Protein AF-A0A6L2PX34-F1 (afdb_monomer)

pLDDT: mean 72.97, std 27.72, range [20.06, 97.44]

Organism: Coptotermes formosanus (NCBI:txid36987)

Radius of gyration: 40.49 Å; Cα contacts (8 Å, |Δi|>4): 783; chains: 1; bounding box: 126×102×90 Å

Secondary structure (DSSP, 8-state):
---HHHHHHHHHHHHHHHHHS--------HHHHHHHHHHHHHHHH-S-S--HHHHHHHHTT-SPPPPPPPP------------TTGGGGSSS-GGG---PPPP-----------------------------------------------------------------PPPPPP--------PPPP---HHHHHHGGG--SS-TTS------S-PPP------GGGHHHHHHHTTSPBHHHHHHHT--HHHHHHHHHHHHHHHHHHHHHHHHHHHHHHHHHHHHHHHHHHHHHTT--GGG---TTTHHHHHHTHHHHHTEEEEEEEEEEEEEGGGTEEEEEEEEEEETTEEEEEEEEEESS---SGGGGTTHHHHHHHHHHHHHH-TT-----SEEEEEEEETTSPPPEEEEEPHHHHHHHHHHHHHHHHHHHHHHHHHHHHHHHS------EEEEEEE--TT-EEEEETTEEEEEETTEEEEEE-TTS--EEEEEETTEEEEEEES--HHHHHHHHHHHHHHHHHHHHHHT-EEEEEEEE-SSS--EEEEETTTTEEEEESGGG-S--EEEEPPTTEEEEE-SSSTTEEEEEES-HHHHHHHHHHHHHHT---SS-TTT---EEEEEEEEESSPP-

Foldseek 3Di:
DDDDPPVVVVVVVVVVVVVVPDPDDDDDDPVVVVVVVVVVCCVVPNDDQDDPVQVVCVVVVNHDDRDDDDDDDDDDDDDDDDDPPPPPPDPDDPPPDDDDDDDDDDDDDDDDDDDDDDDDDDDDDDDDDDDDDDDDDDDDDDDDDDDDDDDDDDDDDDDDDDDDDDDDDDDDDDDDDDDPDPDDQDADDPVLLVCLLVDDLADPVFDQDDPDPDDQAAEDDDDPPCPVVVVLLVSFAALVRLCVVLPDPVVVVVVVVVLVVCCVVQNPVRSVVVVVVVVVLVVLLLVLLLCVVNVHDPVVRPCPQPVLLVLQCPVQSVQWAAWRYAQDKFAQVSLRYIYGQHTWTDGNNFTAREDEAEDADDDQDPVSVPCVLLNRLVRQSRLNRGPVHNHHGQWYWYWYGHSRNHHIDIDTGGPVSSRVSNSVNSVSSSVSSVVVVVVVVVVVVPPPDQPFKAKDKAFADPQKFWDDDQQWIWIAGDQGIDIDHPNVQPWDWDAPDRGMIMIMDGRDDPVSNVVNVVVNVQVVLLRCLNYFWKKWKKFFDFDPWDWDWDADDQQQKIWTACQVHDRDIQIAGADPQKGKDADPVDPRMIMITGSRPVRSVVSQVSQQVSNDDPPDPCVVGVGGMDGPDMATNHHDD

Sequence (637 aa):
MFGPVLFSSLCMRYTVLLRKTNSQVKKGTVGEVIKKLNKENKTLFGKLLETRSQKLKREAGKGPAFPRSTEPQSSPVKREISSAGWWYRQTLPPSYVVRLKGNADTGSEVQMSKCDKQRAHTSEASQKQDISDSSVKCQIEASQCSTSLLNRDSSAYESYSNSNGGICTIPHPTDVSEKTDKKSILELPDVIIRNIPNFPLLNESKDVERMTPAGSILSMSSSTKLFDARKECLLYPSVSKILNATMSDSSRAALKRWRQKMIAELGEEGFLNHYRGLLDRGSQFHSAIQKHLSGAPESDLKLDQIQGCWQSLSDVITDVTEVKVLESHVVHSSLLYRGVIDCVAHYKGKPVLIEWKKSDKQKPDIEKTYDAPVQISAYFGAMNYDVKYNFQVQGGLVVVAYSDGSPAHTFTMSMTDCKKYWGMWLVRLQQYWLQQQQQQQMKQTTVQMKQIVTNQTVKIPKEVTVSVKSRLVTVKGPRGVLKRNFKHLALDIHLVHPKCLKVEKWFGTKKELAAVRTVCSHIENMIKGVTKGFLYKMRAVYAHFPINCVTTENNTVIEVRNFLGEKYIRRVKMAPGVTVTNSPKQKDELILEGNNIEDVSRSAALIQQSTTVKNKDIRKFLDGLYVSEKTTVVQDE

Structure (mmCIF, N/CA/C/O backbone):
data_AF-A0A6L2PX34-F1
#
_entry.id   AF-A0A6L2PX34-F1
#
loop_
_atom_site.group_PDB
_atom_site.id
_atom_site.type_symbol
_atom_site.label_atom_id
_atom_site.label_alt_id
_atom_site.label_comp_id
_atom_site.label_asym_id
_atom_site.label_entity_id
_atom_site.label_seq_id
_atom_site.pdbx_PDB_ins_code
_atom_site.Cartn_x
_atom_site.Cartn_y
_atom_site.Cartn_z
_atom_site.occupancy
_atom_site.B_iso_or_equiv
_atom_site.auth_seq_id
_atom_site.auth_comp_id
_atom_site.auth_asym_id
_atom_site.auth_atom_id
_atom_site.pdbx_PDB_model_num
ATOM 1 N N . MET A 1 1 ? -12.034 37.839 -19.096 1.00 40.44 1 MET A N 1
ATOM 2 C CA . MET A 1 1 ? -12.880 36.904 -19.881 1.00 40.44 1 MET A CA 1
ATOM 3 C C . MET A 1 1 ? -12.066 35.628 -20.071 1.00 40.44 1 MET A C 1
ATOM 5 O O . MET A 1 1 ? -10.878 35.774 -20.299 1.00 40.44 1 MET A O 1
ATOM 9 N N . PHE A 1 2 ? -12.558 34.394 -19.934 1.00 34.44 2 PHE A N 1
ATOM 10 C CA . PHE A 1 2 ? -13.904 33.884 -19.609 1.00 34.44 2 PHE A CA 1
ATOM 11 C C . PHE A 1 2 ? -13.928 33.228 -18.208 1.00 34.44 2 PHE A C 1
ATOM 13 O O . PHE A 1 2 ? -12.879 32.988 -17.624 1.00 34.44 2 PHE A O 1
ATOM 20 N N . GLY A 1 3 ? -15.114 32.943 -17.654 1.00 35.25 3 GLY A N 1
ATOM 21 C CA . GLY A 1 3 ? -15.233 32.308 -16.327 1.00 35.25 3 GLY A CA 1
ATOM 22 C C . GLY A 1 3 ? -16.662 32.016 -15.829 1.00 35.25 3 GLY A C 1
ATOM 23 O O . GLY A 1 3 ? -16.920 30.888 -15.413 1.00 35.25 3 GLY A O 1
ATOM 24 N N . PRO A 1 4 ? -17.631 32.954 -15.909 1.00 37.53 4 PRO A N 1
ATOM 25 C CA . PRO A 1 4 ? -18.950 32.773 -15.276 1.00 37.53 4 PRO A CA 1
ATOM 26 C C . PRO A 1 4 ? -19.837 31.657 -15.862 1.00 37.53 4 PRO A C 1
ATOM 28 O O . PRO A 1 4 ? -20.726 31.146 -15.183 1.00 37.53 4 PRO A O 1
ATOM 31 N N . VAL A 1 5 ? -19.624 31.279 -17.127 1.00 37.31 5 VAL A N 1
ATOM 32 C CA . VAL A 1 5 ? -20.583 30.474 -17.911 1.00 37.31 5 VAL A CA 1
ATOM 33 C C . VAL A 1 5 ? -20.659 29.008 -17.451 1.00 37.31 5 VAL A C 1
ATOM 35 O O . VAL A 1 5 ? -21.744 28.424 -17.413 1.00 37.31 5 VAL A O 1
ATOM 38 N N . LEU A 1 6 ? -19.532 28.409 -17.049 1.00 38.03 6 LEU A N 1
ATOM 39 C CA . LEU A 1 6 ? -19.472 26.983 -16.689 1.00 38.03 6 LEU A CA 1
ATOM 40 C C . LEU A 1 6 ? -20.230 26.654 -15.391 1.00 38.03 6 LEU A C 1
ATOM 42 O O . LEU A 1 6 ? -20.863 25.601 -15.303 1.00 38.03 6 LEU A O 1
ATOM 46 N N . PHE A 1 7 ? -20.223 27.558 -14.407 1.00 35.00 7 PHE A N 1
ATOM 47 C CA . PHE A 1 7 ? -20.846 27.307 -13.101 1.00 35.00 7 PHE A CA 1
ATOM 48 C C . PHE A 1 7 ? -22.384 27.314 -13.173 1.00 35.00 7 PHE A C 1
ATOM 50 O O . PHE A 1 7 ? -23.044 26.486 -12.546 1.00 35.00 7 PHE A O 1
ATOM 57 N N . SER A 1 8 ? -22.961 28.189 -14.007 1.00 40.88 8 SER A N 1
ATOM 58 C CA . SER A 1 8 ? -24.409 28.228 -14.275 1.00 40.88 8 SER A CA 1
ATOM 59 C C . SER A 1 8 ? -24.907 26.930 -14.931 1.00 40.88 8 SER A C 1
ATOM 61 O O . SER A 1 8 ? -25.890 26.328 -14.487 1.00 40.88 8 SER A O 1
ATOM 63 N N . SER A 1 9 ? -24.170 26.442 -15.939 1.00 36.81 9 SER A N 1
ATOM 64 C CA . SER A 1 9 ? -24.502 25.218 -16.683 1.00 36.81 9 SER A CA 1
ATOM 65 C C . SER A 1 9 ? -24.534 23.970 -15.788 1.00 36.81 9 SER A C 1
ATOM 67 O O . SER A 1 9 ? -25.483 23.182 -15.860 1.00 36.81 9 SER A O 1
ATOM 69 N N . LEU A 1 10 ? -23.555 23.808 -14.886 1.00 38.06 10 LEU A N 1
ATOM 70 C CA . LEU A 1 10 ? -23.547 22.694 -13.928 1.00 38.06 10 LEU A CA 1
ATOM 71 C C . LEU A 1 10 ? -24.736 22.755 -12.957 1.00 38.06 10 LEU A C 1
ATOM 73 O O . LEU A 1 10 ? -25.422 21.747 -12.779 1.00 38.06 10 LEU A O 1
ATOM 77 N N . CYS A 1 11 ? -25.026 23.921 -12.371 1.00 39.75 11 CYS A N 1
ATOM 78 C CA . CYS A 1 11 ? -26.128 24.075 -11.415 1.00 39.75 11 CYS A CA 1
ATOM 79 C C . CYS A 1 11 ? -27.509 23.791 -12.036 1.00 39.75 11 CYS A C 1
ATOM 81 O O . CYS A 1 11 ? -28.342 23.133 -11.401 1.00 39.75 11 CYS A O 1
ATOM 83 N N . MET A 1 12 ? -27.755 24.207 -13.285 1.00 38.50 12 MET A N 1
ATOM 84 C CA . MET A 1 12 ? -28.994 23.844 -13.986 1.00 38.50 12 MET A CA 1
ATOM 85 C C . MET A 1 12 ? -29.062 22.348 -14.319 1.00 38.50 12 MET A C 1
ATOM 87 O O . MET A 1 12 ? -30.097 21.724 -14.088 1.00 38.50 12 MET A O 1
ATOM 91 N N . ARG A 1 13 ? -27.968 21.722 -14.777 1.00 39.12 13 ARG A N 1
ATOM 92 C CA . ARG A 1 13 ? -27.959 20.267 -15.036 1.00 39.12 13 ARG A CA 1
ATOM 93 C C . ARG A 1 13 ? -28.209 19.449 -13.763 1.00 39.12 13 ARG A C 1
ATOM 95 O O . ARG A 1 13 ? -28.985 18.496 -13.804 1.00 39.12 13 ARG A O 1
ATOM 102 N N . TYR A 1 14 ? -27.635 19.851 -12.628 1.00 33.47 14 TYR A N 1
ATOM 103 C CA . TYR A 1 14 ? -27.827 19.165 -11.344 1.00 33.47 14 TYR A CA 1
ATOM 104 C C . TYR A 1 14 ? -29.265 19.303 -10.808 1.00 33.47 14 TYR A C 1
ATOM 106 O O . TYR A 1 14 ? -29.853 18.331 -10.335 1.00 33.47 14 TYR A O 1
ATOM 114 N N . THR A 1 15 ? -29.881 20.484 -10.948 1.00 41.12 15 THR A N 1
ATOM 115 C CA . THR A 1 15 ? -31.284 20.697 -10.538 1.00 41.12 15 THR A CA 1
ATOM 116 C C . THR A 1 15 ? -32.305 20.054 -11.482 1.00 41.12 15 THR A C 1
ATOM 118 O O . THR A 1 15 ? -33.371 19.652 -11.020 1.00 41.12 15 THR A O 1
ATOM 121 N N . VAL A 1 16 ? -31.995 19.875 -12.772 1.00 39.59 16 VAL A N 1
ATOM 122 C CA . VAL A 1 16 ? -32.828 19.079 -13.697 1.00 39.59 16 VAL A CA 1
ATOM 123 C C . VAL A 1 16 ? -32.741 17.579 -13.388 1.00 39.59 16 VAL A C 1
ATOM 125 O O . VAL A 1 16 ? -33.772 16.908 -13.387 1.00 39.59 16 VAL A O 1
ATOM 128 N N . LEU A 1 17 ? -31.557 17.056 -13.048 1.00 35.66 17 LEU A N 1
ATOM 129 C CA . LEU A 1 17 ? -31.387 15.665 -12.601 1.00 35.66 17 LEU A CA 1
ATOM 130 C C . LEU A 1 17 ? -32.198 15.365 -11.331 1.00 35.66 17 LEU A C 1
ATOM 132 O O . LEU A 1 17 ? -32.980 14.417 -11.317 1.00 35.66 17 LEU A O 1
ATOM 136 N N . LEU A 1 18 ? -32.103 16.223 -10.309 1.00 34.88 18 LEU A N 1
ATOM 137 C CA . LEU A 1 18 ? -32.883 16.093 -9.068 1.00 34.88 18 LEU A CA 1
ATOM 138 C C . LEU A 1 18 ? -34.404 16.242 -9.267 1.00 34.88 18 LEU A C 1
ATOM 140 O O . LEU A 1 18 ? -35.179 15.751 -8.449 1.00 34.88 18 LEU A O 1
ATOM 144 N N . ARG A 1 19 ? -34.856 16.878 -10.357 1.00 38.25 19 ARG A N 1
ATOM 145 C CA . ARG A 1 19 ? -36.284 16.964 -10.717 1.00 38.25 19 ARG A CA 1
ATOM 146 C C . ARG A 1 19 ? -36.829 15.706 -11.399 1.00 38.25 19 ARG A C 1
ATOM 148 O O . ARG A 1 19 ? -38.044 15.537 -11.406 1.00 38.25 19 ARG A O 1
ATOM 155 N N . LYS A 1 20 ? -35.984 14.819 -11.943 1.00 36.56 20 LYS A N 1
ATOM 156 C CA . LYS A 1 20 ? -36.435 13.553 -12.559 1.00 36.56 20 LYS A CA 1
ATOM 157 C C . LYS A 1 20 ? -36.637 12.403 -11.565 1.00 36.56 20 LYS A C 1
ATOM 159 O O . LYS A 1 20 ? -37.280 11.427 -11.928 1.00 36.56 20 LYS A O 1
ATOM 164 N N . THR A 1 21 ? -36.126 12.502 -10.336 1.00 37.25 21 THR A N 1
ATOM 165 C CA . THR A 1 21 ? -36.119 11.388 -9.363 1.00 37.25 21 THR A CA 1
ATOM 166 C C . THR A 1 21 ? -37.057 11.560 -8.163 1.00 37.25 21 THR A C 1
ATOM 168 O O . THR A 1 21 ? -37.097 10.680 -7.311 1.00 37.25 21 THR A O 1
ATOM 171 N N . ASN A 1 22 ? -37.831 12.651 -8.074 1.00 36.16 22 ASN A N 1
ATOM 172 C CA . ASN A 1 22 ? -38.732 12.907 -6.938 1.00 36.16 22 ASN A CA 1
ATOM 173 C C . ASN A 1 22 ? -40.105 13.472 -7.361 1.00 36.16 22 ASN A C 1
ATOM 175 O O . ASN A 1 22 ? -40.477 14.605 -7.056 1.00 36.16 22 ASN A O 1
ATOM 179 N N . SER A 1 23 ? -40.881 12.652 -8.073 1.00 36.53 23 SER A N 1
ATOM 180 C CA . SER A 1 23 ? -42.234 12.984 -8.550 1.00 36.53 23 SER A CA 1
ATOM 181 C C . SER A 1 23 ? -43.336 12.742 -7.496 1.00 36.53 23 SER A C 1
ATOM 183 O O . SER A 1 23 ? -44.320 12.077 -7.791 1.00 36.53 23 SER A O 1
ATOM 185 N N . GLN A 1 24 ? -43.182 13.246 -6.260 1.00 39.81 24 GLN A N 1
ATOM 186 C CA . GLN A 1 24 ? -44.267 13.322 -5.250 1.00 39.81 24 GLN A CA 1
ATOM 187 C C . GLN A 1 24 ? -44.033 14.418 -4.176 1.00 39.81 24 GLN A C 1
ATOM 189 O O . GLN A 1 24 ? -44.161 14.187 -2.975 1.00 39.81 24 GLN A O 1
ATOM 194 N N . VAL A 1 25 ? -43.688 15.649 -4.578 1.00 41.47 25 VAL A N 1
ATOM 195 C CA . VAL A 1 25 ? -43.631 16.801 -3.648 1.00 41.47 25 VAL A CA 1
ATOM 196 C C . VAL A 1 25 ? -44.381 17.997 -4.236 1.00 41.47 25 VAL A C 1
ATOM 198 O O . VAL A 1 25 ? -44.097 18.431 -5.354 1.00 41.47 25 VAL A O 1
ATOM 201 N N . LYS A 1 26 ? -45.348 18.543 -3.483 1.00 44.16 26 LYS A N 1
ATOM 202 C CA . LYS A 1 26 ? -46.154 19.702 -3.906 1.00 44.16 26 LYS A CA 1
ATOM 203 C C . LYS A 1 26 ? -45.260 20.930 -4.133 1.00 44.16 26 LYS A C 1
ATOM 205 O O . LYS A 1 26 ? -44.425 21.267 -3.294 1.00 44.16 26 LYS A O 1
ATOM 210 N N . LYS A 1 27 ? -45.458 21.615 -5.264 1.00 43.28 27 LYS A N 1
ATOM 211 C CA . LYS A 1 27 ? -44.717 22.830 -5.642 1.00 43.28 27 LYS A CA 1
ATOM 212 C C . LYS A 1 27 ? -45.153 24.024 -4.781 1.00 43.28 27 LYS A C 1
ATOM 214 O O . LYS A 1 27 ? -46.108 24.707 -5.133 1.00 43.28 27 LYS A O 1
ATOM 219 N N . GLY A 1 28 ? -44.435 24.296 -3.693 1.00 59.44 28 GLY A N 1
ATOM 220 C CA . GLY A 1 28 ? -44.430 25.634 -3.090 1.00 59.44 28 GLY A CA 1
ATOM 221 C C . GLY A 1 28 ? -43.737 26.642 -4.014 1.00 59.44 28 GLY A C 1
ATOM 222 O O . GLY A 1 28 ? -42.893 26.265 -4.835 1.00 59.44 28 GLY A O 1
ATOM 223 N N . THR A 1 29 ? -44.072 27.923 -3.891 1.00 68.56 29 THR A N 1
ATOM 224 C CA . THR A 1 29 ? -43.394 28.993 -4.634 1.00 68.56 29 THR A CA 1
ATOM 225 C C . THR A 1 29 ? -41.935 29.135 -4.188 1.00 68.56 29 THR A C 1
ATOM 227 O O . THR A 1 29 ? -41.561 28.795 -3.062 1.00 68.56 29 THR A O 1
ATOM 230 N N . VAL A 1 30 ? -41.079 29.683 -5.057 1.00 53.53 30 VAL A N 1
ATOM 231 C CA . VAL A 1 30 ? -39.646 29.876 -4.752 1.00 53.53 30 VAL A CA 1
ATOM 232 C C . VAL A 1 30 ? -39.448 30.728 -3.487 1.00 53.53 30 VAL A C 1
ATOM 234 O O . VAL A 1 30 ? -38.566 30.437 -2.679 1.00 53.53 30 VAL A O 1
ATOM 237 N N . GLY A 1 31 ? -40.314 31.723 -3.259 1.00 58.47 31 GLY A N 1
ATOM 238 C CA . GLY A 1 31 ? -40.297 32.549 -2.050 1.00 58.47 31 GLY A CA 1
ATOM 239 C C . GLY A 1 31 ? -40.613 31.775 -0.765 1.00 58.47 31 GLY A C 1
ATOM 240 O O . GLY A 1 31 ? -39.999 32.038 0.267 1.00 58.47 31 GLY A O 1
ATOM 241 N N . GLU A 1 32 ? -41.516 30.794 -0.806 1.00 60.56 32 GLU A N 1
ATOM 242 C CA . GLU A 1 32 ? -41.834 29.940 0.348 1.00 60.56 32 GLU A CA 1
ATOM 243 C C . GLU A 1 32 ? -40.699 28.962 0.664 1.00 60.56 32 GLU A C 1
ATOM 245 O O . GLU A 1 32 ? -40.340 28.799 1.831 1.00 60.56 32 GLU A O 1
ATOM 250 N N . VAL A 1 33 ? -40.072 28.376 -0.362 1.00 61.84 33 VAL A N 1
ATOM 251 C CA . VAL A 1 33 ? -38.893 27.507 -0.193 1.00 61.84 33 VAL A CA 1
ATOM 252 C C . VAL A 1 33 ? -37.732 28.285 0.438 1.00 61.84 33 VAL A C 1
ATOM 254 O O . VAL A 1 33 ? -37.115 27.803 1.388 1.00 61.84 33 VAL A O 1
ATOM 257 N N . ILE A 1 34 ? -37.482 29.520 -0.012 1.00 56.16 34 ILE A N 1
ATOM 258 C CA . ILE A 1 34 ? -36.466 30.408 0.577 1.00 56.16 34 ILE A CA 1
ATOM 259 C C . ILE A 1 34 ? -36.840 30.811 2.013 1.00 56.16 34 ILE A C 1
ATOM 261 O O . ILE A 1 34 ? -35.982 30.778 2.895 1.00 56.16 34 ILE A O 1
ATOM 265 N N . LYS A 1 35 ? -38.111 31.138 2.297 1.00 62.34 35 LYS A N 1
ATOM 266 C CA . LYS A 1 35 ? -38.582 31.420 3.669 1.00 62.34 35 LYS A CA 1
ATOM 267 C C . LYS A 1 35 ? -38.399 30.212 4.599 1.00 62.34 35 LYS A C 1
ATOM 269 O O . LYS A 1 35 ? -37.966 30.402 5.734 1.00 62.34 35 LYS A O 1
ATOM 274 N N . LYS A 1 36 ? -38.669 28.987 4.129 1.00 68.31 36 LYS A N 1
ATOM 275 C CA . LYS A 1 36 ? -38.473 27.742 4.895 1.00 68.31 36 LYS A CA 1
ATOM 276 C C . LYS A 1 36 ? -36.992 27.498 5.198 1.00 68.31 36 LYS A C 1
ATOM 278 O O . LYS A 1 36 ? -36.643 27.380 6.369 1.00 68.31 36 LYS A O 1
ATOM 283 N N . LEU A 1 37 ? -36.125 27.552 4.184 1.00 55.09 37 LEU A N 1
ATOM 284 C CA . LEU A 1 37 ? -34.671 27.412 4.349 1.00 55.09 37 LEU A CA 1
ATOM 285 C C . LEU A 1 37 ? -34.083 28.480 5.283 1.00 55.09 37 LEU A C 1
ATOM 287 O O . LEU A 1 37 ? -33.257 28.170 6.135 1.00 55.09 37 LEU A O 1
ATOM 291 N N . ASN A 1 38 ? -34.532 29.734 5.183 1.00 57.19 38 ASN A N 1
ATOM 292 C CA . ASN A 1 38 ? -34.080 30.798 6.081 1.00 57.19 38 ASN A CA 1
ATOM 293 C C . ASN A 1 38 ? -34.598 30.624 7.518 1.00 57.19 38 ASN A C 1
ATOM 295 O O . ASN A 1 38 ? -33.895 31.000 8.455 1.00 57.19 38 ASN A O 1
ATOM 299 N N . LYS A 1 39 ? -35.785 30.032 7.720 1.00 63.03 39 LYS A N 1
ATOM 300 C CA . LYS A 1 39 ? -36.273 29.649 9.055 1.00 63.03 39 LYS A CA 1
ATOM 301 C C . LYS A 1 39 ? -35.412 28.526 9.642 1.00 63.03 39 LYS A C 1
ATOM 303 O O . LYS A 1 39 ? -34.934 28.669 10.760 1.00 63.03 39 LYS A O 1
ATOM 308 N N . GLU A 1 40 ? -35.154 27.473 8.871 1.00 54.78 40 GLU A N 1
ATOM 309 C CA . GLU A 1 40 ? -34.332 26.322 9.273 1.00 54.78 40 GLU A CA 1
ATOM 310 C C . GLU A 1 40 ? -32.886 26.733 9.594 1.00 54.78 40 GLU A C 1
ATOM 312 O O . GLU A 1 40 ? -32.385 26.424 10.673 1.00 54.78 40 GLU A O 1
ATOM 317 N N . ASN A 1 41 ? -32.248 27.535 8.735 1.00 51.41 41 ASN A N 1
ATOM 318 C CA . ASN A 1 41 ? -30.916 28.089 8.995 1.00 51.41 41 ASN A CA 1
ATOM 319 C C . ASN A 1 41 ? -30.882 28.972 10.256 1.00 51.41 41 ASN A C 1
ATOM 321 O O . ASN A 1 41 ? -29.920 28.909 11.016 1.00 51.41 41 ASN A O 1
ATOM 325 N N . LYS A 1 42 ? -31.931 29.761 10.522 1.00 56.03 42 LYS A N 1
ATOM 326 C CA . LYS A 1 42 ? -32.031 30.591 11.736 1.00 56.03 42 LYS A CA 1
ATOM 327 C C . LYS A 1 42 ? -32.227 29.758 13.011 1.00 56.03 42 LYS A C 1
ATOM 329 O O . LYS A 1 42 ? -31.827 30.194 14.087 1.00 56.03 42 LYS A O 1
ATOM 334 N N . THR A 1 43 ? -32.810 28.564 12.900 1.00 51.28 43 THR A N 1
ATOM 335 C CA . THR A 1 43 ? -32.889 27.584 13.996 1.00 51.28 43 THR A CA 1
ATOM 336 C C . THR A 1 43 ? -31.555 26.859 14.213 1.00 51.28 43 THR A C 1
ATOM 338 O O . THR A 1 43 ? -31.188 26.615 15.355 1.00 51.28 43 THR A O 1
ATOM 341 N N . LEU A 1 44 ? -30.809 26.553 13.144 1.00 40.16 44 LEU A N 1
ATOM 342 C CA . LEU A 1 44 ? -29.528 25.831 13.210 1.00 40.16 44 LEU A CA 1
ATOM 343 C C . LEU A 1 44 ? -28.325 26.709 13.598 1.00 40.16 44 LEU A C 1
ATOM 345 O O . LEU A 1 44 ? -27.389 26.214 14.219 1.00 40.16 44 LEU A O 1
ATOM 349 N N . PHE A 1 45 ? -28.332 27.991 13.218 1.00 44.09 45 PHE A N 1
ATOM 350 C CA . PHE A 1 45 ? -27.182 28.901 13.344 1.00 44.09 45 PHE A CA 1
ATOM 351 C C . PHE A 1 45 ? -27.506 30.219 14.076 1.00 44.09 45 PHE A C 1
ATOM 353 O O . PHE A 1 45 ? -26.665 31.114 14.139 1.00 44.09 45 PHE A O 1
ATOM 360 N N . GLY A 1 46 ? -28.713 30.354 14.637 1.00 55.19 46 GLY A N 1
ATOM 361 C CA . GLY A 1 46 ? -29.149 31.537 15.384 1.00 55.19 46 GLY A CA 1
ATOM 362 C C . GLY A 1 46 ? -29.529 32.743 14.512 1.00 55.19 46 GLY A C 1
ATOM 363 O O . GLY A 1 46 ? -29.789 32.637 13.311 1.00 55.19 46 GLY A O 1
ATOM 364 N N . LYS A 1 47 ? -29.600 33.934 15.126 1.00 54.56 47 LYS A N 1
ATOM 365 C CA . LYS A 1 47 ? -29.771 35.198 14.386 1.00 54.56 47 LYS A CA 1
ATOM 366 C C . LYS A 1 47 ? -28.466 35.529 13.646 1.00 54.56 47 LYS A C 1
ATOM 368 O O . LYS A 1 47 ? -27.394 35.475 14.236 1.00 54.56 47 LYS A O 1
ATOM 373 N N . LEU A 1 48 ? -28.572 35.919 12.374 1.00 55.22 48 LEU A N 1
ATOM 374 C CA . LEU A 1 48 ? -27.430 36.364 11.571 1.00 55.22 48 LEU A CA 1
ATOM 375 C C . LEU A 1 48 ? -26.784 37.616 12.198 1.00 55.22 48 LEU A C 1
ATOM 377 O O . LEU A 1 48 ? -27.485 38.600 12.422 1.00 55.22 48 LEU A O 1
ATOM 381 N N . LEU A 1 49 ? -25.471 37.571 12.453 1.00 52.38 49 LEU A N 1
ATOM 382 C CA . LEU A 1 49 ? -24.722 38.639 13.137 1.00 52.38 49 LEU A CA 1
ATOM 383 C C . LEU A 1 49 ? -24.612 39.930 12.305 1.00 52.38 49 LEU A C 1
ATOM 385 O O . LEU A 1 49 ? -24.908 41.009 12.805 1.00 52.38 49 LEU A O 1
ATOM 389 N N . GLU A 1 50 ? -24.243 39.823 11.026 1.00 55.34 50 GLU A N 1
ATOM 390 C CA . GLU A 1 50 ? -24.316 40.921 10.051 1.00 55.34 50 GLU A CA 1
ATOM 391 C C . GLU A 1 50 ? -24.698 40.380 8.662 1.00 55.34 50 GLU A C 1
ATOM 393 O O . GLU A 1 50 ? -24.300 39.280 8.270 1.00 55.34 50 GLU A O 1
ATOM 398 N N . THR A 1 51 ? -25.485 41.136 7.892 1.00 71.06 51 THR A N 1
ATOM 399 C CA . THR A 1 51 ? -25.736 40.823 6.472 1.00 71.06 51 THR A CA 1
ATOM 400 C C . THR A 1 51 ? -24.541 41.223 5.606 1.00 71.06 51 THR A C 1
ATOM 402 O O . THR A 1 51 ? -23.785 42.128 5.956 1.00 71.06 51 THR A O 1
ATOM 405 N N . ARG A 1 52 ? -24.401 40.629 4.410 1.00 58.62 52 ARG A N 1
ATOM 406 C CA . ARG A 1 52 ? -23.324 40.987 3.464 1.00 58.62 52 ARG A CA 1
ATOM 407 C C . ARG A 1 52 ? -23.293 42.488 3.136 1.00 58.62 52 ARG A C 1
ATOM 409 O O . ARG A 1 52 ? -22.212 43.049 3.013 1.00 58.62 52 ARG A O 1
ATOM 416 N N . SER A 1 53 ? -24.450 43.147 3.045 1.00 67.94 53 SER A N 1
ATOM 417 C CA . SER A 1 53 ? -24.533 44.593 2.788 1.00 67.94 53 SER A CA 1
ATOM 418 C C . SER A 1 53 ? -24.149 45.448 4.002 1.00 67.94 53 SER A C 1
ATOM 420 O O . SER A 1 53 ? -23.601 46.530 3.823 1.00 67.94 53 SER A O 1
ATOM 422 N N . GLN A 1 54 ? -24.397 44.978 5.231 1.00 69.12 54 GLN A N 1
ATOM 423 C CA . GLN A 1 54 ? -23.895 45.630 6.450 1.00 69.12 54 GLN A CA 1
ATOM 424 C C . GLN A 1 54 ? -22.379 45.452 6.572 1.00 69.12 54 GLN A C 1
ATOM 426 O O . GLN A 1 54 ? -21.677 46.440 6.769 1.00 69.12 54 GLN A O 1
ATOM 431 N N . LYS A 1 55 ? -21.875 44.233 6.335 1.00 66.81 55 LYS A N 1
ATOM 432 C CA . LYS A 1 55 ? -20.442 43.930 6.291 1.00 66.81 55 LYS A CA 1
ATOM 433 C C . LYS A 1 55 ? -19.705 44.824 5.287 1.00 66.81 55 LYS A C 1
ATOM 435 O O . LYS A 1 55 ? -18.768 45.508 5.675 1.00 66.81 55 LYS A O 1
ATOM 440 N N . LEU A 1 56 ? -20.189 44.913 4.044 1.00 71.81 56 LEU A N 1
ATOM 441 C CA . LEU A 1 56 ? -19.602 45.783 3.015 1.00 71.81 56 LEU A CA 1
ATOM 442 C C . LEU A 1 56 ? -19.647 47.274 3.393 1.00 71.81 56 LEU A C 1
ATOM 444 O O . LEU A 1 56 ? -18.694 47.995 3.117 1.00 71.81 56 LEU A O 1
ATOM 448 N N . LYS A 1 57 ? -20.711 47.753 4.056 1.00 73.81 57 LYS A N 1
ATOM 449 C CA . LYS A 1 57 ? -20.762 49.134 4.574 1.00 73.81 57 LYS A CA 1
ATOM 450 C C . LYS A 1 57 ? -19.753 49.371 5.702 1.00 73.81 57 LYS A C 1
ATOM 452 O O . LYS A 1 57 ? -19.144 50.434 5.736 1.00 73.81 57 LYS A O 1
ATOM 457 N N . ARG A 1 58 ? -19.554 48.394 6.591 1.00 79.19 58 ARG A N 1
ATOM 458 C CA . ARG A 1 58 ? -18.571 48.435 7.686 1.00 79.19 58 ARG A CA 1
ATOM 459 C C . ARG A 1 58 ? -17.131 48.379 7.159 1.00 79.19 58 ARG A C 1
ATOM 461 O O . ARG A 1 58 ? -16.298 49.157 7.602 1.00 79.19 58 ARG A O 1
ATOM 468 N N . GLU A 1 59 ? -16.856 47.523 6.176 1.00 68.94 59 GLU A N 1
ATOM 469 C CA . GLU A 1 59 ? -15.561 47.430 5.479 1.00 68.94 59 GLU A CA 1
ATOM 470 C C . GLU A 1 59 ? -15.248 48.696 4.661 1.00 68.94 59 GLU A C 1
ATOM 472 O O . GLU A 1 59 ? -14.095 49.099 4.579 1.00 68.94 59 GLU A O 1
ATOM 477 N N . ALA A 1 60 ? -16.270 49.384 4.140 1.00 75.88 60 ALA A N 1
ATOM 478 C CA . ALA A 1 60 ? -16.147 50.694 3.496 1.00 75.88 60 ALA A CA 1
ATOM 479 C C . ALA A 1 60 ? -16.153 51.894 4.476 1.00 75.88 60 ALA A C 1
ATOM 481 O O . ALA A 1 60 ? -16.370 53.027 4.043 1.00 75.88 60 ALA A O 1
ATOM 482 N N . GLY A 1 61 ? -15.984 51.671 5.787 1.00 66.62 61 GLY A N 1
ATOM 483 C CA . GLY A 1 61 ? -15.915 52.730 6.809 1.00 66.62 61 GLY A CA 1
ATOM 484 C C . GLY A 1 61 ? -17.224 53.492 7.074 1.00 66.62 61 GLY A C 1
ATOM 485 O O . GLY A 1 61 ? -17.215 54.510 7.757 1.00 66.62 61 GLY A O 1
ATOM 486 N N . LYS A 1 62 ? -18.360 53.022 6.541 1.00 68.62 62 LYS A N 1
ATOM 487 C CA . LYS A 1 62 ? -19.685 53.677 6.589 1.00 68.62 62 LYS A CA 1
ATOM 488 C C . LYS A 1 62 ? -20.726 52.823 7.328 1.00 68.62 62 LYS A C 1
ATOM 490 O O . LYS A 1 62 ? -21.888 52.742 6.921 1.00 68.62 62 LYS A O 1
ATOM 495 N N . GLY A 1 63 ? -20.307 52.141 8.393 1.00 62.62 63 GLY A N 1
ATOM 496 C CA . GLY A 1 63 ? -21.163 51.293 9.225 1.00 62.62 63 GLY A CA 1
ATOM 497 C C . GLY A 1 63 ? -20.644 51.181 10.664 1.00 62.62 63 GLY A C 1
ATOM 498 O O . GLY A 1 63 ? -19.446 51.357 10.881 1.00 62.62 63 GLY A O 1
ATOM 499 N N . PRO A 1 64 ? -21.523 50.904 11.646 1.00 53.34 64 PRO A N 1
ATOM 500 C CA . PRO A 1 64 ? -21.148 50.831 13.056 1.00 53.34 64 PRO A CA 1
ATOM 501 C C . PRO A 1 64 ? -20.183 49.671 13.351 1.00 53.34 64 PRO A C 1
ATOM 503 O O . PRO A 1 64 ? -20.131 48.672 12.627 1.00 53.34 64 PRO A O 1
ATOM 506 N N . ALA A 1 65 ? -19.432 49.810 14.444 1.00 57.31 65 ALA A N 1
ATOM 507 C CA . ALA A 1 65 ? -18.516 48.787 14.936 1.00 57.31 65 ALA A CA 1
ATOM 508 C C . ALA A 1 65 ? -19.250 47.523 15.431 1.00 57.31 65 ALA A C 1
ATOM 510 O O . ALA A 1 65 ? -20.451 47.539 15.707 1.00 57.31 65 ALA A O 1
ATOM 511 N N . PHE A 1 66 ? -18.510 46.418 15.552 1.00 44.97 66 PHE A N 1
ATOM 512 C CA . PHE A 1 66 ? -19.039 45.146 16.052 1.00 44.97 66 PHE A CA 1
ATOM 513 C C . PHE A 1 66 ? -19.540 45.285 17.505 1.00 44.97 66 PHE A C 1
ATOM 515 O O . PHE A 1 66 ? -18.771 45.743 18.355 1.00 44.97 66 PHE A O 1
ATOM 522 N N . PRO A 1 67 ? -20.774 44.858 17.834 1.00 41.81 67 PRO A N 1
ATOM 523 C CA . PRO A 1 67 ? -21.229 44.815 19.218 1.00 41.81 67 PRO A CA 1
ATOM 524 C C . PRO A 1 67 ? -20.458 43.738 19.994 1.00 41.81 67 PRO A C 1
ATOM 526 O O . PRO A 1 67 ? -20.351 42.596 19.541 1.00 41.81 67 PRO A O 1
ATOM 529 N N . ARG A 1 68 ? -19.936 44.088 21.177 1.00 34.81 68 ARG A N 1
ATOM 530 C CA . ARG A 1 68 ? -19.389 43.104 22.125 1.00 34.81 68 ARG A CA 1
ATOM 531 C C . ARG A 1 68 ? -20.525 42.261 22.710 1.00 34.81 68 ARG A C 1
ATOM 533 O O . ARG A 1 68 ? -21.606 42.775 22.982 1.00 34.81 68 ARG A O 1
ATOM 540 N N . SER A 1 69 ? -20.267 40.975 22.919 1.00 33.41 69 SER A N 1
ATOM 541 C CA . SER A 1 69 ? -21.194 40.055 23.580 1.00 33.41 69 SER A CA 1
ATOM 542 C C . SER A 1 69 ? -21.247 40.317 25.085 1.00 33.41 69 SER A C 1
ATOM 544 O O . SER A 1 69 ? -20.235 40.159 25.765 1.00 33.41 69 SER A O 1
ATOM 546 N N . THR A 1 70 ? -22.422 40.668 25.601 1.00 30.00 70 THR A N 1
ATOM 547 C CA . THR A 1 70 ? -22.737 40.588 27.033 1.00 30.00 70 THR A CA 1
ATOM 548 C C . THR A 1 70 ? -23.121 39.160 27.422 1.00 30.00 70 THR A C 1
ATOM 550 O O . THR A 1 70 ? -23.642 38.398 26.604 1.00 30.00 70 THR A O 1
ATOM 553 N N . GLU A 1 71 ? -22.849 38.787 28.671 1.00 28.14 71 GLU A N 1
ATOM 554 C CA . GLU A 1 71 ? -23.186 37.466 29.209 1.00 28.14 71 GLU A CA 1
ATOM 555 C C . GLU A 1 71 ? -24.697 37.327 29.486 1.00 28.14 71 GLU A C 1
ATOM 557 O O . GLU A 1 71 ? -25.350 38.308 29.856 1.00 28.14 71 GLU A O 1
ATOM 562 N N . PRO A 1 72 ? -25.283 36.124 29.331 1.00 33.62 72 PRO A N 1
ATOM 563 C CA . PRO A 1 72 ? -26.674 35.877 29.688 1.00 33.62 72 PRO A CA 1
ATOM 564 C C . PRO A 1 72 ? -26.808 35.572 31.188 1.00 33.62 72 PRO A C 1
ATOM 566 O O . PRO A 1 72 ? -26.335 34.539 31.660 1.00 33.62 72 PRO A O 1
ATOM 569 N N . GLN A 1 73 ? -27.504 36.435 31.933 1.00 25.36 73 GLN A N 1
ATOM 570 C CA . GLN A 1 73 ? -27.897 36.127 33.312 1.00 25.36 73 GLN A CA 1
ATOM 571 C C . GLN A 1 73 ? -28.919 34.982 33.382 1.00 25.36 73 GLN A C 1
ATOM 573 O O . GLN A 1 73 ? -29.704 34.747 32.459 1.00 25.36 73 GLN A O 1
ATOM 578 N N . SER A 1 74 ? -28.912 34.273 34.509 1.00 32.25 74 SER A N 1
ATOM 579 C CA . SER A 1 74 ? -29.794 33.146 34.792 1.00 32.25 74 SER A CA 1
ATOM 580 C C . SER A 1 74 ? -31.206 33.587 35.196 1.00 32.25 74 SER A C 1
ATOM 582 O O . SER A 1 74 ? -31.402 34.521 35.967 1.00 32.25 74 SER A O 1
ATOM 584 N N . SER A 1 75 ? -32.216 32.858 34.719 1.00 25.00 75 SER A N 1
ATOM 585 C CA . SER A 1 75 ? -33.564 32.847 35.303 1.00 25.00 75 SER A CA 1
ATOM 586 C C . SER A 1 75 ? -34.211 31.464 35.093 1.00 25.00 75 SER A C 1
ATOM 588 O O . SER A 1 75 ? -33.879 30.786 34.115 1.00 25.00 75 SER A O 1
ATOM 590 N N . PRO A 1 76 ? -35.052 30.972 36.026 1.00 32.72 76 PRO A N 1
ATOM 591 C CA . PRO A 1 76 ? -35.396 29.550 36.094 1.00 32.72 76 PRO A CA 1
ATOM 592 C C . PRO A 1 76 ? -36.696 29.195 35.358 1.00 32.72 76 PRO A C 1
ATOM 594 O O . PRO A 1 76 ? -37.698 29.900 35.469 1.00 32.72 76 PRO A O 1
ATOM 597 N N . VAL A 1 77 ? -36.727 28.031 34.695 1.00 25.22 77 VAL A N 1
ATOM 598 C CA . VAL A 1 77 ? -37.967 27.430 34.169 1.00 25.22 77 VAL A CA 1
ATOM 599 C C . VAL A 1 77 ? -38.115 25.980 34.638 1.00 25.22 77 VAL A C 1
ATOM 601 O O . VAL A 1 77 ? -37.172 25.195 34.648 1.00 25.22 77 VAL A O 1
ATOM 604 N N . LYS A 1 78 ? -39.342 25.689 35.075 1.00 23.25 78 LYS A N 1
ATOM 605 C CA . LYS A 1 78 ? -39.853 24.511 35.789 1.00 23.25 78 LYS A CA 1
ATOM 606 C C . LYS A 1 78 ? -39.547 23.153 35.132 1.00 23.25 78 LYS A C 1
ATOM 608 O O . LYS A 1 78 ? -39.438 23.041 33.916 1.00 23.25 78 LYS A O 1
ATOM 613 N N . ARG A 1 79 ? -39.536 22.102 35.965 1.00 28.03 79 ARG A N 1
ATOM 614 C CA . ARG A 1 79 ? -39.677 20.698 35.537 1.00 28.03 79 ARG A CA 1
ATOM 615 C C . ARG A 1 79 ? -41.110 20.436 35.059 1.00 28.03 79 ARG A C 1
ATOM 617 O O . ARG A 1 79 ? -42.041 20.801 35.769 1.00 28.03 79 ARG A O 1
ATOM 624 N N . GLU A 1 80 ? -41.260 19.680 33.977 1.00 23.80 80 GLU A N 1
ATOM 625 C CA . GLU A 1 80 ? -42.441 18.849 33.698 1.00 23.80 80 GLU A CA 1
ATOM 626 C C . GLU A 1 80 ? -41.987 17.444 33.268 1.00 23.80 80 GLU A C 1
ATOM 628 O O . GLU A 1 80 ? -40.811 17.225 32.962 1.00 23.80 80 GLU A O 1
ATOM 633 N N . ILE A 1 81 ? -42.892 16.466 33.348 1.00 24.91 81 ILE A N 1
ATOM 634 C CA . ILE A 1 81 ? -42.580 15.029 33.347 1.00 24.91 81 ILE A CA 1
ATOM 635 C C . ILE A 1 81 ? -43.317 14.312 32.204 1.00 24.91 81 ILE A C 1
ATOM 637 O O . ILE A 1 81 ? -44.460 14.626 31.901 1.00 24.91 81 ILE A O 1
ATOM 641 N N . SER A 1 82 ? -42.677 13.265 31.667 1.00 26.97 82 SER A N 1
ATOM 642 C CA . SER A 1 82 ? -43.225 12.249 30.749 1.00 26.97 82 SER A CA 1
ATOM 643 C C . SER A 1 82 ? -43.493 12.648 29.288 1.00 26.97 82 SER A C 1
ATOM 645 O O . SER A 1 82 ? -44.394 13.410 28.957 1.00 26.97 82 SER A O 1
ATOM 647 N N . SER A 1 83 ? -42.803 11.961 28.372 1.00 28.81 83 SER A N 1
ATOM 648 C CA . SER A 1 83 ? -43.486 11.024 27.455 1.00 28.81 83 SER A CA 1
ATOM 649 C C . SER A 1 83 ? -42.470 10.195 26.653 1.00 28.81 83 SER A C 1
ATOM 651 O O . SER A 1 83 ? -41.889 10.640 25.665 1.00 28.81 83 SER A O 1
ATOM 653 N N . ALA A 1 84 ? -42.267 8.935 27.050 1.00 28.02 84 ALA A N 1
ATOM 654 C CA . ALA A 1 84 ? -41.267 8.046 26.439 1.00 28.02 84 ALA A CA 1
ATOM 655 C C . ALA A 1 84 ? -41.601 7.578 24.998 1.00 28.02 84 ALA A C 1
ATOM 657 O O . ALA A 1 84 ? -40.795 6.895 24.371 1.00 28.02 84 ALA A O 1
ATOM 658 N N . GLY A 1 85 ? -42.771 7.936 24.453 1.00 29.34 85 GLY A N 1
ATOM 659 C CA . GLY A 1 85 ? -43.266 7.432 23.163 1.00 29.34 85 GLY A CA 1
ATOM 660 C C . GLY A 1 85 ? -42.842 8.210 21.908 1.00 29.34 85 GLY A C 1
ATOM 661 O O . GLY A 1 85 ? -43.021 7.705 20.802 1.00 29.34 85 GLY A O 1
ATOM 662 N N . TRP A 1 86 ? -42.302 9.431 22.026 1.00 28.20 86 TRP A N 1
ATOM 663 C CA . TRP A 1 86 ? -42.139 10.319 20.858 1.00 28.20 86 TRP A CA 1
ATOM 664 C C . TRP A 1 86 ? -41.018 9.898 19.890 1.00 28.20 86 TRP A C 1
ATOM 666 O O . TRP A 1 86 ? -41.160 10.014 18.672 1.00 28.20 86 TRP A O 1
ATOM 676 N N . TRP A 1 87 ? -39.914 9.360 20.417 1.00 26.83 87 TRP A N 1
ATOM 677 C CA . TRP A 1 87 ? -38.710 9.035 19.638 1.00 26.83 87 TRP A CA 1
ATOM 678 C C . TRP A 1 87 ? -38.866 7.834 18.692 1.00 26.83 87 TRP A C 1
ATOM 680 O O . TRP A 1 87 ? -38.104 7.705 17.736 1.00 26.83 87 TRP A O 1
ATOM 690 N N . TYR A 1 88 ? -39.871 6.980 18.899 1.00 28.77 88 TYR A N 1
ATOM 691 C CA . TYR A 1 88 ? -40.031 5.706 18.180 1.00 28.77 88 TYR A CA 1
ATOM 692 C C . TYR A 1 88 ? -40.563 5.841 16.733 1.00 28.77 88 TYR A C 1
ATOM 694 O O . TYR A 1 88 ? -40.883 4.840 16.096 1.00 28.77 88 TYR A O 1
ATOM 702 N N . ARG A 1 89 ? -40.725 7.068 16.205 1.00 28.39 89 ARG A N 1
ATOM 703 C CA . ARG A 1 89 ? -41.592 7.338 15.037 1.00 28.39 89 ARG A CA 1
ATOM 704 C C . ARG A 1 89 ? -40.948 8.022 13.822 1.00 28.39 89 ARG A C 1
ATOM 706 O O . ARG A 1 89 ? -41.681 8.360 12.897 1.00 28.39 89 ARG A O 1
ATOM 713 N N . GLN A 1 90 ? -39.630 8.260 13.803 1.00 28.38 90 GLN A N 1
ATOM 714 C CA . GLN A 1 90 ? -38.981 9.099 12.767 1.00 28.38 90 GLN A CA 1
ATOM 715 C C . GLN A 1 90 ? -37.891 8.420 11.908 1.00 28.38 90 GLN A C 1
ATOM 717 O O . GLN A 1 90 ? -37.246 9.099 11.113 1.00 28.38 90 GLN A O 1
ATOM 722 N N . THR A 1 91 ? -37.673 7.105 12.017 1.00 31.50 91 THR A N 1
ATOM 723 C CA . THR A 1 91 ? -36.519 6.419 11.385 1.00 31.50 91 THR A CA 1
ATOM 724 C C . THR A 1 91 ? -36.862 5.290 10.400 1.00 31.50 91 THR A C 1
ATOM 726 O O . THR A 1 91 ? -35.960 4.570 9.977 1.00 31.50 91 THR A O 1
ATOM 729 N N . LEU A 1 92 ? -38.124 5.151 9.973 1.00 29.72 92 LEU A N 1
ATOM 730 C CA . LEU A 1 92 ? -38.546 4.175 8.953 1.00 29.72 92 LEU A CA 1
ATOM 731 C C . LEU A 1 92 ? -39.382 4.827 7.833 1.00 29.72 92 LEU A C 1
ATOM 733 O O . LEU A 1 92 ? -40.190 5.714 8.120 1.00 29.72 92 LEU A O 1
ATOM 737 N N . PRO A 1 93 ? -39.233 4.393 6.564 1.00 32.62 93 PRO A N 1
ATOM 738 C CA . PRO A 1 93 ? -40.110 4.820 5.477 1.00 32.62 93 PRO A CA 1
ATOM 739 C C . PRO A 1 93 ? -41.523 4.211 5.627 1.00 32.62 93 PRO A C 1
ATOM 741 O O . PRO A 1 93 ? -41.651 3.095 6.136 1.00 32.62 93 PRO A O 1
ATOM 744 N N . PRO A 1 94 ? -42.598 4.870 5.142 1.00 30.83 94 PRO A N 1
ATOM 745 C CA . PRO A 1 94 ? -43.980 4.422 5.378 1.00 30.83 94 PRO A CA 1
ATOM 746 C C . PRO A 1 94 ? -44.383 3.060 4.782 1.00 30.83 94 PRO A C 1
ATOM 748 O O . PRO A 1 94 ? -45.474 2.581 5.070 1.00 30.83 94 PRO A O 1
ATOM 751 N N . SER A 1 95 ? -43.544 2.436 3.950 1.00 31.55 95 SER A N 1
ATOM 752 C CA . SER A 1 95 ? -43.848 1.188 3.234 1.00 31.55 95 SER A CA 1
ATOM 753 C C . SER A 1 95 ? -43.763 -0.092 4.080 1.00 31.55 95 SER A C 1
ATOM 755 O O . SER A 1 95 ? -44.106 -1.154 3.573 1.00 31.55 95 SER A O 1
ATOM 757 N N . TYR A 1 96 ? -43.327 -0.013 5.344 1.00 34.62 96 TYR A N 1
ATOM 758 C CA . TYR A 1 96 ? -43.110 -1.177 6.222 1.00 34.62 96 TYR A CA 1
ATOM 759 C C . TYR A 1 96 ? -43.780 -1.051 7.607 1.00 34.62 96 TYR A C 1
ATOM 761 O O . TYR A 1 96 ? -43.263 -1.542 8.607 1.00 34.62 96 TYR A O 1
ATOM 769 N N . VAL A 1 97 ? -44.954 -0.412 7.685 1.00 30.69 97 VAL A N 1
ATOM 770 C CA . VAL A 1 97 ? -45.755 -0.338 8.925 1.00 30.69 97 VAL A CA 1
ATOM 771 C C . VAL A 1 97 ? -46.981 -1.250 8.833 1.00 30.69 97 VAL A C 1
ATOM 773 O O . VAL A 1 97 ? -48.048 -0.837 8.379 1.00 30.69 97 VAL A O 1
ATOM 776 N N . VAL A 1 98 ? -46.846 -2.489 9.310 1.00 27.70 98 VAL A N 1
ATOM 777 C CA . VAL A 1 98 ? -47.995 -3.378 9.548 1.00 27.70 98 VAL A CA 1
ATOM 778 C C . VAL A 1 98 ? -48.707 -2.928 10.825 1.00 27.70 98 VAL A C 1
ATOM 780 O O . VAL A 1 98 ? -48.097 -2.855 11.891 1.00 27.70 98 VAL A O 1
ATOM 783 N N . ARG A 1 99 ? -50.009 -2.627 10.742 1.00 24.70 99 ARG A N 1
ATOM 784 C CA . ARG A 1 99 ? -50.837 -2.387 11.933 1.00 24.70 99 ARG A CA 1
ATOM 785 C C . ARG A 1 99 ? -51.184 -3.716 12.599 1.00 24.70 99 ARG A C 1
ATOM 787 O O . ARG A 1 99 ? -52.074 -4.417 12.127 1.00 24.70 99 ARG A O 1
ATOM 794 N N . LEU A 1 100 ? -50.574 -3.995 13.745 1.00 25.48 100 LEU A N 1
ATOM 795 C CA . LEU A 1 100 ? -51.178 -4.892 14.726 1.00 25.48 100 LEU A CA 1
ATOM 796 C C . LEU A 1 100 ? -52.312 -4.132 15.432 1.00 25.48 100 LEU A C 1
ATOM 798 O O . LEU A 1 100 ? -52.075 -3.086 16.039 1.00 25.48 100 LEU A O 1
ATOM 802 N N . LYS A 1 101 ? -53.549 -4.633 15.334 1.00 26.42 101 LYS A N 1
ATOM 803 C CA . LYS A 1 101 ? -54.599 -4.292 16.305 1.00 26.42 101 LYS A CA 1
ATOM 804 C C . LYS A 1 101 ? -54.287 -5.064 17.586 1.00 26.42 101 LYS A C 1
ATOM 806 O O . LYS A 1 101 ? -54.137 -6.279 17.525 1.00 26.42 101 LYS A O 1
ATOM 811 N N . GLY A 1 102 ? -54.214 -4.375 18.721 1.00 26.88 102 GLY A N 1
ATOM 812 C CA . GLY A 1 102 ? -54.340 -5.040 20.015 1.00 26.88 102 GLY A CA 1
ATOM 813 C C . GLY A 1 102 ? -55.809 -5.365 20.274 1.00 26.88 102 GLY A C 1
ATOM 814 O O . GLY A 1 102 ? -56.665 -4.516 20.019 1.00 26.88 102 GLY A O 1
ATOM 815 N N . ASN A 1 103 ? -56.090 -6.567 20.773 1.00 24.77 103 ASN A N 1
ATOM 816 C CA . ASN A 1 103 ? -57.362 -6.846 21.431 1.00 24.77 103 ASN A CA 1
ATOM 817 C C . ASN A 1 103 ? -57.311 -6.292 22.860 1.00 24.77 103 ASN A C 1
ATOM 819 O O . ASN A 1 103 ? -56.275 -6.357 23.520 1.00 24.77 103 ASN A O 1
ATOM 823 N N . ALA A 1 104 ? -58.445 -5.780 23.321 1.00 26.45 104 ALA A N 1
ATOM 824 C CA . ALA A 1 104 ? -58.767 -5.572 24.724 1.00 26.45 104 ALA A CA 1
ATOM 825 C C . ALA A 1 104 ? -60.241 -5.961 24.884 1.00 26.45 104 ALA A C 1
ATOM 827 O O . ALA A 1 104 ? -61.044 -5.679 23.991 1.00 26.45 104 ALA A O 1
ATOM 828 N N . ASP A 1 105 ? -60.572 -6.664 25.962 1.00 27.55 105 ASP A N 1
ATOM 829 C CA . ASP A 1 105 ? -61.871 -7.316 26.107 1.00 27.55 105 ASP A CA 1
ATOM 830 C C . ASP A 1 105 ? -63.012 -6.341 26.404 1.00 27.55 105 ASP A C 1
ATOM 832 O O . ASP A 1 105 ? -62.859 -5.380 27.157 1.00 27.55 105 ASP A O 1
ATOM 836 N N . THR A 1 106 ? -64.192 -6.638 25.860 1.00 26.78 106 THR A N 1
ATOM 837 C CA . THR A 1 106 ? -65.472 -6.758 26.591 1.00 26.78 106 THR A CA 1
ATOM 838 C C . THR A 1 106 ? -66.559 -7.207 25.611 1.00 26.78 106 THR A C 1
ATOM 840 O O . THR A 1 106 ? -66.476 -6.927 24.416 1.00 26.78 106 THR A O 1
ATOM 843 N N . GLY A 1 107 ? -67.549 -7.960 26.094 1.00 22.75 107 GLY A N 1
ATOM 844 C CA . GLY A 1 107 ? -68.604 -8.538 25.258 1.00 22.75 107 GLY A CA 1
ATOM 845 C C . GLY A 1 107 ? -69.980 -7.920 25.491 1.00 22.75 107 GLY A C 1
ATOM 846 O O . GLY A 1 107 ? -70.309 -7.529 26.609 1.00 22.75 107 GLY A O 1
ATOM 847 N N . SER A 1 108 ? -70.791 -7.911 24.436 1.00 22.39 108 SER A N 1
ATOM 848 C CA . SER A 1 108 ? -72.256 -7.840 24.473 1.00 22.39 108 SER A CA 1
ATOM 849 C C . SER A 1 108 ? -72.832 -8.227 23.100 1.00 22.39 108 SER A C 1
ATOM 851 O O . SER A 1 108 ? -72.114 -8.270 22.098 1.00 22.39 108 SER A O 1
ATOM 853 N N . GLU A 1 109 ? -74.111 -8.599 23.066 1.00 20.69 109 GLU A N 1
ATOM 854 C CA . GLU A 1 109 ? -74.820 -9.066 21.865 1.00 20.69 109 GLU A CA 1
ATOM 855 C C . GLU A 1 109 ? -75.152 -7.927 20.882 1.00 20.69 109 GLU A C 1
ATOM 857 O O . GLU A 1 109 ? -75.244 -6.771 21.290 1.00 20.69 109 GLU A O 1
ATOM 862 N N . VAL A 1 110 ? -75.416 -8.265 19.606 1.00 22.09 110 VAL A N 1
ATOM 863 C CA . VAL A 1 110 ? -76.666 -7.942 18.861 1.00 22.09 110 VAL A CA 1
ATOM 864 C C . VAL A 1 110 ? -76.577 -8.408 17.386 1.00 22.09 110 VAL A C 1
ATOM 866 O O . VAL A 1 110 ? -75.512 -8.722 16.861 1.00 22.09 110 VAL A O 1
ATOM 869 N N . GLN A 1 111 ? -77.746 -8.555 16.758 1.00 20.06 111 GLN A N 1
ATOM 870 C CA . GLN A 1 111 ? -78.051 -9.260 15.505 1.00 20.06 111 GLN A CA 1
ATOM 871 C C . GLN A 1 111 ? -77.539 -8.619 14.186 1.00 20.06 111 GLN A C 1
ATOM 873 O O . GLN A 1 111 ? -77.251 -7.432 14.120 1.00 20.06 111 GLN A O 1
ATOM 878 N N . MET A 1 112 ? -77.530 -9.451 13.126 1.00 20.19 112 MET A N 1
ATOM 879 C CA . MET A 1 112 ? -77.944 -9.223 11.712 1.00 20.19 112 MET A CA 1
ATOM 880 C C . MET A 1 112 ? -77.941 -7.776 11.130 1.00 20.19 112 MET A C 1
ATOM 882 O O . MET A 1 112 ? -78.515 -6.855 11.692 1.00 20.19 112 MET A O 1
ATOM 886 N N . SER A 1 113 ? -77.537 -7.536 9.871 1.00 21.17 113 SER A N 1
ATOM 887 C CA . SER A 1 113 ? -78.231 -8.099 8.692 1.00 21.17 113 SER A CA 1
ATOM 888 C C . SER A 1 113 ? -77.588 -7.800 7.312 1.00 21.17 113 SER A C 1
ATOM 890 O O . SER A 1 113 ? -76.742 -6.928 7.148 1.00 21.17 113 SER A O 1
ATOM 892 N N . LYS A 1 114 ? -78.055 -8.575 6.320 1.00 22.72 114 LYS A N 1
ATOM 893 C CA . LYS A 1 114 ? -77.837 -8.579 4.855 1.00 22.72 114 LYS A CA 1
ATOM 894 C C . LYS A 1 114 ? -77.668 -7.230 4.117 1.00 22.72 114 LYS A C 1
ATOM 896 O O . LYS A 1 114 ? -78.500 -6.344 4.272 1.00 22.72 114 LYS A O 1
ATOM 901 N N . CYS A 1 115 ? -76.789 -7.226 3.105 1.00 21.88 115 CYS A N 1
ATOM 902 C CA . CYS A 1 115 ? -77.128 -7.075 1.665 1.00 21.88 115 CYS A CA 1
ATOM 903 C C . CYS A 1 115 ? -75.864 -7.455 0.842 1.00 21.88 115 CYS A C 1
ATOM 905 O O . CYS A 1 115 ? -74.812 -6.893 1.123 1.00 21.88 115 CYS A O 1
ATOM 907 N N . ASP A 1 116 ? -75.760 -8.457 -0.042 1.00 23.67 116 ASP A N 1
ATOM 908 C CA . ASP A 1 116 ? -76.657 -9.118 -1.018 1.00 23.67 116 ASP A CA 1
ATOM 909 C C . ASP A 1 116 ? -76.686 -8.430 -2.412 1.00 23.67 116 ASP A C 1
ATOM 911 O O . ASP A 1 116 ? -76.658 -7.205 -2.503 1.00 23.67 116 ASP A O 1
ATOM 915 N N . LYS A 1 117 ? -76.763 -9.246 -3.484 1.00 24.09 117 LYS A N 1
ATOM 916 C CA . LYS A 1 117 ? -76.631 -8.951 -4.941 1.00 24.09 117 LYS A CA 1
ATOM 917 C C . LYS A 1 117 ? -75.202 -8.666 -5.479 1.00 24.09 117 LYS A C 1
ATOM 919 O O . LYS A 1 117 ? -74.438 -7.951 -4.851 1.00 24.09 117 LYS A O 1
ATOM 924 N N . GLN A 1 118 ? -74.788 -9.148 -6.669 1.00 24.42 118 GLN A N 1
ATOM 925 C CA . GLN A 1 118 ? -75.385 -10.144 -7.590 1.00 24.42 118 GLN A CA 1
ATOM 926 C C . GLN A 1 118 ? -74.348 -10.737 -8.588 1.00 24.42 118 GLN A C 1
ATOM 928 O O . GLN A 1 118 ? -73.393 -10.061 -8.939 1.00 24.42 118 GLN A O 1
ATOM 933 N N . ARG A 1 119 ? -74.609 -11.988 -9.029 1.00 25.16 119 ARG A N 1
ATOM 934 C CA . ARG A 1 119 ? -74.431 -12.654 -10.362 1.00 25.16 119 ARG A CA 1
ATOM 935 C C . ARG A 1 119 ? -73.430 -12.123 -11.431 1.00 25.16 119 ARG A C 1
ATOM 937 O O . ARG A 1 119 ? -73.306 -10.922 -11.597 1.00 25.16 119 ARG A O 1
ATOM 944 N N . ALA A 1 120 ? -72.873 -12.940 -12.351 1.00 24.67 120 ALA A N 1
ATOM 945 C CA . ALA A 1 120 ? -72.761 -14.414 -12.536 1.00 24.67 120 ALA A CA 1
ATOM 946 C C . ALA A 1 120 ? -71.955 -14.749 -13.838 1.00 24.67 120 ALA A C 1
ATOM 948 O O . ALA A 1 120 ? -71.465 -13.829 -14.484 1.00 24.67 120 ALA A O 1
ATOM 949 N N . HIS A 1 121 ? -71.945 -16.040 -14.237 1.00 25.14 121 HIS A N 1
ATOM 950 C CA . HIS A 1 121 ? -71.522 -16.654 -15.526 1.00 25.14 121 HIS A CA 1
ATOM 951 C C . HIS A 1 121 ? -70.006 -16.947 -15.684 1.00 25.14 121 HIS A C 1
ATOM 953 O O . HIS A 1 121 ? -69.201 -16.049 -15.473 1.00 25.14 121 HIS A O 1
ATOM 959 N N . THR A 1 122 ? -69.510 -18.203 -15.800 1.00 23.94 122 THR A N 1
ATOM 960 C CA . THR A 1 122 ? -69.728 -19.360 -16.744 1.00 23.94 122 THR A CA 1
ATOM 961 C C . THR A 1 122 ? -69.083 -19.135 -18.122 1.00 23.94 122 THR A C 1
ATOM 963 O O . THR A 1 122 ? -69.228 -18.033 -18.635 1.00 23.94 122 THR A O 1
ATOM 966 N N . SER A 1 123 ? -68.409 -20.079 -18.800 1.00 23.89 123 SER A N 1
ATOM 967 C CA . SER A 1 123 ? -67.969 -21.491 -18.556 1.00 23.89 123 SER A CA 1
ATOM 968 C C . SER A 1 123 ? -66.760 -21.778 -19.516 1.00 23.89 123 SER A C 1
ATOM 970 O O . SER A 1 123 ? -66.161 -20.793 -19.940 1.00 23.89 123 SER A O 1
ATOM 972 N N . GLU A 1 124 ? -66.189 -22.944 -19.883 1.00 23.73 124 GLU A N 1
ATOM 973 C CA . GLU A 1 124 ? -66.361 -24.428 -19.799 1.00 23.73 124 GLU A CA 1
ATOM 974 C C . GLU A 1 124 ? -65.122 -25.083 -19.091 1.00 23.73 124 GLU A C 1
ATOM 976 O O . GLU A 1 124 ? -64.292 -24.345 -18.566 1.00 23.73 124 GLU A O 1
ATOM 981 N N . ALA A 1 125 ? -64.883 -26.393 -18.859 1.00 23.89 125 ALA A N 1
ATOM 982 C CA . ALA A 1 125 ? -65.246 -27.738 -19.380 1.00 23.89 125 ALA A CA 1
ATOM 983 C C . ALA A 1 125 ? -64.273 -28.424 -20.398 1.00 23.89 125 ALA A C 1
ATOM 985 O O . ALA A 1 125 ? -64.419 -28.255 -21.600 1.00 23.89 125 ALA A O 1
ATOM 986 N N . SER A 1 126 ? -63.396 -29.305 -19.861 1.00 24.20 126 SER A N 1
ATOM 987 C CA . SER A 1 126 ? -62.987 -30.655 -20.373 1.00 24.20 126 SER A CA 1
ATOM 988 C C . SER A 1 126 ? -62.191 -30.773 -21.706 1.00 24.20 126 SER A C 1
ATOM 990 O O . SER A 1 126 ? -62.194 -29.852 -22.502 1.00 24.20 126 SER A O 1
ATOM 992 N N . GLN A 1 127 ? -61.420 -31.830 -22.042 1.00 24.09 127 GLN A N 1
ATOM 993 C CA . GLN A 1 127 ? -61.269 -33.260 -21.644 1.00 24.09 127 GLN A CA 1
ATOM 994 C C . GLN A 1 127 ? -59.751 -33.631 -21.492 1.00 24.09 127 GLN A C 1
ATOM 996 O O . GLN A 1 127 ? -58.915 -32.901 -22.011 1.00 24.09 127 GLN A O 1
ATOM 1001 N N . LYS A 1 128 ? -59.293 -34.557 -20.616 1.00 24.89 128 LYS A N 1
ATOM 1002 C CA . LYS A 1 128 ? -59.095 -36.039 -20.772 1.00 24.89 128 LYS A CA 1
ATOM 1003 C C . LYS A 1 128 ? -58.339 -36.458 -22.061 1.00 24.89 128 LYS A C 1
ATOM 1005 O O . LYS A 1 128 ? -58.653 -35.920 -23.111 1.00 24.89 128 LYS A O 1
ATOM 1010 N N . GLN A 1 129 ? -57.390 -37.412 -22.083 1.00 24.44 129 GLN A N 1
ATOM 1011 C CA . GLN A 1 129 ? -56.856 -38.397 -21.094 1.00 24.44 129 GLN A CA 1
ATOM 1012 C C . GLN A 1 129 ? -55.355 -38.730 -21.473 1.00 24.44 129 GLN A C 1
ATOM 1014 O O . GLN A 1 129 ? -54.812 -37.962 -22.260 1.00 24.44 129 GLN A O 1
ATOM 1019 N N . ASP A 1 130 ? -54.559 -39.721 -21.008 1.00 22.34 130 ASP A N 1
ATOM 1020 C CA . ASP A 1 130 ? -54.763 -40.964 -20.224 1.00 22.34 130 ASP A CA 1
ATOM 1021 C C . ASP A 1 130 ? -53.455 -41.588 -19.616 1.00 22.34 130 ASP A C 1
ATOM 1023 O O . ASP A 1 130 ? -52.377 -41.056 -19.853 1.00 22.34 130 ASP A O 1
ATOM 1027 N N . ILE A 1 131 ? -53.595 -42.710 -18.868 1.00 25.70 131 ILE A N 1
ATOM 1028 C CA . ILE A 1 131 ? -52.739 -43.947 -18.703 1.00 25.70 131 ILE A CA 1
ATOM 1029 C C . ILE A 1 131 ? -51.177 -43.849 -18.727 1.00 25.70 131 ILE A C 1
ATOM 1031 O O . ILE A 1 131 ? -50.607 -43.320 -19.673 1.00 25.70 131 ILE A O 1
ATOM 1035 N N . SER A 1 132 ? -50.382 -44.455 -17.813 1.00 23.27 132 SER A N 1
ATOM 1036 C CA . SER A 1 132 ? -50.626 -45.241 -16.567 1.00 23.27 132 SER A CA 1
ATOM 1037 C C . SER A 1 132 ? -49.338 -45.459 -15.721 1.00 23.27 132 SER A C 1
ATOM 1039 O O . SER A 1 132 ? -48.245 -45.328 -16.258 1.00 23.27 132 SER A O 1
ATOM 1041 N N . ASP A 1 133 ? -49.499 -45.840 -14.438 1.00 23.23 133 ASP A N 1
ATOM 1042 C CA . ASP A 1 133 ? -48.747 -46.824 -13.596 1.00 23.23 133 ASP A CA 1
ATOM 1043 C C . ASP A 1 133 ? -47.266 -47.201 -13.894 1.00 23.23 133 ASP A C 1
ATOM 1045 O O . ASP A 1 133 ? -46.891 -47.436 -15.035 1.00 23.23 133 ASP A O 1
ATOM 1049 N N . SER A 1 134 ? -46.357 -47.440 -12.927 1.00 25.36 134 SER A N 1
ATOM 1050 C CA . SER A 1 134 ? -46.391 -47.570 -11.441 1.00 25.36 134 SER A CA 1
ATOM 1051 C C . SER A 1 134 ? -44.946 -47.348 -10.872 1.00 25.36 134 SER A C 1
ATOM 1053 O O . SER A 1 134 ? -44.057 -47.026 -11.654 1.00 25.36 134 SER A O 1
ATOM 1055 N N . SER A 1 135 ? -44.563 -47.453 -9.583 1.00 23.89 135 SER A N 1
ATOM 1056 C CA . SER A 1 135 ? -45.214 -47.946 -8.352 1.00 23.89 135 SER A CA 1
ATOM 1057 C C . SER A 1 135 ? -44.562 -47.377 -7.060 1.00 23.89 135 SER A C 1
ATOM 1059 O O . SER A 1 135 ? -43.381 -47.054 -7.076 1.00 23.89 135 SER A O 1
ATOM 1061 N N . VAL A 1 136 ? -45.342 -47.296 -5.964 1.00 24.69 136 VAL A N 1
ATOM 1062 C CA . VAL A 1 136 ? -45.016 -47.506 -4.512 1.00 24.69 136 VAL A CA 1
ATOM 1063 C C . VAL A 1 136 ? -43.609 -47.084 -3.980 1.00 24.69 136 VAL A C 1
ATOM 1065 O O . VAL A 1 136 ? -42.600 -47.606 -4.427 1.00 24.69 136 VAL A O 1
ATOM 1068 N N . LYS A 1 137 ? -43.465 -46.098 -3.058 1.00 21.91 137 LYS A N 1
ATOM 1069 C CA . LYS A 1 137 ? -43.563 -46.169 -1.554 1.00 21.91 137 LYS A CA 1
ATOM 1070 C C . LYS A 1 137 ? -42.508 -47.105 -0.888 1.00 21.91 137 LYS A C 1
ATOM 1072 O O . LYS A 1 137 ? -42.121 -48.082 -1.500 1.00 21.91 137 LYS A O 1
ATOM 1077 N N . CYS A 1 138 ? -41.970 -46.916 0.330 1.00 21.30 138 CYS A N 1
ATOM 1078 C CA . CYS A 1 138 ? -42.385 -46.224 1.574 1.00 21.30 138 CYS A CA 1
ATOM 1079 C C . CYS A 1 138 ? -41.128 -45.795 2.413 1.00 21.30 138 CYS A C 1
ATOM 1081 O O . CYS A 1 138 ? -40.056 -46.331 2.172 1.00 21.30 138 CYS A O 1
ATOM 1083 N N . GLN A 1 139 ? -41.126 -44.694 3.192 1.00 21.33 139 GLN A N 1
ATOM 1084 C CA . GLN A 1 139 ? -41.413 -44.530 4.652 1.00 21.33 139 GLN A CA 1
ATOM 1085 C C . GLN A 1 139 ? -40.419 -45.125 5.691 1.00 21.33 139 GLN A C 1
ATOM 1087 O O . GLN A 1 139 ? -40.010 -46.265 5.541 1.00 21.33 139 GLN A O 1
ATOM 1092 N N . ILE A 1 140 ? -40.254 -44.382 6.813 1.00 22.39 140 ILE A N 1
ATOM 1093 C CA . ILE A 1 140 ? -40.096 -44.836 8.229 1.00 22.39 140 ILE A CA 1
ATOM 1094 C C . ILE A 1 140 ? -38.776 -45.561 8.621 1.00 22.39 140 ILE A C 1
ATOM 1096 O O . ILE A 1 140 ? -38.370 -46.505 7.959 1.00 22.39 140 ILE A O 1
ATOM 1100 N N . GLU A 1 141 ? -38.075 -45.229 9.723 1.00 21.88 141 GLU A N 1
ATOM 1101 C CA . GLU A 1 141 ? -38.152 -44.064 10.641 1.00 21.88 141 GLU A CA 1
ATOM 1102 C C . GLU A 1 141 ? -36.847 -43.897 11.476 1.00 21.88 141 GLU A C 1
ATOM 1104 O O . GLU A 1 141 ? -35.944 -44.729 11.398 1.00 21.88 141 GLU A O 1
ATOM 1109 N N . ALA A 1 142 ? -36.727 -42.815 12.258 1.00 23.55 142 ALA A N 1
ATOM 1110 C CA . ALA A 1 142 ? -35.558 -42.442 13.066 1.00 23.55 142 ALA A CA 1
ATOM 1111 C C . ALA A 1 142 ? -35.380 -43.151 14.440 1.00 23.55 142 ALA A C 1
ATOM 1113 O O . ALA A 1 142 ? -36.338 -43.380 15.175 1.00 23.55 142 ALA A O 1
ATOM 1114 N N . SER A 1 143 ? -34.115 -43.338 14.854 1.00 23.67 143 SER A N 1
ATOM 1115 C CA . SER A 1 143 ? -33.630 -43.574 16.240 1.00 23.67 143 SER A CA 1
ATOM 1116 C C . SER A 1 143 ? -32.121 -43.244 16.287 1.00 23.67 143 SER A C 1
ATOM 1118 O O . SER A 1 143 ? -31.406 -43.651 15.378 1.00 23.67 143 SER A O 1
ATOM 1120 N N . GLN A 1 144 ? -31.576 -42.352 17.126 1.00 21.95 144 GLN A N 1
ATOM 1121 C CA . GLN A 1 144 ? -31.430 -42.314 18.600 1.00 21.95 144 GLN A CA 1
ATOM 1122 C C . GLN A 1 144 ? -30.320 -43.210 19.210 1.00 21.95 144 GLN A C 1
ATOM 1124 O O . GLN A 1 144 ? -30.228 -44.394 18.918 1.00 21.95 144 GLN A O 1
ATOM 1129 N N . CYS A 1 145 ? -29.582 -42.599 20.156 1.00 20.50 145 CYS A N 1
ATOM 1130 C CA . CYS A 1 145 ? -28.789 -43.169 21.266 1.00 20.50 145 CYS A CA 1
ATOM 1131 C C . CYS A 1 145 ? -27.337 -43.708 21.098 1.00 20.50 145 CYS A C 1
ATOM 1133 O O . CYS A 1 145 ? -27.079 -44.751 20.515 1.00 20.50 145 CYS A O 1
ATOM 1135 N N . SER A 1 146 ? -26.444 -43.043 21.858 1.00 21.78 146 SER A N 1
ATOM 1136 C CA . SER A 1 146 ? -25.509 -43.628 22.853 1.00 21.78 146 SER A CA 1
ATOM 1137 C C . SER A 1 146 ? -24.099 -44.129 22.475 1.00 21.78 146 SER A C 1
ATOM 1139 O O . SER A 1 146 ? -23.877 -45.275 22.114 1.00 21.78 146 SER A O 1
ATOM 1141 N N . THR A 1 147 ? -23.121 -43.258 22.761 1.00 23.97 147 THR A N 1
ATOM 1142 C CA . THR A 1 147 ? -21.906 -43.488 23.588 1.00 23.97 147 THR A CA 1
ATOM 1143 C C . THR A 1 147 ? -21.386 -44.915 23.867 1.00 23.97 147 THR A C 1
ATOM 1145 O O . THR A 1 147 ? -22.027 -45.677 24.591 1.00 23.97 147 THR A O 1
ATOM 1148 N N . SER A 1 148 ? -20.095 -45.147 23.583 1.00 23.06 148 SER A N 1
ATOM 1149 C CA . SER A 1 148 ? -19.211 -45.999 24.409 1.00 23.06 148 SER A CA 1
ATOM 1150 C C . SER A 1 148 ? -17.731 -45.574 24.312 1.00 23.06 148 SER A C 1
ATOM 1152 O O . SER A 1 148 ? -17.303 -45.024 23.300 1.00 23.06 148 SER A O 1
ATOM 1154 N N . LEU A 1 149 ? -16.961 -45.801 25.383 1.00 22.89 149 LEU A N 1
ATOM 1155 C CA . LEU A 1 149 ? -15.564 -45.367 25.583 1.00 22.89 149 LEU A CA 1
ATOM 1156 C C . LEU A 1 149 ? -14.533 -46.505 25.379 1.00 22.89 149 LEU A C 1
ATOM 1158 O O . LEU A 1 149 ? -14.896 -47.674 25.450 1.00 22.89 149 LEU A O 1
ATOM 1162 N N . LEU A 1 150 ? -13.249 -46.100 25.327 1.00 23.97 150 LEU A N 1
ATOM 1163 C CA . LEU A 1 150 ? -12.010 -46.791 25.773 1.00 23.97 150 LEU A CA 1
ATOM 1164 C C . LEU A 1 150 ? -10.991 -47.309 24.726 1.00 23.97 150 LEU A C 1
ATOM 1166 O O . LEU A 1 150 ? -11.265 -48.201 23.937 1.00 23.97 150 LEU A O 1
ATOM 1170 N N . ASN A 1 151 ? -9.761 -46.796 24.908 1.00 24.08 151 ASN A N 1
ATOM 1171 C CA . ASN A 1 151 ? -8.432 -47.441 24.874 1.00 24.08 151 ASN A CA 1
ATOM 1172 C C . ASN A 1 151 ? -7.934 -48.202 23.623 1.00 24.08 151 ASN A C 1
ATOM 1174 O O . ASN A 1 151 ? -8.528 -49.186 23.200 1.00 24.08 151 ASN A O 1
ATOM 1178 N N . ARG A 1 152 ? -6.688 -47.902 23.203 1.00 24.83 152 ARG A N 1
ATOM 1179 C CA . ARG A 1 152 ? -5.466 -48.615 23.668 1.00 24.83 152 ARG A CA 1
ATOM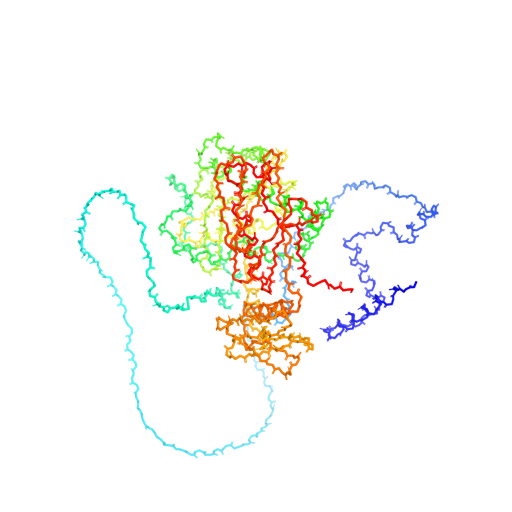 1180 C C . ARG A 1 152 ? -4.149 -47.904 23.280 1.00 24.83 152 ARG A C 1
ATOM 1182 O O . ARG A 1 152 ? -4.098 -47.224 22.266 1.00 24.83 152 ARG A O 1
ATOM 1189 N N . ASP A 1 153 ? -3.156 -48.087 24.157 1.00 22.89 153 ASP A N 1
ATOM 1190 C CA . ASP A 1 153 ? -1.682 -48.220 24.037 1.00 22.89 153 ASP A CA 1
ATOM 1191 C C . ASP A 1 153 ? -0.902 -47.419 22.947 1.00 22.89 153 ASP A C 1
ATOM 1193 O O . ASP A 1 153 ? -1.289 -47.434 21.787 1.00 22.89 153 ASP A O 1
ATOM 1197 N N . SER A 1 154 ? 0.221 -46.697 23.148 1.00 21.30 154 SER A N 1
ATOM 1198 C CA . SER A 1 154 ? 1.300 -46.579 24.176 1.00 21.30 154 SER A CA 1
ATOM 1199 C C . SER A 1 154 ? 2.666 -47.223 23.834 1.00 21.30 154 SER A C 1
ATOM 1201 O O . SER A 1 154 ? 2.977 -48.299 24.332 1.00 21.30 154 SER A O 1
ATOM 1203 N N . SER A 1 155 ? 3.528 -46.502 23.094 1.00 22.91 155 SER A N 1
ATOM 1204 C CA . SER A 1 155 ? 5.019 -46.531 23.158 1.00 22.91 155 SER A CA 1
ATOM 1205 C C . SER A 1 155 ? 5.576 -45.458 22.193 1.00 22.91 155 SER A C 1
ATOM 1207 O O . SER A 1 155 ? 5.125 -45.425 21.053 1.00 22.91 155 SER A O 1
ATOM 1209 N N . ALA A 1 156 ? 6.429 -44.478 22.516 1.00 21.80 156 ALA A N 1
ATOM 1210 C CA . ALA A 1 156 ? 7.619 -44.397 23.380 1.00 21.80 156 ALA A CA 1
ATOM 1211 C C . ALA A 1 156 ? 8.889 -45.034 22.774 1.00 21.80 156 ALA A C 1
ATOM 1213 O O . ALA A 1 156 ? 9.056 -46.246 22.849 1.00 21.80 156 ALA A O 1
ATOM 1214 N N . TYR A 1 157 ? 9.792 -44.197 22.239 1.00 21.86 157 TYR A N 1
ATOM 1215 C CA . TYR A 1 157 ? 11.250 -44.403 22.263 1.00 21.86 157 TYR A CA 1
ATOM 1216 C C . TYR A 1 157 ? 11.991 -43.065 22.054 1.00 21.86 157 TYR A C 1
ATOM 1218 O O . TYR A 1 157 ? 11.510 -42.191 21.331 1.00 21.86 157 TYR A O 1
ATOM 1226 N N . GLU A 1 158 ? 13.142 -42.904 22.708 1.00 21.53 158 GLU A N 1
ATOM 1227 C CA . GLU A 1 158 ? 14.076 -41.768 22.571 1.00 21.53 158 GLU A CA 1
ATOM 1228 C C . GLU A 1 158 ? 15.236 -42.171 21.606 1.00 21.53 158 GLU A C 1
ATOM 1230 O O . GLU A 1 158 ? 15.141 -43.226 20.987 1.00 21.53 158 GLU A O 1
ATOM 1235 N N . SER A 1 159 ? 16.361 -41.484 21.356 1.00 20.08 159 SER A N 1
ATOM 1236 C CA . SER A 1 159 ? 16.989 -40.206 21.769 1.00 20.08 159 SER A CA 1
ATOM 1237 C C . SER A 1 159 ? 18.136 -39.883 20.757 1.00 20.08 159 SER A C 1
ATOM 1239 O O . SER A 1 159 ? 18.289 -40.569 19.748 1.00 20.08 159 SER A O 1
ATOM 1241 N N . TYR A 1 160 ? 18.987 -38.887 21.058 1.00 20.12 160 TYR A N 1
ATOM 1242 C CA . TYR A 1 160 ? 20.310 -38.611 20.449 1.00 20.12 160 TYR A CA 1
ATOM 1243 C C . TYR A 1 160 ? 20.379 -37.856 19.100 1.00 20.12 160 TYR A C 1
ATOM 1245 O O . TYR A 1 160 ? 19.391 -37.319 18.605 1.00 20.12 160 TYR A O 1
ATOM 1253 N N . SER A 1 161 ? 21.616 -37.558 18.672 1.00 20.08 161 SER A N 1
ATOM 1254 C CA . SER A 1 161 ? 22.026 -36.162 18.430 1.00 20.08 161 SER A CA 1
ATOM 1255 C C . SER A 1 161 ? 23.198 -35.952 17.454 1.00 20.08 161 SER A C 1
ATOM 1257 O O . SER A 1 161 ? 24.039 -36.829 17.295 1.00 20.08 161 SER A O 1
ATOM 1259 N N . ASN A 1 162 ? 23.339 -34.690 17.017 1.00 21.45 162 ASN A N 1
ATOM 1260 C CA . ASN A 1 162 ? 24.529 -33.996 16.482 1.00 21.45 162 ASN A CA 1
ATOM 1261 C C . ASN A 1 162 ? 24.843 -33.989 14.965 1.00 21.45 162 ASN A C 1
ATOM 1263 O O . ASN A 1 162 ? 25.276 -34.968 14.370 1.00 21.45 162 ASN A O 1
ATOM 1267 N N . SER A 1 163 ? 24.919 -32.742 14.473 1.00 21.08 163 SER A N 1
ATOM 1268 C CA . SER A 1 163 ? 25.994 -32.164 13.638 1.00 21.08 163 SER A CA 1
ATOM 1269 C C . SER A 1 163 ? 25.981 -32.260 12.098 1.00 21.08 163 SER A C 1
ATOM 1271 O O . SER A 1 163 ? 25.691 -33.277 11.488 1.00 21.08 163 SER A O 1
ATOM 1273 N N . ASN A 1 164 ? 26.405 -31.131 11.510 1.00 21.80 164 ASN A N 1
ATOM 1274 C CA . ASN A 1 164 ? 27.042 -30.929 10.201 1.00 21.80 164 ASN A CA 1
ATOM 1275 C C . ASN A 1 164 ? 26.312 -31.339 8.904 1.00 21.80 164 ASN A C 1
ATOM 1277 O O . ASN A 1 164 ? 26.587 -32.358 8.287 1.00 21.80 164 ASN A O 1
ATOM 1281 N N . GLY A 1 165 ? 25.572 -30.366 8.364 1.00 21.41 165 GLY A N 1
ATOM 1282 C CA . GLY A 1 165 ? 26.074 -29.618 7.200 1.00 21.41 165 GLY A CA 1
ATOM 1283 C C . GLY A 1 165 ? 26.255 -30.364 5.872 1.00 21.41 165 GLY A C 1
ATOM 1284 O O . GLY A 1 165 ? 27.366 -30.741 5.516 1.00 21.41 165 GLY A O 1
ATOM 1285 N N . GLY A 1 166 ? 25.197 -30.395 5.057 1.00 21.22 166 GLY A N 1
ATOM 1286 C CA . GLY A 1 166 ? 25.273 -30.741 3.636 1.00 21.22 166 GLY A CA 1
ATOM 1287 C C . GLY A 1 166 ? 24.178 -30.043 2.827 1.00 21.22 166 GLY A C 1
ATOM 1288 O O . GLY A 1 166 ? 22.996 -30.310 3.026 1.00 21.22 166 GLY A O 1
ATOM 1289 N N . ILE A 1 167 ? 24.553 -29.144 1.911 1.00 21.88 167 ILE A N 1
ATOM 1290 C CA . ILE A 1 167 ? 23.618 -28.591 0.919 1.00 21.88 167 ILE A CA 1
ATOM 1291 C C . ILE A 1 167 ? 23.507 -29.601 -0.224 1.00 21.88 167 ILE A C 1
ATOM 1293 O O . ILE A 1 167 ? 24.502 -29.865 -0.895 1.00 21.88 167 ILE A O 1
ATOM 1297 N N . CYS A 1 168 ? 22.305 -30.113 -0.487 1.00 20.86 168 CYS A N 1
ATOM 1298 C CA . CYS A 1 168 ? 22.017 -30.873 -1.702 1.00 20.86 168 CYS A CA 1
ATOM 1299 C C . CYS A 1 168 ? 20.722 -30.383 -2.368 1.00 20.86 168 CYS A C 1
ATOM 1301 O O . CYS A 1 168 ? 19.820 -29.856 -1.717 1.00 20.86 168 CYS A O 1
ATOM 1303 N N . THR A 1 169 ? 20.674 -30.487 -3.693 1.00 21.95 169 THR A N 1
ATOM 1304 C CA . THR A 1 169 ? 19.668 -29.870 -4.566 1.00 21.95 169 THR A CA 1
ATOM 1305 C C . THR A 1 169 ? 18.326 -30.595 -4.571 1.00 21.95 169 THR A C 1
ATOM 1307 O O . THR A 1 169 ? 18.279 -31.813 -4.706 1.00 21.95 169 THR A O 1
ATOM 1310 N N . ILE A 1 170 ? 17.236 -29.823 -4.552 1.00 23.20 170 ILE A N 1
ATOM 1311 C CA . ILE A 1 170 ? 15.863 -30.304 -4.766 1.00 23.20 170 ILE A CA 1
ATOM 1312 C C . ILE A 1 170 ? 15.658 -30.664 -6.252 1.00 23.20 170 ILE A C 1
ATOM 1314 O O . ILE A 1 170 ? 15.802 -29.777 -7.100 1.00 23.20 170 ILE A O 1
ATOM 1318 N N . PRO A 1 171 ? 15.247 -31.898 -6.593 1.00 21.69 171 PRO A N 1
ATOM 1319 C CA . PRO A 1 171 ? 14.623 -32.204 -7.875 1.00 21.69 171 PRO A CA 1
ATOM 1320 C C . PRO A 1 171 ? 13.136 -31.823 -7.835 1.00 21.69 171 PRO A C 1
ATOM 1322 O O . PRO A 1 171 ? 12.438 -32.131 -6.869 1.00 21.69 171 PRO A O 1
ATOM 1325 N N . HIS A 1 172 ? 12.619 -31.209 -8.900 1.00 22.17 172 HIS A N 1
ATOM 1326 C CA . HIS A 1 172 ? 11.169 -31.149 -9.112 1.00 22.17 172 HIS A CA 1
ATOM 1327 C C . HIS A 1 172 ? 10.633 -32.554 -9.416 1.00 22.17 172 HIS A C 1
ATOM 1329 O O . HIS A 1 172 ? 11.214 -33.266 -10.238 1.00 22.17 172 HIS A O 1
ATOM 1335 N N . PRO A 1 173 ? 9.479 -32.911 -8.840 1.00 23.38 173 PRO A N 1
ATOM 1336 C CA . PRO A 1 173 ? 8.354 -33.262 -9.706 1.00 23.38 173 PRO A CA 1
ATOM 1337 C C . PRO A 1 173 ? 7.323 -32.139 -9.849 1.00 23.38 173 PRO A C 1
ATOM 1339 O O . PRO A 1 173 ? 7.289 -31.160 -9.097 1.00 23.38 173 PRO A O 1
ATOM 1342 N N . THR A 1 174 ? 6.485 -32.293 -10.867 1.00 25.64 174 THR A N 1
ATOM 1343 C CA . THR A 1 174 ? 5.204 -31.604 -11.030 1.00 25.64 174 THR A CA 1
ATOM 1344 C C . THR A 1 174 ? 4.154 -32.210 -10.110 1.00 25.64 174 THR A C 1
ATOM 1346 O O . THR A 1 174 ? 4.069 -33.433 -10.067 1.00 25.64 174 THR A O 1
ATOM 1349 N N . ASP A 1 175 ? 3.266 -31.396 -9.536 1.00 23.45 175 ASP A N 1
ATOM 1350 C CA . ASP A 1 175 ? 1.891 -31.860 -9.329 1.00 23.45 175 ASP A CA 1
ATOM 1351 C C . ASP A 1 175 ? 0.854 -30.722 -9.348 1.00 23.45 175 ASP A C 1
ATOM 1353 O O . ASP A 1 175 ? 1.193 -29.535 -9.423 1.00 23.45 175 ASP A O 1
ATOM 1357 N N . VAL A 1 176 ? -0.422 -31.104 -9.374 1.00 28.25 176 VAL A N 1
ATOM 1358 C CA . VAL A 1 176 ? -1.580 -30.240 -9.616 1.00 28.25 176 VAL A CA 1
ATOM 1359 C C . VAL A 1 176 ? -1.780 -29.228 -8.485 1.00 28.25 176 VAL A C 1
ATOM 1361 O O . VAL A 1 176 ? -2.108 -29.576 -7.355 1.00 28.25 176 VAL A O 1
ATOM 1364 N N . SER A 1 177 ? -1.697 -27.933 -8.813 1.00 24.34 177 SER A N 1
ATOM 1365 C CA . SER A 1 177 ? -2.178 -26.873 -7.919 1.00 24.34 177 SER A CA 1
ATOM 1366 C C . SER A 1 177 ? -3.706 -26.894 -7.863 1.00 24.34 177 SER A C 1
ATOM 1368 O O . SER A 1 177 ? -4.380 -26.239 -8.666 1.00 24.34 177 SER A O 1
ATOM 1370 N N . GLU A 1 178 ? -4.256 -27.610 -6.887 1.00 26.03 178 GLU A N 1
ATOM 1371 C CA . GLU A 1 178 ? -5.672 -27.524 -6.544 1.00 26.03 178 GLU A CA 1
ATOM 1372 C C . GLU A 1 178 ? -6.091 -26.083 -6.205 1.00 26.03 178 GLU A C 1
ATOM 1374 O O . GLU A 1 178 ? -5.296 -25.236 -5.783 1.00 26.03 178 GLU A O 1
ATOM 1379 N N . LYS A 1 179 ? -7.373 -25.781 -6.427 1.00 31.53 179 LYS A N 1
ATOM 1380 C CA . LYS A 1 179 ? -7.943 -24.440 -6.234 1.00 31.53 179 LYS A CA 1
ATOM 1381 C C . LYS A 1 179 ? -8.378 -24.262 -4.781 1.00 31.53 179 LYS A C 1
ATOM 1383 O O . LYS A 1 179 ? -9.575 -24.296 -4.502 1.00 31.53 179 LYS A O 1
ATOM 1388 N N . THR A 1 180 ? -7.423 -24.054 -3.880 1.00 28.52 180 THR A N 1
ATOM 1389 C CA . THR A 1 180 ? -7.712 -23.815 -2.461 1.00 28.52 180 THR A CA 1
ATOM 1390 C C . THR A 1 180 ? -8.544 -22.544 -2.246 1.00 28.52 180 THR A C 1
ATOM 1392 O O . THR A 1 180 ? -8.102 -21.413 -2.442 1.00 28.52 180 THR A O 1
ATOM 1395 N N . ASP A 1 181 ? -9.789 -22.788 -1.848 1.00 31.62 181 ASP A N 1
ATOM 1396 C CA . ASP A 1 181 ? -10.707 -21.933 -1.102 1.00 31.62 181 ASP A CA 1
ATOM 1397 C C . ASP A 1 181 ? -10.951 -20.498 -1.587 1.00 31.62 181 ASP A C 1
ATOM 1399 O O . ASP A 1 181 ? -10.327 -19.509 -1.183 1.00 31.62 181 ASP A O 1
ATOM 1403 N N . LYS A 1 182 ? -12.085 -20.354 -2.286 1.00 36.34 182 LYS A N 1
ATOM 1404 C CA . LYS A 1 182 ? -12.938 -19.177 -2.083 1.00 36.34 182 LYS A CA 1
ATOM 1405 C C . LYS A 1 182 ? -13.226 -19.079 -0.578 1.00 36.34 182 LYS A C 1
ATOM 1407 O O . LYS A 1 182 ? -13.942 -19.929 -0.058 1.00 36.34 182 LYS A O 1
ATOM 1412 N N . LYS A 1 183 ? -12.726 -18.044 0.109 1.00 38.84 183 LYS A N 1
ATOM 1413 C CA . LYS A 1 183 ? -13.141 -17.760 1.495 1.00 38.84 183 LYS A CA 1
ATOM 1414 C C . LYS A 1 183 ? -14.666 -17.783 1.582 1.00 38.84 183 LYS A C 1
ATOM 1416 O O . LYS A 1 183 ? -15.316 -17.017 0.865 1.00 38.84 183 LYS A O 1
ATOM 1421 N N . SER A 1 184 ? -15.205 -18.622 2.463 1.00 44.03 184 SER A N 1
ATOM 1422 C CA . SER A 1 184 ? -16.619 -18.603 2.821 1.00 44.03 184 SER A CA 1
ATOM 1423 C C . SER A 1 184 ? -16.988 -17.188 3.262 1.00 44.03 184 SER A C 1
ATOM 1425 O O . SER A 1 184 ? -16.357 -16.586 4.136 1.00 44.03 184 SER A O 1
ATOM 1427 N N . ILE A 1 185 ? -17.965 -16.606 2.573 1.00 57.34 185 ILE A N 1
ATOM 1428 C CA . ILE A 1 185 ? -18.463 -15.279 2.905 1.00 57.34 185 ILE A CA 1
ATOM 1429 C C . ILE A 1 185 ? -19.412 -15.469 4.085 1.00 57.34 185 ILE A C 1
ATOM 1431 O O . ILE A 1 185 ? -20.373 -16.225 3.983 1.00 57.34 185 ILE A O 1
ATOM 1435 N N . LEU A 1 186 ? -19.134 -14.806 5.211 1.00 65.81 186 LEU A N 1
ATOM 1436 C CA . LEU A 1 186 ? -20.096 -14.756 6.308 1.00 65.81 186 LEU A CA 1
ATOM 1437 C C . LEU A 1 186 ? -21.322 -13.963 5.872 1.00 65.81 186 LEU A C 1
ATOM 1439 O O . LEU A 1 186 ? -21.234 -12.765 5.590 1.00 65.81 186 LEU A O 1
ATOM 1443 N N . GLU A 1 187 ? -22.458 -14.643 5.875 1.00 68.00 187 GLU A N 1
ATOM 1444 C CA . GLU A 1 187 ? -23.769 -14.089 5.581 1.00 68.00 187 GLU A CA 1
ATOM 1445 C C . GLU A 1 187 ? -24.707 -14.534 6.705 1.00 68.00 187 GLU A C 1
ATOM 1447 O O . GLU A 1 187 ? -24.886 -15.726 6.951 1.00 68.00 187 GLU A O 1
ATOM 1452 N N . LEU A 1 188 ? -25.270 -13.569 7.435 1.00 74.12 188 LEU A N 1
ATOM 1453 C CA . LEU A 1 188 ? -26.352 -13.837 8.378 1.00 74.12 188 LEU A CA 1
ATOM 1454 C C . LEU A 1 188 ? -27.651 -14.006 7.573 1.00 74.12 188 LEU A C 1
ATOM 1456 O O . LEU A 1 188 ? -27.947 -13.139 6.747 1.00 74.12 188 LEU A O 1
ATOM 1460 N N . PRO A 1 189 ? -28.448 -15.065 7.801 1.00 74.75 189 PRO A N 1
ATOM 1461 C CA . PRO A 1 189 ? -29.743 -15.211 7.152 1.00 74.75 189 PRO A CA 1
ATOM 1462 C C . PRO A 1 189 ? -30.673 -14.029 7.443 1.00 74.75 189 PRO A C 1
ATOM 1464 O O . PRO A 1 189 ? -30.783 -13.575 8.585 1.00 74.75 189 PRO A O 1
ATOM 1467 N N . ASP A 1 190 ? -31.413 -13.594 6.422 1.00 75.69 190 ASP A N 1
ATOM 1468 C CA . ASP A 1 190 ? -32.395 -12.500 6.468 1.00 75.69 190 ASP A CA 1
ATOM 1469 C C . ASP A 1 190 ? -33.336 -12.557 7.681 1.00 75.69 190 ASP A C 1
ATOM 1471 O O . ASP A 1 190 ? -33.642 -11.532 8.291 1.00 75.69 190 ASP A O 1
ATOM 1475 N N . VAL A 1 191 ? -33.790 -13.762 8.036 1.00 73.25 191 VAL A N 1
ATOM 1476 C CA . VAL A 1 191 ? -34.689 -14.013 9.172 1.00 73.25 191 VAL A CA 1
ATOM 1477 C C . VAL A 1 191 ? -34.031 -13.612 10.494 1.00 73.25 191 VAL A C 1
ATOM 1479 O O . VAL A 1 191 ? -34.667 -12.966 11.324 1.00 73.25 191 VAL A O 1
ATOM 1482 N N . ILE A 1 192 ? -32.743 -13.924 10.671 1.00 76.06 192 ILE A N 1
ATOM 1483 C CA . ILE A 1 192 ? -32.000 -13.524 11.867 1.00 76.06 192 ILE A CA 1
ATOM 1484 C C . ILE A 1 192 ? -31.772 -12.012 11.838 1.00 76.06 192 ILE A C 1
ATOM 1486 O O . ILE A 1 192 ? -32.091 -11.357 12.823 1.00 76.06 192 ILE A O 1
ATOM 1490 N N . ILE A 1 193 ? -31.333 -11.433 10.707 1.00 79.56 193 ILE A N 1
ATOM 1491 C CA . ILE A 1 193 ? -31.104 -9.977 10.566 1.00 79.56 193 ILE A CA 1
ATOM 1492 C C . ILE A 1 193 ? -32.346 -9.168 10.963 1.00 79.56 193 ILE A C 1
ATOM 1494 O O . ILE A 1 193 ? -32.225 -8.181 11.690 1.00 79.56 193 ILE A O 1
ATOM 1498 N N . ARG A 1 194 ? -33.542 -9.590 10.536 1.00 80.81 194 ARG A N 1
ATOM 1499 C CA . ARG A 1 194 ? -34.820 -8.948 10.901 1.00 80.81 194 ARG A CA 1
ATOM 1500 C C . ARG A 1 194 ? -35.094 -9.003 12.407 1.00 80.81 194 ARG A C 1
ATOM 1502 O O . ARG A 1 194 ? -35.593 -8.025 12.955 1.00 80.81 194 ARG A O 1
ATOM 1509 N N . ASN A 1 195 ? -34.710 -10.096 13.064 1.00 84.19 195 ASN A N 1
ATOM 1510 C CA . ASN A 1 195 ? -34.962 -10.346 14.483 1.00 84.19 195 ASN A CA 1
ATOM 1511 C C . ASN A 1 195 ? -33.864 -9.823 15.430 1.00 84.19 195 ASN A C 1
ATOM 1513 O O . ASN A 1 195 ? -34.113 -9.769 16.634 1.00 84.19 195 ASN A O 1
ATOM 1517 N N . ILE A 1 196 ? -32.696 -9.387 14.923 1.00 86.69 196 ILE A N 1
ATOM 1518 C CA . ILE A 1 196 ? -31.592 -8.826 15.736 1.00 86.69 196 ILE A CA 1
ATOM 1519 C C . ILE A 1 196 ? -32.081 -7.824 16.807 1.00 86.69 196 ILE A C 1
ATOM 1521 O O . ILE A 1 196 ? -31.675 -8.000 17.950 1.00 86.69 196 ILE A O 1
ATOM 1525 N N . PRO A 1 197 ? -32.957 -6.830 16.529 1.00 88.31 197 PRO A N 1
ATOM 1526 C CA . PRO A 1 197 ? -33.407 -5.843 17.525 1.00 88.31 197 PRO A CA 1
ATOM 1527 C C . PRO A 1 197 ? -34.129 -6.405 18.758 1.00 88.31 197 PRO A C 1
ATOM 1529 O O . PRO A 1 197 ? -34.240 -5.694 19.754 1.00 88.31 197 PRO A O 1
ATOM 1532 N N . ASN A 1 198 ? -34.603 -7.652 18.702 1.00 87.75 198 ASN A N 1
ATOM 1533 C CA . ASN A 1 198 ? -35.358 -8.302 19.775 1.00 87.75 198 ASN A CA 1
ATOM 1534 C C . ASN A 1 198 ? -34.494 -9.253 20.625 1.00 87.75 198 ASN A C 1
ATOM 1536 O O . ASN A 1 198 ? -35.019 -9.911 21.522 1.00 87.75 198 ASN A O 1
ATOM 1540 N N . PHE A 1 199 ? -33.193 -9.380 20.338 1.00 88.56 199 PHE A N 1
ATOM 1541 C CA . PHE A 1 199 ? -32.328 -10.344 21.018 1.00 88.56 199 PHE A CA 1
ATOM 1542 C C . PHE A 1 199 ? -32.081 -9.937 22.491 1.00 88.56 199 PHE A C 1
ATOM 1544 O O . PHE A 1 199 ? -31.678 -8.796 22.739 1.00 88.56 199 PHE A O 1
ATOM 1551 N N . PRO A 1 200 ? -32.303 -10.816 23.487 1.00 91.25 200 PRO A N 1
ATOM 1552 C CA . PRO A 1 200 ? -32.143 -10.466 24.901 1.00 91.25 200 PRO A CA 1
ATOM 1553 C C . PRO A 1 200 ? -30.678 -10.198 25.297 1.00 91.25 200 PRO A C 1
ATOM 1555 O O . PRO A 1 200 ? -29.750 -10.780 24.749 1.00 91.25 200 PRO A O 1
ATOM 1558 N N . LEU A 1 201 ? -30.464 -9.287 26.257 1.00 88.81 201 LEU A N 1
ATOM 1559 C CA . LEU A 1 201 ? -29.123 -8.958 26.780 1.00 88.81 201 LEU A CA 1
ATOM 1560 C C . LEU A 1 201 ? -28.611 -10.002 27.783 1.00 88.81 201 LEU A C 1
ATOM 1562 O O . LEU A 1 201 ? -27.410 -10.251 27.873 1.00 88.81 201 LEU A O 1
ATOM 1566 N N . LEU A 1 202 ? -29.520 -10.536 28.598 1.00 86.88 202 LEU A N 1
ATOM 1567 C CA . LEU A 1 202 ? -29.231 -11.496 29.659 1.00 86.88 202 LEU A CA 1
ATOM 1568 C C . LEU A 1 202 ? -29.540 -12.895 29.143 1.00 86.88 202 LEU A C 1
ATOM 1570 O O . LEU A 1 202 ? -30.593 -13.102 28.544 1.00 86.88 202 LEU A O 1
ATOM 1574 N N . ASN A 1 203 ? -28.642 -13.836 29.414 1.00 82.00 203 ASN A N 1
ATOM 1575 C CA . ASN A 1 203 ? -28.874 -15.240 29.124 1.00 82.00 203 ASN A CA 1
ATOM 1576 C C . ASN A 1 203 ? -29.454 -15.922 30.370 1.00 82.00 203 ASN A C 1
ATOM 1578 O O . ASN A 1 203 ? -28.768 -16.030 31.381 1.00 82.00 203 ASN A O 1
ATOM 1582 N N . GLU A 1 204 ? -30.696 -16.389 30.300 1.00 77.88 204 GLU A N 1
ATOM 1583 C CA . GLU A 1 204 ? -31.379 -17.052 31.421 1.00 77.88 204 GLU A CA 1
ATOM 1584 C C . GLU A 1 204 ? -30.718 -18.388 31.813 1.00 77.88 204 GLU A C 1
ATOM 1586 O O . GLU A 1 204 ? -30.889 -18.844 32.936 1.00 77.88 204 GLU A O 1
ATOM 1591 N N . SER A 1 205 ? -29.892 -18.982 30.936 1.00 70.81 205 SER A N 1
ATOM 1592 C CA . SER A 1 205 ? -29.130 -20.210 31.220 1.00 70.81 205 SER A CA 1
ATOM 1593 C C . SER A 1 205 ? -27.788 -19.980 31.940 1.00 70.81 205 SER A C 1
ATOM 1595 O O . SER A 1 205 ? -26.947 -20.882 31.956 1.00 70.81 205 SER A O 1
ATOM 1597 N N . LYS A 1 206 ? -27.520 -18.769 32.442 1.00 73.06 206 LYS A N 1
ATOM 1598 C CA . LYS A 1 206 ? -26.332 -18.446 33.245 1.00 73.06 206 LYS A CA 1
ATOM 1599 C C . LYS A 1 206 ? -26.769 -17.686 34.489 1.00 73.06 206 LYS A C 1
ATOM 1601 O O . LYS A 1 206 ? -27.247 -16.557 34.371 1.00 73.06 206 LYS A O 1
ATOM 1606 N N . ASP A 1 207 ? -26.553 -18.278 35.656 1.00 58.12 207 ASP A N 1
ATOM 1607 C CA . ASP A 1 207 ? -26.858 -17.639 36.929 1.00 58.12 207 ASP A CA 1
ATOM 1608 C C . ASP A 1 207 ? -26.096 -16.324 37.127 1.00 58.12 207 ASP A C 1
ATOM 1610 O O . ASP A 1 207 ? -24.939 -16.152 36.726 1.00 58.12 207 ASP A O 1
ATOM 1614 N N . VAL A 1 208 ? -26.742 -15.392 37.830 1.00 55.81 208 VAL A N 1
ATOM 1615 C CA . VAL A 1 208 ? -26.088 -14.197 38.381 1.00 55.81 208 VAL A CA 1
ATOM 1616 C C . VAL A 1 208 ? -25.406 -14.596 39.695 1.00 55.81 208 VAL A C 1
ATOM 1618 O O . VAL A 1 208 ? -25.752 -14.114 40.775 1.00 55.81 208 VAL A O 1
ATOM 1621 N N . GLU A 1 209 ? -24.479 -15.554 39.610 1.00 49.50 209 GLU A N 1
ATOM 1622 C CA . GLU A 1 209 ? -23.794 -16.099 40.780 1.00 49.50 209 GLU A CA 1
ATOM 1623 C C . GLU A 1 209 ? -22.983 -15.031 41.522 1.00 49.50 209 GLU A C 1
ATOM 1625 O O . GLU A 1 209 ? -22.394 -14.113 40.940 1.00 49.50 209 GLU A O 1
ATOM 1630 N N . ARG A 1 210 ? -22.912 -15.188 42.848 1.00 46.00 210 ARG A N 1
ATOM 1631 C CA . ARG A 1 210 ? -21.995 -14.414 43.688 1.00 46.00 210 ARG A CA 1
ATOM 1632 C C . ARG A 1 210 ? -20.575 -14.742 43.240 1.00 46.00 210 ARG A C 1
ATOM 1634 O O . ARG A 1 210 ? -20.203 -15.911 43.225 1.00 46.00 210 ARG A O 1
ATOM 1641 N N . MET A 1 211 ? -19.783 -13.729 42.889 1.00 45.53 211 MET A N 1
ATOM 1642 C CA . MET A 1 211 ? -18.415 -13.936 42.412 1.00 45.53 211 MET A CA 1
ATOM 1643 C C . MET A 1 211 ? -17.583 -14.686 43.460 1.00 45.53 211 MET A C 1
ATOM 1645 O O . MET A 1 211 ? -17.144 -14.117 44.451 1.00 45.53 211 MET A O 1
ATOM 1649 N N . THR A 1 212 ? -17.343 -15.973 43.207 1.00 40.31 212 THR A N 1
ATOM 1650 C CA . THR A 1 212 ? -16.516 -16.836 44.057 1.00 40.31 212 THR A CA 1
ATOM 1651 C C . THR A 1 212 ? -15.073 -16.315 44.129 1.00 40.31 212 THR A C 1
ATOM 1653 O O . THR A 1 212 ? -14.560 -15.837 43.107 1.00 40.31 212 THR A O 1
ATOM 1656 N N . PRO A 1 213 ? -14.399 -16.362 45.295 1.00 40.09 213 PRO A N 1
ATOM 1657 C CA . PRO A 1 213 ? -13.042 -15.833 45.423 1.00 40.09 213 PRO A CA 1
ATOM 1658 C C . PRO A 1 213 ? -12.004 -16.612 44.601 1.00 40.09 213 PRO A C 1
ATOM 1660 O O . PRO A 1 213 ? -12.121 -17.821 44.426 1.00 40.09 213 PRO A O 1
ATOM 1663 N N . ALA A 1 214 ? -10.955 -15.910 44.164 1.00 42.47 214 ALA A N 1
ATOM 1664 C CA . ALA A 1 214 ? -9.659 -16.474 43.762 1.00 42.47 214 ALA A CA 1
ATOM 1665 C C . ALA A 1 214 ? -9.659 -17.631 42.728 1.00 42.47 214 ALA A C 1
ATOM 1667 O O . ALA A 1 214 ? -8.997 -18.651 42.913 1.00 42.47 214 ALA A O 1
ATOM 1668 N N . GLY A 1 215 ? -10.306 -17.424 41.577 1.00 49.78 215 GLY A N 1
ATOM 1669 C CA . GLY A 1 215 ? -9.830 -18.030 40.323 1.00 49.78 215 GLY A CA 1
ATOM 1670 C C . GLY A 1 215 ? -8.657 -17.224 39.743 1.00 49.78 215 GLY A C 1
ATOM 1671 O O . GLY A 1 215 ? -8.528 -16.034 40.034 1.00 49.78 215 GLY A O 1
ATOM 1672 N N . SER A 1 216 ? -7.810 -17.833 38.908 1.00 58.97 216 SER A N 1
ATOM 1673 C CA . SER A 1 216 ? -6.758 -17.099 38.189 1.00 58.97 216 SER A CA 1
ATOM 1674 C C . SER A 1 216 ? -7.351 -16.113 37.168 1.00 58.97 216 SER A C 1
ATOM 1676 O O . SER A 1 216 ? -8.380 -16.384 36.548 1.00 58.97 216 SER A O 1
ATOM 1678 N N . ILE A 1 217 ? -6.707 -14.950 36.992 1.00 64.25 217 ILE A N 1
ATOM 1679 C CA . ILE A 1 217 ? -7.189 -13.885 36.094 1.00 64.25 217 ILE A CA 1
ATOM 1680 C C . ILE A 1 217 ? -7.292 -14.423 34.658 1.00 64.25 217 ILE A C 1
ATOM 1682 O O . ILE A 1 217 ? -6.308 -14.919 34.106 1.00 64.25 217 ILE A O 1
ATOM 1686 N N . LEU A 1 218 ? -8.453 -14.260 34.011 1.00 60.97 218 LEU A N 1
ATOM 1687 C CA . LEU A 1 218 ? -8.733 -14.738 32.646 1.00 60.97 218 LEU A CA 1
ATOM 1688 C C . LEU A 1 218 ? -8.116 -13.839 31.551 1.00 60.97 218 LEU A C 1
ATOM 1690 O O . LEU A 1 218 ? -8.778 -13.421 30.591 1.00 60.97 218 LEU A O 1
ATOM 1694 N N . SER A 1 219 ? -6.820 -13.559 31.698 1.00 49.38 219 SER A N 1
ATOM 1695 C CA . SER A 1 219 ? -5.956 -12.912 30.711 1.00 49.38 219 SER A CA 1
ATOM 1696 C C . SER A 1 219 ? -5.492 -13.951 29.685 1.00 49.38 219 SER A C 1
ATOM 1698 O O . SER A 1 219 ? -4.595 -14.752 29.941 1.00 49.38 219 SER A O 1
ATOM 1700 N N . MET A 1 220 ? -6.135 -13.976 28.513 1.00 52.34 220 MET A N 1
ATOM 1701 C CA . MET A 1 220 ? -5.840 -14.939 27.443 1.00 52.34 220 MET A CA 1
ATOM 1702 C C . MET A 1 220 ? -5.112 -14.287 26.265 1.00 52.34 220 MET A C 1
ATOM 1704 O O . MET A 1 220 ? -5.654 -14.134 25.164 1.00 52.34 220 MET A O 1
ATOM 1708 N N . SER A 1 221 ? -3.832 -13.983 26.485 1.00 48.31 221 SER A N 1
ATOM 1709 C CA . SER A 1 221 ? -2.875 -13.868 25.384 1.00 48.31 221 SER A CA 1
ATOM 1710 C C . SER A 1 221 ? -2.660 -15.239 24.705 1.00 48.31 221 SER A C 1
ATOM 1712 O O . SER A 1 221 ? -3.175 -16.276 25.130 1.00 48.31 221 SER A O 1
ATOM 1714 N N . SER A 1 222 ? -1.998 -15.245 23.549 1.00 44.12 222 SER A N 1
ATOM 1715 C CA . SER A 1 222 ? -2.035 -16.360 22.590 1.00 44.12 222 SER A CA 1
ATOM 1716 C C . SER A 1 222 ? -1.341 -17.652 23.047 1.00 44.12 222 SER A C 1
ATOM 1718 O O . SER A 1 222 ? -0.138 -17.792 22.852 1.00 44.12 222 SER A O 1
ATOM 1720 N N . SER A 1 223 ? -2.110 -18.643 23.517 1.00 33.69 223 SER A N 1
ATOM 1721 C CA . SER A 1 223 ? -1.648 -20.029 23.696 1.00 33.69 223 SER A CA 1
ATOM 1722 C C . SER A 1 223 ? -2.067 -20.951 22.534 1.00 33.69 223 SER A C 1
ATOM 1724 O O . SER A 1 223 ? -3.091 -20.760 21.873 1.00 33.69 223 SER A O 1
ATOM 1726 N N . THR A 1 224 ? -1.220 -21.937 22.227 1.00 36.19 224 THR A N 1
ATOM 1727 C CA . THR A 1 224 ? -1.095 -22.484 20.862 1.00 36.19 224 THR A CA 1
ATOM 1728 C C . THR A 1 224 ? -2.157 -23.512 20.457 1.00 36.19 224 THR A C 1
ATOM 1730 O O . THR A 1 224 ? -2.368 -23.717 19.267 1.00 36.19 224 THR A O 1
ATOM 1733 N N . LYS A 1 225 ? -2.863 -24.144 21.405 1.00 37.06 225 LYS A N 1
ATOM 1734 C CA . LYS A 1 225 ? -3.868 -25.187 21.100 1.00 37.06 225 LYS A CA 1
ATOM 1735 C C . LYS A 1 225 ? -5.234 -24.641 20.646 1.00 37.06 225 LYS A C 1
ATOM 1737 O O . LYS A 1 225 ? -6.090 -25.420 20.254 1.00 37.06 225 LYS A O 1
ATOM 1742 N N . LEU A 1 226 ? -5.440 -23.320 20.662 1.00 40.75 226 LEU A N 1
ATOM 1743 C CA . LEU A 1 226 ? -6.705 -22.674 20.269 1.00 40.75 226 LEU A CA 1
ATOM 1744 C C . LEU A 1 226 ? -6.709 -22.149 18.813 1.00 40.75 226 LEU A C 1
ATOM 1746 O O . LEU A 1 226 ? -7.497 -21.264 18.473 1.00 40.75 226 LEU A O 1
ATOM 1750 N N . PHE A 1 227 ? -5.777 -22.607 17.970 1.00 40.16 227 PHE A N 1
ATOM 1751 C CA . PHE A 1 227 ? -5.457 -21.953 16.693 1.00 40.16 227 PHE A CA 1
ATOM 1752 C C . PHE A 1 227 ? -6.581 -22.023 15.643 1.00 40.16 227 PHE A C 1
ATOM 1754 O O . PHE A 1 227 ? -6.832 -21.024 14.966 1.00 40.16 227 PHE A O 1
ATOM 1761 N N . ASP A 1 228 ? -7.300 -23.144 15.546 1.00 43.16 228 ASP A N 1
ATOM 1762 C CA . ASP A 1 228 ? -8.358 -23.318 14.542 1.00 43.16 228 ASP A CA 1
ATOM 1763 C C . ASP A 1 228 ? -9.649 -22.578 14.911 1.00 43.16 228 ASP A C 1
ATOM 1765 O O . ASP A 1 228 ? -10.146 -21.787 14.111 1.00 43.16 228 ASP A O 1
ATOM 1769 N N . ALA A 1 229 ? -10.114 -22.683 16.161 1.00 45.22 229 ALA A N 1
ATOM 1770 C CA . ALA A 1 229 ? -11.244 -21.885 16.653 1.00 45.22 229 ALA A CA 1
ATOM 1771 C C . ALA A 1 229 ? -10.989 -20.368 16.512 1.00 45.22 229 ALA A C 1
ATOM 1773 O O . ALA A 1 229 ? -11.885 -19.591 16.184 1.00 45.22 229 ALA A O 1
ATOM 1774 N N . ARG A 1 230 ? -9.735 -19.919 16.676 1.00 48.44 230 ARG A N 1
ATOM 1775 C CA . ARG A 1 230 ? -9.340 -18.523 16.407 1.00 48.44 230 ARG A CA 1
ATOM 1776 C C . ARG A 1 230 ? -9.489 -18.124 14.937 1.00 48.44 230 ARG A C 1
ATOM 1778 O O . ARG A 1 230 ? -9.796 -16.963 14.669 1.00 48.44 230 ARG A O 1
ATOM 1785 N N . LYS A 1 231 ? -9.291 -19.047 13.994 1.00 54.97 231 LYS A N 1
ATOM 1786 C CA . LYS A 1 231 ? -9.427 -18.820 12.545 1.00 54.97 231 LYS A CA 1
ATOM 1787 C C . LYS A 1 231 ? -10.878 -18.495 12.172 1.00 54.97 231 LYS A C 1
ATOM 1789 O O . LYS A 1 231 ? -11.108 -17.579 11.382 1.00 54.97 231 LYS A O 1
ATOM 1794 N N . GLU A 1 232 ? -11.834 -19.173 12.806 1.00 55.97 232 GLU A N 1
ATOM 1795 C CA . GLU A 1 232 ? -13.273 -18.913 12.669 1.00 55.97 232 GLU A CA 1
ATOM 1796 C C . GLU A 1 232 ? -13.701 -17.646 13.419 1.00 55.97 232 GLU A C 1
ATOM 1798 O O . GLU A 1 232 ? -14.310 -16.754 12.832 1.00 55.97 232 GLU A O 1
ATOM 1803 N N . CYS A 1 233 ? -13.299 -17.474 14.681 1.00 57.25 233 CYS A N 1
ATOM 1804 C CA . CYS A 1 233 ? -13.648 -16.277 15.453 1.00 57.25 233 CYS A CA 1
ATOM 1805 C C . CYS A 1 233 ? -13.113 -14.979 14.816 1.00 57.25 233 CYS A C 1
ATOM 1807 O O . CYS A 1 233 ? -13.781 -13.944 14.860 1.00 57.25 233 CYS A O 1
ATOM 1809 N N . LEU A 1 234 ? -11.940 -15.003 14.170 1.00 66.75 234 LEU A N 1
ATOM 1810 C CA . LEU A 1 234 ? -11.402 -13.848 13.436 1.00 66.75 234 LEU A CA 1
ATOM 1811 C C . LEU A 1 234 ? -12.255 -13.429 12.230 1.00 66.75 234 LEU A C 1
ATOM 1813 O O . LEU A 1 234 ? -12.192 -12.254 11.845 1.00 66.75 234 LEU A O 1
ATOM 1817 N N . LEU A 1 235 ? -13.045 -14.352 11.671 1.00 77.50 235 LEU A N 1
ATOM 1818 C CA . LEU A 1 235 ? -13.955 -14.129 10.548 1.00 77.50 235 LEU A CA 1
ATOM 1819 C C . LEU A 1 235 ? -15.061 -13.127 10.933 1.00 77.50 235 LEU A C 1
ATOM 1821 O O . LEU A 1 235 ? -15.413 -12.260 10.128 1.00 77.50 235 LEU A O 1
ATOM 1825 N N . TYR A 1 236 ? -15.538 -13.176 12.185 1.00 88.31 236 TYR A N 1
ATOM 1826 C CA . TYR A 1 236 ? -16.558 -12.258 12.693 1.00 88.31 236 TYR A CA 1
ATOM 1827 C C . TYR A 1 236 ? -16.072 -10.794 12.742 1.00 88.31 236 TYR A C 1
ATOM 1829 O O . TYR A 1 236 ? -14.935 -10.519 13.151 1.00 88.31 236 TYR A O 1
ATOM 1837 N N . PRO A 1 237 ? -16.920 -9.815 12.366 1.00 93.00 237 PRO A N 1
ATOM 1838 C CA . PRO A 1 237 ? -16.652 -8.396 12.586 1.00 93.00 237 PRO A CA 1
ATOM 1839 C C . PRO A 1 237 ? -16.491 -8.054 14.076 1.00 93.00 237 PRO A C 1
ATOM 1841 O O . PRO A 1 237 ? -17.214 -8.561 14.934 1.00 93.00 237 PRO A O 1
ATOM 1844 N N . SER A 1 238 ? -15.563 -7.144 14.386 1.00 94.50 238 SER A N 1
ATOM 1845 C CA . SER A 1 238 ? -15.421 -6.602 15.740 1.00 94.50 238 SER A CA 1
ATOM 1846 C C . SER A 1 238 ? -16.444 -5.501 16.036 1.00 94.50 238 SER A C 1
ATOM 1848 O O . SER A 1 238 ? -16.855 -4.775 15.126 1.00 94.50 238 SER A O 1
ATOM 1850 N N . VAL A 1 239 ? -16.792 -5.313 17.314 1.00 95.69 239 VAL A N 1
ATOM 1851 C CA . VAL A 1 239 ? -17.657 -4.210 17.784 1.00 95.69 239 VAL A CA 1
ATOM 1852 C C . VAL A 1 239 ? -17.197 -2.859 17.230 1.00 95.69 239 VAL A C 1
ATOM 1854 O O . VAL A 1 239 ? -17.974 -2.156 16.587 1.00 95.69 239 VAL A O 1
ATOM 1857 N N . SER A 1 240 ? -15.910 -2.530 17.353 1.00 93.44 240 SER A N 1
ATOM 1858 C CA . SER A 1 240 ? -15.340 -1.279 16.836 1.00 93.44 240 SER A CA 1
ATOM 1859 C C . SER A 1 240 ? -15.441 -1.158 15.305 1.00 93.44 240 SER A C 1
ATOM 1861 O O . SER A 1 240 ? -15.632 -0.055 14.795 1.00 93.44 240 SER A O 1
ATOM 1863 N N . LYS A 1 241 ? -15.378 -2.262 14.543 1.00 94.44 241 LYS A N 1
ATOM 1864 C CA . LYS A 1 241 ? -15.609 -2.254 13.083 1.00 94.44 241 LYS A CA 1
ATOM 1865 C C . LYS A 1 241 ? -17.074 -1.945 12.753 1.00 94.44 241 LYS A C 1
ATOM 1867 O O . LYS A 1 241 ? -17.335 -1.151 11.851 1.00 94.44 241 LYS A O 1
ATOM 1872 N N . ILE A 1 242 ? -18.011 -2.552 13.483 1.00 95.94 242 ILE A N 1
ATOM 1873 C CA . ILE A 1 242 ? -19.459 -2.354 13.311 1.00 95.94 242 ILE A CA 1
ATOM 1874 C C . ILE A 1 242 ? -19.844 -0.911 13.641 1.00 95.94 242 ILE A C 1
ATOM 1876 O O . ILE A 1 242 ? -20.466 -0.249 12.807 1.00 95.94 242 ILE A O 1
ATOM 1880 N N . LEU A 1 243 ? -19.407 -0.394 14.795 1.00 95.00 243 LEU A N 1
ATOM 1881 C CA . LEU A 1 243 ? -19.652 0.987 15.218 1.00 95.00 243 LEU A CA 1
ATOM 1882 C C . LEU A 1 243 ? -19.110 1.991 14.189 1.00 95.00 243 LEU A C 1
ATOM 1884 O O . LEU A 1 243 ? -19.878 2.826 13.708 1.00 95.00 243 LEU A O 1
ATOM 1888 N N . ASN A 1 244 ? -17.842 1.856 13.776 1.00 93.56 244 ASN A N 1
ATOM 1889 C CA . ASN A 1 244 ? -17.200 2.752 12.804 1.00 93.56 244 ASN A CA 1
ATOM 1890 C C . ASN A 1 244 ? -17.869 2.734 11.416 1.00 93.56 244 ASN A C 1
ATOM 1892 O O . ASN A 1 244 ? -18.009 3.781 10.784 1.00 93.56 244 ASN A O 1
ATOM 1896 N N . ALA A 1 245 ? -18.306 1.569 10.926 1.00 92.75 245 ALA A N 1
ATOM 1897 C CA . ALA A 1 245 ? -19.015 1.481 9.648 1.00 92.75 245 ALA A CA 1
ATOM 1898 C C . ALA A 1 245 ? -20.385 2.186 9.707 1.00 92.75 245 ALA A C 1
ATOM 1900 O O . ALA A 1 245 ? -20.748 2.951 8.809 1.00 92.75 245 ALA A O 1
ATOM 1901 N N . THR A 1 246 ? -21.119 1.975 10.801 1.00 94.44 246 THR A N 1
ATOM 1902 C CA . THR A 1 246 ? -22.513 2.418 10.976 1.00 94.44 246 THR A CA 1
ATOM 1903 C C . THR A 1 246 ? -22.667 3.792 11.631 1.00 94.44 246 THR A C 1
ATOM 1905 O O . THR A 1 246 ? -23.775 4.170 12.001 1.00 94.44 246 THR A O 1
ATOM 1908 N N . MET A 1 247 ? -21.582 4.564 11.768 1.00 90.19 247 MET A N 1
ATOM 1909 C CA . MET A 1 247 ? -21.639 5.927 12.308 1.00 90.19 247 MET A CA 1
ATOM 1910 C C . MET A 1 247 ? -22.673 6.795 11.582 1.00 90.19 247 MET A C 1
ATOM 1912 O O . MET A 1 247 ? -22.714 6.828 10.349 1.00 90.19 247 MET A O 1
ATOM 1916 N N . SER A 1 248 ? -23.449 7.553 12.358 1.00 90.25 248 SER A N 1
ATOM 1917 C CA . SER A 1 248 ? -24.413 8.530 11.847 1.00 90.25 248 SER A CA 1
ATOM 1918 C C . SER A 1 248 ? -23.746 9.578 10.954 1.00 90.25 248 SER A C 1
ATOM 1920 O O . SER A 1 248 ? -22.593 9.964 11.170 1.00 90.25 248 SER A O 1
ATOM 1922 N N . ASP A 1 249 ? -24.478 10.095 9.965 1.00 88.94 249 ASP A N 1
ATOM 1923 C CA . ASP A 1 249 ? -23.919 11.052 9.004 1.00 88.94 249 ASP A CA 1
ATOM 1924 C C . ASP A 1 249 ? -23.466 12.372 9.642 1.00 88.94 249 ASP A C 1
ATOM 1926 O O . ASP A 1 249 ? -22.504 12.978 9.172 1.00 88.94 249 ASP A O 1
ATOM 1930 N N . SER A 1 250 ? -24.071 12.783 10.760 1.00 90.25 250 SER A N 1
ATOM 1931 C CA . SER A 1 250 ? -23.611 13.926 11.558 1.00 90.25 250 SER A CA 1
ATOM 1932 C C . SER A 1 250 ? -22.211 13.694 12.140 1.00 90.25 250 SER A C 1
ATOM 1934 O O . SER A 1 250 ? -21.322 14.531 11.952 1.00 90.25 250 SER A O 1
ATOM 1936 N N . SER A 1 251 ? -21.981 12.542 12.777 1.00 88.75 251 SER A N 1
ATOM 1937 C CA . SER A 1 251 ? -20.686 12.156 13.352 1.00 88.75 251 SER A CA 1
ATOM 1938 C C . SER A 1 251 ? -19.642 11.861 12.269 1.00 88.75 251 SER A C 1
ATOM 1940 O O . SER A 1 251 ? -18.502 12.318 12.361 1.00 88.75 251 SER A O 1
ATOM 1942 N N . ARG A 1 252 ? -20.041 11.196 11.179 1.00 89.19 252 ARG A N 1
ATOM 1943 C CA . ARG A 1 252 ? -19.219 10.953 9.981 1.00 89.19 252 ARG A CA 1
ATOM 1944 C C . ARG A 1 252 ? -18.770 12.273 9.334 1.00 89.19 252 ARG A C 1
ATOM 1946 O O . ARG A 1 252 ? -17.594 12.435 9.006 1.00 89.19 252 ARG A O 1
ATOM 1953 N N . ALA A 1 253 ? -19.665 13.257 9.218 1.00 91.75 253 ALA A N 1
ATOM 1954 C CA . ALA A 1 253 ? -19.344 14.598 8.727 1.00 91.75 253 ALA A CA 1
ATOM 1955 C C . ALA A 1 253 ? -18.528 15.434 9.730 1.00 91.75 253 ALA A C 1
ATOM 1957 O O . ALA A 1 253 ? -17.779 16.321 9.314 1.00 91.75 253 ALA A O 1
ATOM 1958 N N . ALA A 1 254 ? -18.648 15.194 11.039 1.00 89.75 254 ALA A N 1
ATOM 1959 C CA . ALA A 1 254 ? -17.787 15.808 12.051 1.00 89.75 254 ALA A CA 1
ATOM 1960 C C . ALA A 1 254 ? -16.345 15.277 11.956 1.00 89.75 254 ALA A C 1
ATOM 1962 O O . ALA A 1 254 ? -15.421 16.078 11.815 1.00 89.75 254 ALA A O 1
ATOM 1963 N N . LEU A 1 255 ? -16.153 13.952 11.909 1.00 88.81 255 LEU A N 1
ATOM 1964 C CA . LEU A 1 255 ? -14.835 13.334 11.709 1.00 88.81 255 LEU A CA 1
ATOM 1965 C C . LEU A 1 255 ? -14.193 13.745 10.379 1.00 88.81 255 LEU A C 1
ATOM 1967 O O . LEU A 1 255 ? -13.000 14.045 10.346 1.00 88.81 255 LEU A O 1
ATOM 1971 N N . LYS A 1 256 ? -14.972 13.826 9.289 1.00 92.12 256 LYS A N 1
ATOM 1972 C CA . LYS A 1 256 ? -14.466 14.312 7.995 1.00 92.12 256 LYS A CA 1
ATOM 1973 C C . LYS A 1 256 ? -13.951 15.753 8.092 1.00 92.12 256 LYS A C 1
ATOM 1975 O O . LYS A 1 256 ? -12.838 16.016 7.647 1.00 92.12 256 LYS A O 1
ATOM 1980 N N . ARG A 1 257 ? -14.711 16.660 8.721 1.00 93.69 257 ARG A N 1
ATOM 1981 C CA . ARG A 1 257 ? -14.292 18.057 8.943 1.00 93.69 257 ARG A CA 1
ATOM 1982 C C . ARG A 1 257 ? -13.058 18.158 9.841 1.00 93.69 257 ARG A C 1
ATOM 1984 O O . ARG A 1 257 ? -12.153 18.919 9.517 1.00 93.69 257 ARG A O 1
ATOM 1991 N N . TRP A 1 258 ? -12.986 17.370 10.917 1.00 92.25 258 TRP A N 1
ATOM 1992 C CA . TRP A 1 258 ? -11.801 17.304 11.779 1.00 92.25 258 TRP A CA 1
ATOM 1993 C C . TRP A 1 258 ? -10.561 16.834 11.006 1.00 92.25 258 TRP A C 1
ATOM 1995 O O . TRP A 1 258 ? -9.543 17.520 11.024 1.00 92.25 258 TRP A O 1
ATOM 2005 N N . ARG A 1 259 ? -10.655 15.734 10.246 1.00 92.75 259 ARG A N 1
ATOM 2006 C CA . ARG A 1 259 ? -9.543 15.238 9.419 1.00 92.75 259 ARG A CA 1
ATOM 2007 C C . ARG A 1 259 ? -9.108 16.260 8.365 1.00 92.75 259 ARG A C 1
ATOM 2009 O O . ARG A 1 259 ? -7.914 16.457 8.182 1.00 92.75 259 ARG A O 1
ATOM 2016 N N . GLN A 1 260 ? -10.053 16.923 7.694 1.00 95.00 260 GLN A N 1
ATOM 2017 C CA . GLN A 1 260 ? -9.738 17.982 6.726 1.00 95.00 260 GLN A CA 1
ATOM 2018 C C . GLN A 1 260 ? -9.027 19.169 7.387 1.00 95.00 260 GLN A C 1
ATOM 2020 O O . GLN A 1 260 ? -8.061 19.671 6.822 1.00 95.00 260 GLN A O 1
ATOM 2025 N N . LYS A 1 261 ? -9.451 19.575 8.593 1.00 96.62 261 LYS A N 1
ATOM 2026 C CA . LYS A 1 261 ? -8.762 20.606 9.378 1.00 96.62 261 LYS A CA 1
ATOM 2027 C C . LYS A 1 261 ? -7.323 20.184 9.710 1.00 96.62 261 LYS A C 1
ATOM 2029 O O . LYS A 1 261 ? -6.398 20.927 9.414 1.00 96.62 261 LYS A O 1
ATOM 2034 N N . MET A 1 262 ? -7.126 18.981 10.251 1.00 92.56 262 MET A N 1
ATOM 2035 C CA . MET A 1 262 ? -5.796 18.512 10.666 1.00 92.56 262 MET A CA 1
ATOM 2036 C C . MET A 1 262 ? -4.834 18.332 9.480 1.00 92.56 262 MET A C 1
ATOM 2038 O O . MET A 1 262 ? -3.653 18.624 9.616 1.00 92.56 262 MET A O 1
ATOM 2042 N N . ILE A 1 263 ? -5.324 17.912 8.307 1.00 94.94 263 ILE A N 1
ATOM 2043 C CA . ILE A 1 263 ? -4.516 17.854 7.074 1.00 94.94 263 ILE A CA 1
ATOM 2044 C C . ILE A 1 263 ? -4.158 19.261 6.568 1.00 94.94 263 ILE A C 1
ATOM 2046 O O . ILE A 1 263 ? -3.061 19.456 6.055 1.00 94.94 263 ILE A O 1
ATOM 2050 N N . ALA A 1 264 ? -5.039 20.253 6.731 1.00 96.00 264 ALA A N 1
ATOM 2051 C CA . ALA A 1 264 ? -4.734 21.641 6.379 1.00 96.00 264 ALA A CA 1
ATOM 2052 C C . ALA A 1 264 ? -3.731 22.306 7.344 1.00 96.00 264 ALA A C 1
ATOM 2054 O O . ALA A 1 264 ? -3.010 23.207 6.931 1.00 96.00 264 ALA A O 1
ATOM 2055 N N . GLU A 1 265 ? -3.675 21.866 8.606 1.00 96.31 265 GLU A N 1
ATOM 2056 C CA . GLU A 1 265 ? -2.757 22.396 9.629 1.00 96.31 265 GLU A CA 1
ATOM 2057 C C . GLU A 1 265 ? -1.398 21.671 9.675 1.00 96.31 265 GLU A C 1
ATOM 2059 O O . GLU A 1 265 ? -0.395 22.301 9.997 1.00 96.31 265 GLU A O 1
ATOM 2064 N N . LEU A 1 266 ? -1.343 20.370 9.356 1.00 94.94 266 LEU A N 1
ATOM 2065 C CA . LEU A 1 266 ? -0.141 19.525 9.497 1.00 94.94 266 LEU A CA 1
ATOM 2066 C C . LEU A 1 266 ? 0.380 18.932 8.171 1.00 94.94 266 LEU A C 1
ATOM 2068 O O . LEU A 1 266 ? 1.387 18.223 8.167 1.00 94.94 266 LEU A O 1
ATOM 2072 N N . GLY A 1 267 ? -0.318 19.144 7.053 1.00 96.06 267 GLY A N 1
ATOM 2073 C CA . GLY A 1 267 ? -0.118 18.371 5.824 1.00 96.06 267 GLY A CA 1
ATOM 2074 C C . GLY A 1 267 ? -0.583 16.912 5.959 1.00 96.06 267 GLY A C 1
ATOM 2075 O O . GLY A 1 267 ? -0.982 16.454 7.032 1.00 96.06 267 GLY A O 1
ATOM 2076 N N . GLU A 1 268 ? -0.541 16.144 4.865 1.00 94.62 268 GLU A N 1
ATOM 2077 C CA . GLU A 1 268 ? -0.940 14.726 4.910 1.00 94.62 268 GLU A CA 1
ATOM 2078 C C . GLU A 1 268 ? 0.041 13.866 5.722 1.00 94.62 268 GLU A C 1
ATOM 2080 O O . GLU A 1 268 ? -0.391 13.018 6.503 1.00 94.62 268 GLU A O 1
ATOM 2085 N N . GLU A 1 269 ? 1.349 14.111 5.603 1.00 93.88 269 GLU A N 1
ATOM 2086 C CA . GLU A 1 269 ? 2.378 13.371 6.344 1.00 93.88 269 GLU A CA 1
ATOM 2087 C C . GLU A 1 269 ? 2.364 13.699 7.845 1.00 93.88 269 GLU A C 1
ATOM 2089 O O . GLU A 1 269 ? 2.346 12.788 8.677 1.00 93.88 269 GLU A O 1
ATOM 2094 N N . GLY A 1 270 ? 2.278 14.983 8.214 1.00 94.44 270 GLY A N 1
ATOM 2095 C CA . GLY A 1 270 ? 2.144 15.391 9.614 1.00 94.44 270 GLY A CA 1
ATOM 2096 C C . GLY A 1 270 ? 0.846 14.882 10.244 1.00 94.44 270 GLY A C 1
ATOM 2097 O O . GLY A 1 270 ? 0.865 14.412 11.382 1.00 94.44 270 GLY A O 1
ATOM 2098 N N . PHE A 1 271 ? -0.263 14.854 9.491 1.00 93.81 271 PHE A N 1
ATOM 2099 C CA . PHE A 1 271 ? -1.496 14.197 9.934 1.00 93.81 271 PHE A CA 1
ATOM 2100 C C . PHE A 1 271 ? -1.307 12.691 10.173 1.00 93.81 271 PHE A C 1
ATOM 2102 O O . PHE A 1 271 ? -1.779 12.183 11.189 1.00 93.81 271 PHE A O 1
ATOM 2109 N N . LEU A 1 272 ? -0.619 11.968 9.280 1.00 93.19 272 LEU A N 1
ATOM 2110 C CA . LEU A 1 272 ? -0.354 10.532 9.447 1.00 93.19 272 LEU A CA 1
ATOM 2111 C C . LEU A 1 272 ? 0.522 10.246 10.674 1.00 93.19 272 LEU A C 1
ATOM 2113 O O . LEU A 1 272 ? 0.208 9.332 11.439 1.00 93.19 272 LEU A O 1
ATOM 2117 N N . ASN A 1 273 ? 1.568 11.043 10.899 1.00 92.88 273 ASN A N 1
ATOM 2118 C CA . ASN A 1 273 ? 2.446 10.906 12.062 1.00 92.88 273 ASN A CA 1
ATOM 2119 C C . ASN A 1 273 ? 1.714 11.246 13.374 1.00 92.88 273 ASN A C 1
ATOM 2121 O O . ASN A 1 273 ? 1.777 10.467 14.326 1.00 92.88 273 ASN A O 1
ATOM 2125 N N . HIS A 1 274 ? 0.932 12.332 13.407 1.00 90.00 274 HIS A N 1
ATOM 2126 C CA . HIS A 1 274 ? 0.075 12.673 14.549 1.00 90.00 274 HIS A CA 1
ATOM 2127 C C . HIS A 1 274 ? -0.975 11.584 14.835 1.00 90.00 274 HIS A C 1
ATOM 2129 O O . HIS A 1 274 ? -1.196 11.214 15.988 1.00 90.00 274 HIS A O 1
ATOM 2135 N N . TYR A 1 275 ? -1.615 11.040 13.794 1.00 89.12 275 TYR A N 1
ATOM 2136 C CA . TYR A 1 275 ? -2.619 9.986 13.935 1.00 89.12 275 TYR A CA 1
ATOM 2137 C C . TYR A 1 275 ? -2.014 8.675 14.455 1.00 89.12 275 TYR A C 1
ATOM 2139 O O . TYR A 1 275 ? -2.596 8.062 15.349 1.00 89.12 275 TYR A O 1
ATOM 2147 N N . ARG A 1 276 ? -0.821 8.284 13.977 1.00 90.25 276 ARG A N 1
ATOM 2148 C CA . ARG A 1 276 ? -0.067 7.143 14.523 1.00 90.25 276 ARG A CA 1
ATOM 2149 C C . ARG A 1 276 ? 0.243 7.358 16.008 1.00 90.25 276 ARG A C 1
ATOM 2151 O O . ARG A 1 276 ? -0.197 6.565 16.830 1.00 90.25 276 ARG A O 1
ATOM 2158 N N . GLY A 1 277 ? 0.854 8.489 16.368 1.00 89.50 277 GLY A N 1
ATOM 2159 C CA . GLY A 1 277 ? 1.178 8.812 17.763 1.00 89.50 277 GLY A CA 1
ATOM 2160 C C . GLY A 1 277 ? -0.040 8.961 18.690 1.00 89.50 277 GLY A C 1
ATOM 2161 O O . GLY A 1 277 ? 0.102 8.893 19.910 1.00 89.50 277 GLY A O 1
ATOM 2162 N N . LEU A 1 278 ? -1.251 9.165 18.161 1.00 87.50 278 LEU A N 1
ATOM 2163 C CA . LEU A 1 278 ? -2.495 9.109 18.938 1.00 87.50 278 LEU A CA 1
ATOM 2164 C C . LEU A 1 278 ? -2.940 7.662 19.212 1.00 87.50 278 LEU A C 1
ATOM 2166 O O . LEU A 1 278 ? -3.383 7.377 20.323 1.00 87.50 278 LEU A O 1
ATOM 2170 N N . LEU A 1 279 ? -2.788 6.754 18.242 1.00 87.88 279 LEU A N 1
ATOM 2171 C CA . LEU A 1 279 ? -3.045 5.321 18.430 1.00 87.88 279 LEU A CA 1
ATOM 2172 C C . LEU A 1 279 ? -2.013 4.683 19.372 1.00 87.88 279 LEU A C 1
ATOM 2174 O O . LEU A 1 279 ? -2.400 3.958 20.286 1.00 87.88 279 LEU A O 1
ATOM 2178 N N . ASP A 1 280 ? -0.728 5.006 19.206 1.00 88.81 280 ASP A N 1
ATOM 2179 C CA . ASP A 1 280 ? 0.364 4.435 20.003 1.00 88.81 280 ASP A CA 1
ATOM 2180 C C . ASP A 1 280 ? 0.214 4.784 21.495 1.00 88.81 280 ASP A C 1
ATOM 2182 O O . ASP A 1 280 ? 0.256 3.895 22.344 1.00 88.81 280 ASP A O 1
ATOM 2186 N N . ARG A 1 281 ? -0.070 6.056 21.824 1.00 89.06 281 ARG A N 1
ATOM 2187 C CA . ARG A 1 281 ? -0.372 6.490 23.206 1.00 89.06 281 ARG A CA 1
ATOM 2188 C C . ARG A 1 281 ? -1.638 5.838 23.772 1.00 89.06 281 ARG A C 1
ATOM 2190 O O . ARG A 1 281 ? -1.710 5.602 24.973 1.00 89.06 281 ARG A O 1
ATOM 2197 N N . GLY A 1 282 ? -2.625 5.530 22.927 1.00 89.44 282 GLY A N 1
ATOM 2198 C CA . GLY A 1 282 ? -3.790 4.735 23.325 1.00 89.44 282 GLY A CA 1
ATOM 2199 C C . GLY A 1 282 ? -3.399 3.302 23.697 1.00 89.44 282 GLY A C 1
ATOM 2200 O O . GLY A 1 282 ? -3.751 2.827 24.771 1.00 89.44 282 GLY A O 1
ATOM 2201 N N . SER A 1 283 ? -2.600 2.638 22.858 1.00 89.38 283 SER A N 1
ATOM 2202 C CA . SER A 1 283 ? -2.114 1.278 23.122 1.00 89.38 283 SER A CA 1
ATOM 2203 C C . SER A 1 283 ? -1.242 1.197 24.382 1.00 89.38 283 SER A C 1
ATOM 2205 O O . SER A 1 283 ? -1.360 0.238 25.141 1.00 89.38 283 SER A O 1
ATOM 2207 N N . GLN A 1 284 ? -0.390 2.199 24.626 1.00 91.00 284 GLN A N 1
ATOM 2208 C CA . GLN A 1 284 ? 0.414 2.295 25.850 1.00 91.00 284 GLN A CA 1
ATOM 2209 C C . GLN A 1 284 ? -0.467 2.452 27.098 1.00 91.00 284 GLN A C 1
ATOM 2211 O O . GLN A 1 284 ? -0.235 1.768 28.089 1.00 91.00 284 GLN A O 1
ATOM 2216 N N . PHE A 1 285 ? -1.501 3.299 27.034 1.00 93.06 285 PHE A N 1
ATOM 2217 C CA . PHE A 1 285 ? -2.444 3.532 28.132 1.00 93.06 285 PHE A CA 1
ATOM 2218 C C . PHE A 1 285 ? -3.171 2.244 28.558 1.00 93.06 285 PHE A C 1
ATOM 2220 O O . PHE A 1 285 ? -3.106 1.880 29.730 1.00 93.06 285 PHE A O 1
ATOM 2227 N N . HIS A 1 286 ? -3.761 1.496 27.617 1.00 92.00 286 HIS A N 1
ATOM 2228 C CA . HIS A 1 286 ? -4.385 0.201 27.933 1.00 92.00 286 HIS A CA 1
ATOM 2229 C C . HIS A 1 286 ? -3.357 -0.820 28.456 1.00 92.00 286 HIS A C 1
ATOM 2231 O O . HIS A 1 286 ? -3.614 -1.502 29.444 1.00 92.00 286 HIS A O 1
ATOM 2237 N N . SER A 1 287 ?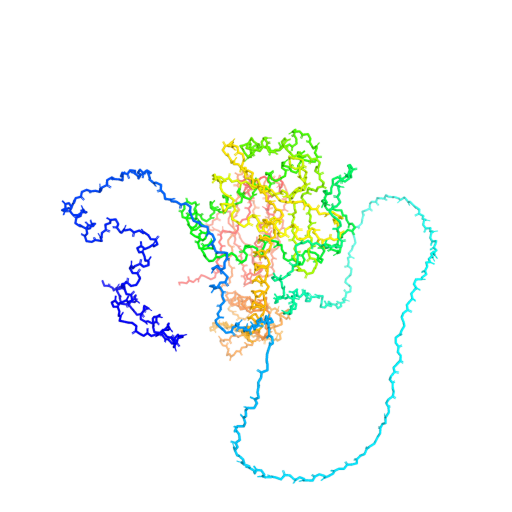 -2.155 -0.882 27.866 1.00 90.94 287 SER A N 1
ATOM 2238 C CA . SER A 1 287 ? -1.103 -1.810 28.310 1.00 90.94 287 SER A CA 1
ATOM 2239 C C . SER A 1 287 ? -0.589 -1.519 29.729 1.00 90.94 287 SER A C 1
ATOM 2241 O O . SER A 1 287 ? -0.296 -2.460 30.467 1.00 90.94 287 SER A O 1
ATOM 2243 N N . ALA A 1 288 ? -0.510 -0.250 30.142 1.00 91.31 288 ALA A N 1
ATOM 2244 C CA . ALA A 1 288 ? -0.149 0.122 31.510 1.00 91.31 288 ALA A CA 1
ATOM 2245 C C . ALA A 1 288 ? -1.231 -0.302 32.520 1.00 91.31 288 ALA A C 1
ATOM 2247 O O . ALA A 1 288 ? -0.908 -0.908 33.541 1.00 91.31 288 ALA A O 1
ATOM 2248 N N . ILE A 1 289 ? -2.510 -0.073 32.197 1.00 92.31 289 ILE A N 1
ATOM 2249 C CA . ILE A 1 289 ? -3.646 -0.504 33.030 1.00 92.31 289 ILE A CA 1
ATOM 2250 C C . ILE A 1 289 ? -3.667 -2.033 33.152 1.00 92.31 289 ILE A C 1
ATOM 2252 O O . ILE A 1 289 ? -3.738 -2.556 34.262 1.00 92.31 289 ILE A O 1
ATOM 2256 N N . GLN A 1 290 ? -3.534 -2.755 32.032 1.00 91.19 290 GLN A N 1
ATOM 2257 C CA . GLN A 1 290 ? -3.472 -4.220 32.009 1.00 91.19 290 GLN A CA 1
ATOM 2258 C C . GLN A 1 290 ? -2.349 -4.750 32.912 1.00 91.19 290 GLN A C 1
ATOM 2260 O O . GLN A 1 290 ? -2.582 -5.658 33.705 1.00 91.19 290 GLN A O 1
ATOM 2265 N N . LYS A 1 291 ? -1.141 -4.178 32.813 1.00 90.00 291 LYS A N 1
ATOM 2266 C CA . LYS A 1 291 ? 0.010 -4.562 33.641 1.00 90.00 291 LYS A CA 1
ATOM 2267 C C . LYS A 1 291 ? -0.267 -4.372 35.128 1.00 90.00 291 LYS A C 1
ATOM 2269 O O . LYS A 1 291 ? -0.149 -5.335 35.884 1.00 90.00 291 LYS A O 1
ATOM 2274 N N . HIS A 1 292 ? -0.675 -3.171 35.527 1.00 91.19 292 HIS A N 1
ATOM 2275 C CA . HIS A 1 292 ? -0.946 -2.837 36.924 1.00 91.19 292 HIS A CA 1
ATOM 2276 C C . HIS A 1 292 ? -2.052 -3.728 37.517 1.00 91.19 292 HIS A C 1
ATOM 2278 O O . HIS A 1 292 ? -1.838 -4.380 38.534 1.00 91.19 292 HIS A O 1
ATOM 2284 N N . LEU A 1 293 ? -3.186 -3.877 36.820 1.00 90.81 293 LEU A N 1
ATOM 2285 C CA . LEU A 1 293 ? -4.291 -4.747 37.250 1.00 90.81 293 LEU A CA 1
ATOM 2286 C C . LEU A 1 293 ? -3.960 -6.252 37.200 1.00 90.81 293 LEU A C 1
ATOM 2288 O O . LEU A 1 293 ? -4.695 -7.055 37.770 1.00 90.81 293 LEU A O 1
ATOM 2292 N N . SER A 1 294 ? -2.866 -6.648 36.540 1.00 88.44 294 SER A N 1
ATOM 2293 C CA . SER A 1 294 ? -2.331 -8.019 36.577 1.00 88.44 294 SER A CA 1
ATOM 2294 C C . SER A 1 294 ? -1.297 -8.259 37.687 1.00 88.44 294 SER A C 1
ATOM 2296 O O . SER A 1 294 ? -0.799 -9.376 37.809 1.00 88.44 294 SER A O 1
ATOM 2298 N N . GLY A 1 295 ? -0.974 -7.239 38.493 1.00 85.94 295 GLY A N 1
ATOM 2299 C CA . GLY A 1 295 ? 0.005 -7.327 39.581 1.00 85.94 295 GLY A CA 1
ATOM 2300 C C . GLY A 1 295 ? 1.470 -7.199 39.144 1.00 85.94 295 GLY A C 1
ATOM 2301 O O . GLY A 1 295 ? 2.361 -7.617 39.880 1.00 85.94 295 GLY A O 1
ATOM 2302 N N . ALA A 1 296 ? 1.743 -6.645 37.957 1.00 84.94 296 ALA A N 1
ATOM 2303 C CA . ALA A 1 296 ? 3.110 -6.346 37.529 1.00 84.94 296 ALA A CA 1
ATOM 2304 C C . ALA A 1 296 ? 3.711 -5.180 38.352 1.00 84.94 296 ALA A C 1
ATOM 2306 O O . ALA A 1 296 ? 2.979 -4.243 38.685 1.00 84.94 296 ALA A O 1
ATOM 2307 N N . PRO A 1 297 ? 5.025 -5.192 38.653 1.00 81.69 297 PRO A N 1
ATOM 2308 C CA . PRO A 1 297 ? 5.668 -4.133 39.428 1.00 81.69 297 PRO A CA 1
ATOM 2309 C C . PRO A 1 297 ? 5.658 -2.794 38.678 1.00 81.69 297 PRO A C 1
ATOM 2311 O O . PRO A 1 297 ? 5.713 -2.747 37.447 1.00 81.69 297 PRO A O 1
ATOM 2314 N N . GLU A 1 298 ? 5.634 -1.683 39.418 1.00 75.50 298 GLU A N 1
ATOM 2315 C CA . GLU A 1 298 ? 5.523 -0.339 38.828 1.00 75.50 298 GLU A CA 1
ATOM 2316 C C . GLU A 1 298 ? 6.706 0.032 37.916 1.00 75.50 298 GLU A C 1
ATOM 2318 O O . GLU A 1 298 ? 6.529 0.794 36.968 1.00 75.50 298 GLU A O 1
ATOM 2323 N N . SER A 1 299 ? 7.878 -0.586 38.121 1.00 76.19 299 SER A N 1
ATOM 2324 C CA . SER A 1 299 ? 9.052 -0.501 37.233 1.00 76.19 299 SER A CA 1
ATOM 2325 C C . SER A 1 299 ? 8.754 -0.846 35.773 1.00 76.19 299 SER A C 1
ATOM 2327 O O . SER A 1 299 ? 9.431 -0.368 34.862 1.00 76.19 299 SER A O 1
ATOM 2329 N N . ASP A 1 300 ? 7.747 -1.685 35.537 1.00 76.56 300 ASP A N 1
ATOM 2330 C CA . ASP A 1 300 ? 7.420 -2.214 34.219 1.00 76.56 300 ASP A CA 1
ATOM 2331 C C . ASP A 1 300 ? 6.400 -1.329 33.482 1.00 76.56 300 ASP A C 1
ATOM 2333 O O . ASP A 1 300 ? 6.085 -1.580 32.308 1.00 76.56 300 ASP A O 1
ATOM 2337 N N . LEU A 1 301 ? 5.876 -0.293 34.144 1.00 78.31 301 LEU A N 1
ATOM 2338 C CA . LEU A 1 301 ? 4.919 0.658 33.591 1.00 78.31 301 LEU A CA 1
ATOM 2339 C C . LEU A 1 301 ? 5.661 1.759 32.820 1.00 78.31 301 LEU A C 1
ATOM 2341 O O . LEU A 1 301 ? 6.260 2.667 33.387 1.00 78.31 301 LEU A O 1
ATOM 2345 N N . LYS A 1 302 ? 5.597 1.701 31.486 1.00 79.06 302 LYS A N 1
ATOM 2346 C CA . LYS A 1 302 ? 6.167 2.736 30.608 1.00 79.06 302 LYS A CA 1
ATOM 2347 C C . LYS A 1 302 ? 5.232 3.943 30.545 1.00 79.06 302 LYS A C 1
ATOM 2349 O O . LYS A 1 302 ? 4.383 4.024 29.658 1.00 79.06 302 LYS A O 1
ATOM 2354 N N . LEU A 1 303 ? 5.359 4.842 31.520 1.00 81.56 303 LEU A N 1
ATOM 2355 C CA . LEU A 1 303 ? 4.442 5.969 31.717 1.00 81.56 303 LEU A CA 1
ATOM 2356 C C . LEU A 1 303 ? 4.837 7.255 30.965 1.00 81.56 303 LEU A C 1
ATOM 2358 O O . LEU A 1 303 ? 4.011 8.159 30.869 1.00 81.56 303 LEU A O 1
ATOM 2362 N N . ASP A 1 304 ? 6.036 7.333 30.381 1.00 80.19 304 ASP A N 1
ATOM 2363 C CA . ASP A 1 304 ? 6.662 8.552 29.825 1.00 80.19 304 ASP A CA 1
ATOM 2364 C C . ASP A 1 304 ? 5.760 9.408 28.909 1.00 80.19 304 ASP A C 1
ATOM 2366 O O . ASP A 1 304 ? 5.846 10.633 28.909 1.00 80.19 304 ASP A O 1
ATOM 2370 N N . GLN A 1 305 ? 4.888 8.778 28.110 1.00 81.12 305 GLN A N 1
ATOM 2371 C CA . GLN A 1 305 ? 3.997 9.462 27.154 1.00 81.12 305 GLN A CA 1
ATOM 2372 C C . GLN A 1 305 ? 2.526 9.525 27.610 1.00 81.12 305 GLN A C 1
ATOM 2374 O O . GLN A 1 305 ? 1.667 10.017 26.869 1.00 81.12 305 GLN A O 1
ATOM 2379 N N . ILE A 1 306 ? 2.226 9.000 28.802 1.00 87.38 306 ILE A N 1
ATOM 2380 C CA . ILE A 1 306 ? 0.873 8.831 29.356 1.00 87.38 306 ILE A CA 1
ATOM 2381 C C . ILE A 1 306 ? 0.752 9.251 30.833 1.00 87.38 306 ILE A C 1
ATOM 2383 O O . ILE A 1 306 ? -0.317 9.074 31.408 1.00 87.38 306 ILE A O 1
ATOM 2387 N N . GLN A 1 307 ? 1.790 9.834 31.445 1.00 90.12 307 GLN A N 1
ATOM 2388 C CA . GLN A 1 307 ? 1.852 10.170 32.878 1.00 90.12 307 GLN A CA 1
ATOM 2389 C C . GLN A 1 307 ? 0.620 10.940 33.384 1.00 90.12 307 GLN A C 1
ATOM 2391 O O . GLN A 1 307 ? 0.039 10.549 34.392 1.00 90.12 307 GLN A O 1
ATOM 2396 N N . GLY A 1 308 ? 0.153 11.958 32.650 1.00 92.44 308 GLY A N 1
ATOM 2397 C CA . GLY A 1 308 ? -1.078 12.683 32.992 1.00 92.44 308 GLY A CA 1
ATOM 2398 C C . GLY A 1 308 ? -2.333 11.798 32.964 1.00 92.44 308 GLY A C 1
ATOM 2399 O O . GLY A 1 308 ? -3.179 11.901 33.842 1.00 92.44 308 GLY A O 1
ATOM 2400 N N . CYS A 1 309 ? -2.428 10.851 32.023 1.00 92.62 309 CYS A N 1
ATOM 2401 C CA . CYS A 1 309 ? -3.522 9.868 31.997 1.00 92.62 309 CYS A CA 1
ATOM 2402 C C . CYS A 1 309 ? -3.429 8.853 33.144 1.00 92.62 309 CYS A C 1
ATOM 2404 O O . CYS A 1 309 ? -4.454 8.308 33.539 1.00 92.62 309 CYS A O 1
ATOM 2406 N N . TRP A 1 310 ? -2.225 8.592 33.662 1.00 93.19 310 TRP A N 1
ATOM 2407 C CA . TRP A 1 310 ? -2.016 7.738 34.831 1.00 93.19 310 TRP A CA 1
ATOM 2408 C C . TRP A 1 310 ? -2.423 8.455 36.122 1.00 93.19 310 TRP A C 1
ATOM 2410 O O . TRP A 1 310 ? -3.211 7.924 36.895 1.00 93.19 310 TRP A O 1
ATOM 2420 N N . GLN A 1 311 ? -1.979 9.704 36.295 1.00 93.56 311 GLN A N 1
ATOM 2421 C CA . GLN A 1 311 ? -2.397 10.589 37.390 1.00 93.56 311 GLN A CA 1
ATOM 2422 C C . GLN A 1 311 ? -3.918 10.784 37.407 1.00 93.56 311 GLN A C 1
ATOM 2424 O O . GLN A 1 311 ? -4.541 10.649 38.449 1.00 93.56 311 GLN A O 1
ATOM 2429 N N . SER A 1 312 ? -4.527 10.998 36.237 1.00 95.94 312 SER A N 1
ATOM 2430 C CA . SER A 1 312 ? -5.981 11.099 36.073 1.00 95.94 312 SER A CA 1
ATOM 2431 C C . SER A 1 312 ? -6.743 9.882 36.626 1.00 95.94 312 SER A C 1
ATOM 2433 O O . SER A 1 312 ? -7.877 10.027 37.078 1.00 95.94 312 SER A O 1
ATOM 2435 N N . LEU A 1 313 ? -6.137 8.688 36.608 1.00 94.06 313 LEU A N 1
ATOM 2436 C CA . LEU A 1 313 ? -6.760 7.431 37.029 1.00 94.06 313 LEU A CA 1
ATOM 2437 C C . LEU A 1 313 ? -6.551 7.049 38.501 1.00 94.06 313 LEU A C 1
ATOM 2439 O O . LEU A 1 313 ? -7.178 6.071 38.910 1.00 94.06 313 LEU A O 1
ATOM 2443 N N . SER A 1 314 ? -5.718 7.754 39.280 1.00 89.00 314 SER A N 1
ATOM 2444 C CA . SER A 1 314 ? -5.291 7.326 40.630 1.00 89.00 314 SER A CA 1
ATOM 2445 C C . SER A 1 314 ? -6.448 6.832 41.497 1.00 89.00 314 SER A C 1
ATOM 2447 O O . SER A 1 314 ? -6.460 5.687 41.947 1.00 89.00 314 SER A O 1
ATOM 2449 N N . ASP A 1 315 ? -7.456 7.685 41.642 1.00 90.44 315 ASP A N 1
ATOM 2450 C CA . ASP A 1 315 ? -8.584 7.507 42.554 1.00 90.44 315 ASP A CA 1
ATOM 2451 C C . ASP A 1 315 ? -9.554 6.428 42.045 1.00 90.44 315 ASP A C 1
ATOM 2453 O O . ASP A 1 315 ? -10.270 5.796 42.813 1.00 90.44 315 ASP A O 1
ATOM 2457 N N . VAL A 1 316 ? -9.582 6.207 40.726 1.00 93.75 316 VAL A N 1
ATOM 2458 C CA . VAL A 1 316 ? -10.454 5.215 40.086 1.00 93.75 316 VAL A CA 1
ATOM 2459 C C . VAL A 1 316 ? -9.829 3.824 40.131 1.00 93.75 316 VAL A C 1
ATOM 2461 O O . VAL A 1 316 ? -10.555 2.843 40.255 1.00 93.75 316 VAL A O 1
ATOM 2464 N N . ILE A 1 317 ? -8.500 3.726 40.037 1.00 91.50 317 ILE A N 1
ATOM 2465 C CA . ILE A 1 317 ? -7.770 2.457 40.124 1.00 91.50 317 ILE A CA 1
ATOM 2466 C C . ILE A 1 317 ? -7.808 1.901 41.553 1.00 91.50 317 ILE A C 1
ATOM 2468 O O . ILE A 1 317 ? -8.030 0.705 41.715 1.00 91.50 317 ILE A O 1
ATOM 2472 N N . THR A 1 318 ? -7.677 2.739 42.588 1.00 90.25 318 THR A N 1
ATOM 2473 C CA . THR A 1 318 ? -7.783 2.292 43.994 1.00 90.25 318 THR A CA 1
ATOM 2474 C C . THR A 1 318 ? -9.181 1.785 44.371 1.00 90.25 318 THR A C 1
ATOM 2476 O O . THR A 1 318 ? -9.311 0.941 45.254 1.00 90.25 318 THR A O 1
ATOM 2479 N N . ASP A 1 319 ? -10.221 2.245 43.672 1.00 94.06 319 ASP A N 1
ATOM 2480 C CA . ASP A 1 319 ? -11.605 1.774 43.796 1.00 94.06 319 ASP A CA 1
ATOM 2481 C C . ASP A 1 319 ? -11.893 0.440 43.053 1.00 94.06 319 ASP A C 1
ATOM 2483 O O . ASP A 1 319 ? -13.014 -0.082 43.150 1.00 94.06 319 ASP A O 1
ATOM 2487 N N . VAL A 1 320 ? -10.929 -0.098 42.284 1.00 94.44 320 VAL A N 1
ATOM 2488 C CA . VAL A 1 320 ? -11.051 -1.347 41.505 1.00 94.44 320 VAL A CA 1
ATOM 2489 C C . VAL A 1 320 ? -10.392 -2.523 42.231 1.00 94.44 320 VAL A C 1
ATOM 2491 O O . VAL A 1 320 ? -9.189 -2.540 42.475 1.00 94.44 320 VAL A O 1
ATOM 2494 N N . THR A 1 321 ? -11.180 -3.559 42.518 1.00 92.75 321 THR A N 1
ATOM 2495 C CA . THR A 1 321 ? -10.754 -4.776 43.227 1.00 92.75 321 THR A CA 1
ATOM 2496 C C . THR A 1 321 ? -11.220 -6.044 42.503 1.00 92.75 321 THR A C 1
ATOM 2498 O O . THR A 1 321 ? -12.046 -5.989 41.596 1.00 92.75 321 THR A O 1
ATOM 2501 N N . GLU A 1 322 ? -10.688 -7.214 42.883 1.00 89.38 322 GLU A N 1
ATOM 2502 C CA . GLU A 1 322 ? -11.121 -8.530 42.365 1.00 89.38 322 GLU A CA 1
ATOM 2503 C C . GLU A 1 322 ? -11.221 -8.619 40.827 1.00 89.38 322 GLU A C 1
ATOM 2505 O O . GLU A 1 322 ? -12.243 -9.004 40.249 1.00 89.38 322 GLU A O 1
ATOM 2510 N N . VAL A 1 323 ? -10.139 -8.250 40.145 1.00 91.62 323 VAL A N 1
ATOM 2511 C CA . VAL A 1 323 ? -10.038 -8.319 38.684 1.00 91.62 323 VAL A CA 1
ATOM 2512 C C . VAL A 1 323 ? -10.145 -9.777 38.217 1.00 91.62 323 VAL A C 1
ATOM 2514 O O . VAL A 1 323 ? -9.278 -10.595 38.517 1.00 91.62 323 VAL A O 1
ATOM 2517 N N . LYS A 1 324 ? -11.194 -10.113 37.454 1.00 88.19 324 LYS A N 1
ATOM 2518 C CA . LYS A 1 324 ? -11.409 -11.469 36.908 1.00 88.19 324 LYS A CA 1
ATOM 2519 C C . LYS A 1 324 ? -11.055 -11.602 35.430 1.00 88.19 324 LYS A C 1
ATOM 2521 O O . LYS A 1 324 ? -10.704 -12.694 34.987 1.00 88.19 324 LYS A O 1
ATOM 2526 N N . VAL A 1 325 ? -11.133 -10.519 34.657 1.00 89.38 325 VAL A N 1
ATOM 2527 C CA . VAL A 1 325 ? -10.883 -10.521 33.205 1.00 89.38 325 VAL A CA 1
ATOM 2528 C C . VAL A 1 325 ? -10.050 -9.301 32.834 1.00 89.38 325 VAL A C 1
ATOM 2530 O O . VAL A 1 325 ? -10.372 -8.205 33.278 1.00 89.38 325 VAL A O 1
ATOM 2533 N N . LEU A 1 326 ? -9.032 -9.482 31.986 1.00 91.38 326 LEU A N 1
ATOM 2534 C CA . LEU A 1 326 ? -8.243 -8.404 31.378 1.00 91.38 326 LEU A CA 1
ATOM 2535 C C . LEU A 1 326 ? -7.973 -8.701 29.899 1.00 91.38 326 LEU A C 1
ATOM 2537 O O . LEU A 1 326 ? -7.646 -9.842 29.568 1.00 91.38 326 LEU A O 1
ATOM 2541 N N . GLU A 1 327 ? -8.091 -7.681 29.040 1.00 91.19 327 GLU A N 1
ATOM 2542 C CA . GLU A 1 327 ? -7.763 -7.691 27.596 1.00 91.19 327 GLU A CA 1
ATOM 2543 C C . GLU A 1 327 ? -8.210 -8.976 26.868 1.00 91.19 327 GLU A C 1
ATOM 2545 O O . GLU A 1 327 ? -7.465 -9.631 26.134 1.00 91.19 327 GLU A O 1
ATOM 2550 N N . SER A 1 328 ? -9.449 -9.396 27.132 1.00 89.56 328 SER A N 1
ATOM 2551 C CA . SER A 1 328 ? -9.894 -10.765 26.866 1.00 89.56 328 SER A CA 1
ATOM 2552 C C . SER A 1 328 ? -10.932 -10.809 25.746 1.00 89.56 328 SER A C 1
ATOM 2554 O O . SER A 1 328 ? -11.942 -10.105 25.770 1.00 89.56 328 SER A O 1
ATOM 2556 N N . HIS A 1 329 ? -10.690 -11.655 24.743 1.00 90.31 329 HIS A N 1
ATOM 2557 C CA . HIS A 1 329 ? -11.605 -11.838 23.614 1.00 90.31 329 HIS A CA 1
ATOM 2558 C C . HIS A 1 329 ? -12.964 -12.409 24.038 1.00 90.31 329 HIS A C 1
ATOM 2560 O O . HIS A 1 329 ? -12.999 -13.408 24.759 1.00 90.31 329 HIS A O 1
ATOM 2566 N N . VAL A 1 330 ? -14.036 -11.824 23.492 1.00 90.56 330 VAL A N 1
ATOM 2567 C CA . VAL A 1 330 ? -15.431 -12.294 23.592 1.00 90.56 330 VAL A CA 1
ATOM 2568 C C . VAL A 1 330 ? -16.047 -12.510 22.211 1.00 90.56 330 VAL A C 1
ATOM 2570 O O . VAL A 1 330 ? -15.758 -11.746 21.282 1.00 90.56 330 VAL A O 1
ATOM 2573 N N . VAL A 1 331 ? -16.917 -13.510 22.070 1.00 91.19 331 VAL A N 1
ATOM 2574 C CA . VAL A 1 331 ? -17.595 -13.873 20.814 1.00 91.19 331 VAL A CA 1
ATOM 2575 C C . VAL A 1 331 ? -19.080 -14.148 21.047 1.00 91.19 331 VAL A C 1
ATOM 2577 O O . VAL A 1 331 ? -19.445 -15.015 21.830 1.00 91.19 331 VAL A O 1
ATOM 2580 N N . HIS A 1 332 ? -19.950 -13.462 20.302 1.00 91.56 332 HIS A N 1
ATOM 2581 C CA . HIS A 1 332 ? -21.389 -13.714 20.325 1.00 91.56 332 HIS A CA 1
ATOM 2582 C C . HIS A 1 332 ? -21.805 -14.597 19.142 1.00 91.56 332 HIS A C 1
ATOM 2584 O O . HIS A 1 332 ? -22.208 -14.094 18.089 1.00 91.56 332 HIS A O 1
ATOM 2590 N N . SER A 1 333 ? -21.759 -15.920 19.313 1.00 86.31 333 SER A N 1
ATOM 2591 C CA . SER A 1 333 ? -21.997 -16.884 18.225 1.00 86.31 333 SER A CA 1
ATOM 2592 C C . SER A 1 333 ? -23.359 -16.726 17.531 1.00 86.31 333 SER A C 1
ATOM 2594 O O . SER A 1 333 ? -23.421 -16.778 16.311 1.00 86.31 333 SER A O 1
ATOM 2596 N N . SER A 1 334 ? -24.444 -16.428 18.253 1.00 87.69 334 SER A N 1
ATOM 2597 C CA . SER A 1 334 ? -25.783 -16.254 17.644 1.00 87.69 334 SER A CA 1
ATOM 2598 C C . SER A 1 334 ? -25.956 -14.970 16.814 1.00 87.69 334 SER A C 1
ATOM 2600 O O . SER A 1 334 ? -26.888 -14.873 16.020 1.00 87.69 334 SER A O 1
ATOM 2602 N N . LEU A 1 335 ? -25.084 -13.9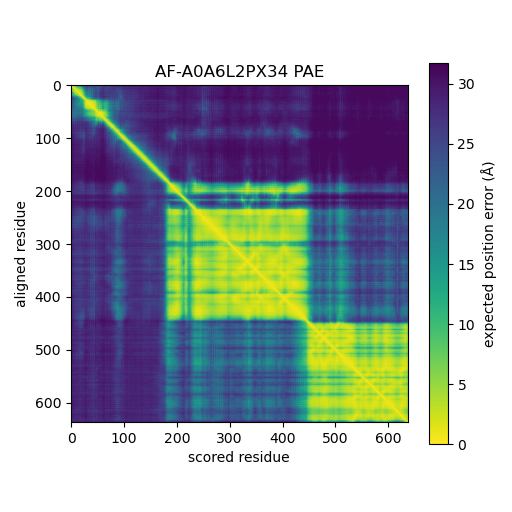73 17.008 1.00 90.50 335 LEU A N 1
ATOM 2603 C CA . LEU A 1 335 ? -25.152 -12.647 16.374 1.00 90.50 335 LEU A CA 1
ATOM 2604 C C . LEU A 1 335 ? -23.913 -12.337 15.501 1.00 90.50 335 LEU A C 1
ATOM 2606 O O . LEU A 1 335 ? -23.780 -11.226 14.979 1.00 90.50 335 LEU A O 1
ATOM 2610 N N . LEU A 1 336 ? -23.018 -13.322 15.339 1.00 91.19 336 LEU A N 1
ATOM 2611 C CA . LEU A 1 336 ? -21.786 -13.311 14.537 1.00 91.19 336 LEU A CA 1
ATOM 2612 C C . LEU A 1 336 ? -20.924 -12.044 14.697 1.00 91.19 336 LEU A C 1
ATOM 2614 O O . LEU A 1 336 ? -20.463 -11.466 13.712 1.00 91.19 336 LEU A O 1
ATOM 2618 N N . TYR A 1 337 ? -20.677 -11.598 15.931 1.00 93.88 337 TYR A N 1
ATOM 2619 C CA . TYR A 1 337 ? -19.730 -10.510 16.211 1.00 93.88 337 TYR A CA 1
ATOM 2620 C C . TYR A 1 337 ? -18.797 -10.842 17.381 1.00 93.88 337 TYR A C 1
ATOM 2622 O O . TYR A 1 337 ? -19.043 -11.767 18.155 1.00 93.88 337 TYR A O 1
ATOM 2630 N N . ARG A 1 338 ? -17.705 -10.079 17.510 1.00 94.38 338 ARG A N 1
ATOM 2631 C CA . ARG A 1 338 ? -16.695 -10.267 18.566 1.00 94.38 338 ARG A CA 1
ATOM 2632 C C . ARG A 1 338 ? -16.176 -8.966 19.173 1.00 94.38 338 ARG A C 1
ATOM 2634 O O . ARG A 1 338 ? -16.283 -7.898 18.569 1.00 94.38 338 ARG A O 1
ATOM 2641 N N . GLY A 1 339 ? -15.535 -9.067 20.331 1.00 92.69 339 GLY A N 1
ATOM 2642 C CA . GLY A 1 339 ? -14.905 -7.957 21.043 1.00 92.69 339 GLY A CA 1
ATOM 2643 C C . GLY A 1 339 ? -13.541 -8.297 21.646 1.00 92.69 339 GLY A C 1
ATOM 2644 O O . GLY A 1 339 ? -13.009 -9.399 21.477 1.00 92.69 339 GLY A O 1
ATOM 2645 N N . VAL A 1 340 ? -12.996 -7.312 22.353 1.00 92.81 340 VAL A N 1
ATOM 2646 C CA . VAL A 1 340 ? -11.948 -7.449 23.371 1.00 92.81 340 VAL A CA 1
ATOM 2647 C C . VAL A 1 340 ? -12.464 -6.643 24.554 1.00 92.81 340 VAL A C 1
ATOM 2649 O O . VAL A 1 340 ? -12.768 -5.470 24.367 1.00 92.81 340 VAL A O 1
ATOM 2652 N N . ILE A 1 341 ? -12.639 -7.268 25.714 1.00 93.69 341 ILE A N 1
ATOM 2653 C CA . ILE A 1 341 ? -13.000 -6.556 26.943 1.00 93.69 341 ILE A CA 1
ATOM 2654 C C . ILE A 1 341 ? -11.717 -6.090 27.616 1.00 93.69 341 ILE A C 1
ATOM 2656 O O . ILE A 1 341 ? -10.883 -6.937 27.938 1.00 93.69 341 ILE A O 1
ATOM 2660 N N . ASP A 1 342 ? -11.599 -4.786 27.875 1.00 93.56 342 ASP A N 1
ATOM 2661 C CA . ASP A 1 342 ? -10.460 -4.222 28.599 1.00 93.56 342 ASP A CA 1
ATOM 2662 C C . ASP A 1 342 ? -10.348 -4.840 30.005 1.00 93.56 342 ASP A C 1
ATOM 2664 O O . ASP A 1 342 ? -9.300 -5.375 30.363 1.00 93.56 342 ASP A O 1
ATOM 2668 N N . CYS A 1 343 ? -11.429 -4.789 30.801 1.00 94.25 343 CYS A N 1
ATOM 2669 C CA . CYS A 1 343 ? -11.455 -5.293 32.175 1.00 94.25 343 CYS A CA 1
ATOM 2670 C C . CYS A 1 343 ? -12.859 -5.738 32.652 1.00 94.25 343 CYS A C 1
ATOM 2672 O O . CYS A 1 343 ? -13.877 -5.139 32.299 1.00 94.25 343 CYS A O 1
ATOM 2674 N N . VAL A 1 344 ? -12.906 -6.765 33.510 1.00 94.44 344 VAL A N 1
ATOM 2675 C CA . VAL A 1 344 ? -14.032 -7.047 34.423 1.00 94.44 344 VAL A CA 1
ATOM 2676 C C . VAL A 1 344 ? -13.493 -7.186 35.841 1.00 94.44 344 VAL A C 1
ATOM 2678 O O . VAL A 1 344 ? -12.612 -8.014 36.091 1.00 94.44 344 VAL A O 1
ATOM 2681 N N . ALA A 1 345 ? -14.059 -6.407 36.759 1.00 94.25 345 ALA A N 1
ATOM 2682 C CA . ALA A 1 345 ? -13.638 -6.313 38.153 1.00 94.25 345 ALA A CA 1
ATOM 2683 C C . ALA A 1 345 ? -14.801 -5.842 39.046 1.00 94.25 345 ALA A C 1
ATOM 2685 O O . ALA A 1 345 ? -15.860 -5.442 38.549 1.00 94.25 345 ALA A O 1
ATOM 2686 N N . HIS A 1 346 ? -14.602 -5.844 40.363 1.00 93.62 346 HIS A N 1
ATOM 2687 C CA . HIS A 1 346 ? -15.433 -5.063 41.273 1.00 93.62 346 HIS A CA 1
ATOM 2688 C C . HIS A 1 346 ? -14.987 -3.590 41.242 1.00 93.62 346 HIS A C 1
ATOM 2690 O O . HIS A 1 346 ? -13.807 -3.292 41.382 1.00 93.62 346 HIS A O 1
ATOM 2696 N N . TYR A 1 347 ? -15.932 -2.660 41.089 1.00 94.19 347 TYR A N 1
ATOM 2697 C CA . TYR A 1 347 ? -15.729 -1.226 41.325 1.00 94.19 347 TYR A CA 1
ATOM 2698 C C . TYR A 1 347 ? -16.655 -0.795 42.460 1.00 94.19 347 TYR A C 1
ATOM 2700 O O . TYR A 1 347 ? -17.869 -1.006 42.368 1.00 94.19 347 TYR A O 1
ATOM 2708 N N . LYS A 1 348 ? -16.109 -0.245 43.553 1.00 92.25 348 LYS A N 1
ATOM 2709 C CA . LYS A 1 348 ? -16.885 0.105 44.769 1.00 92.25 348 LYS A CA 1
ATOM 2710 C C . LYS A 1 348 ? -17.781 -1.045 45.258 1.00 92.25 348 LYS A C 1
ATOM 2712 O O . LYS A 1 348 ? -18.961 -0.857 45.558 1.00 92.25 348 LYS A O 1
ATOM 2717 N N . GLY A 1 349 ? -17.226 -2.259 45.263 1.00 87.06 349 GLY A N 1
ATOM 2718 C CA . GLY A 1 349 ? -17.920 -3.485 45.672 1.00 87.06 349 GLY A CA 1
ATOM 2719 C C . GLY A 1 349 ? -19.014 -3.980 44.714 1.00 87.06 349 GLY A C 1
ATOM 2720 O O . GLY A 1 349 ? -19.797 -4.842 45.101 1.00 87.06 349 GLY A O 1
ATOM 2721 N N . LYS A 1 350 ? -19.107 -3.460 43.478 1.00 89.62 350 LYS A N 1
ATOM 2722 C CA . LYS A 1 350 ? -20.092 -3.900 42.469 1.00 89.62 350 LYS A CA 1
ATOM 2723 C C . LYS A 1 350 ? -19.413 -4.470 41.219 1.00 89.62 350 LYS A C 1
ATOM 2725 O O . LYS A 1 350 ? -18.533 -3.804 40.677 1.00 89.62 350 LYS A O 1
ATOM 2730 N N . PRO A 1 351 ? -19.800 -5.666 40.741 1.00 90.94 351 PRO A N 1
ATOM 2731 C CA . PRO A 1 351 ? -19.126 -6.315 39.623 1.00 90.94 351 PRO A CA 1
ATOM 2732 C C . PRO A 1 351 ? -19.560 -5.698 38.292 1.00 90.94 351 PRO A C 1
ATOM 2734 O O . PRO A 1 351 ? -20.742 -5.732 37.929 1.00 90.94 351 PRO A O 1
ATOM 2737 N N . VAL A 1 352 ? -18.601 -5.124 37.566 1.00 94.12 352 VAL A N 1
ATOM 2738 C CA . VAL A 1 352 ? -18.837 -4.326 36.356 1.00 94.12 352 VAL A CA 1
ATOM 2739 C C . VAL A 1 352 ? -17.857 -4.666 35.234 1.00 94.12 352 VAL A C 1
ATOM 2741 O O . VAL A 1 352 ? -16.701 -5.019 35.466 1.00 94.12 352 VAL A O 1
ATOM 2744 N N . LEU A 1 353 ? -18.322 -4.508 33.994 1.00 95.56 353 LEU A N 1
ATOM 2745 C CA . LEU A 1 353 ? -17.460 -4.448 32.813 1.00 95.56 353 LEU A CA 1
ATOM 2746 C C . LEU A 1 353 ? -16.929 -3.017 32.668 1.00 95.56 353 LEU A C 1
ATOM 2748 O O . LEU A 1 353 ? -17.724 -2.083 32.533 1.00 95.56 353 LEU A O 1
ATOM 2752 N N . ILE A 1 354 ? -15.608 -2.846 32.704 1.00 96.44 354 ILE A N 1
ATOM 2753 C CA . ILE A 1 354 ? -14.949 -1.537 32.631 1.00 96.44 354 ILE A CA 1
ATOM 2754 C C . ILE A 1 354 ? -14.387 -1.312 31.221 1.00 96.44 354 ILE A C 1
ATOM 2756 O O . ILE A 1 354 ? -13.730 -2.187 30.659 1.00 96.44 354 ILE A O 1
ATOM 2760 N N . GLU A 1 355 ? -14.636 -0.124 30.670 1.00 95.50 355 GLU A N 1
ATOM 2761 C CA . GLU A 1 355 ? -14.053 0.370 29.417 1.00 95.50 355 GLU A CA 1
ATOM 2762 C C . GLU A 1 355 ? -13.254 1.646 29.711 1.00 95.50 355 GLU A C 1
ATOM 2764 O O . GLU A 1 355 ? -13.814 2.653 30.163 1.00 95.50 355 GLU A O 1
ATOM 2769 N N . TRP A 1 356 ? -11.954 1.624 29.420 1.00 95.81 356 TRP A N 1
ATOM 2770 C CA . TRP A 1 356 ? -11.054 2.748 29.673 1.00 95.81 356 TRP A CA 1
ATOM 2771 C C . TRP A 1 356 ? -10.928 3.615 28.420 1.00 95.81 356 TRP A C 1
ATOM 2773 O O . TRP A 1 356 ? -10.700 3.127 27.315 1.00 95.81 356 TRP A O 1
ATOM 2783 N N . LYS A 1 357 ? -11.059 4.936 28.563 1.00 94.56 357 LYS A N 1
ATOM 2784 C CA . LYS A 1 357 ? -10.975 5.892 27.451 1.00 94.56 357 LYS A CA 1
ATOM 2785 C C . LYS A 1 357 ? -10.011 7.029 27.769 1.00 94.56 357 LYS A C 1
ATOM 2787 O O . LYS A 1 357 ? -10.351 7.944 28.513 1.00 94.56 357 LYS A O 1
ATOM 2792 N N . LYS A 1 358 ? -8.856 7.052 27.102 1.00 93.94 358 LYS A N 1
ATOM 2793 C CA . LYS A 1 358 ? -8.012 8.254 27.033 1.00 93.94 358 LYS A CA 1
ATOM 2794 C C . LYS A 1 358 ? -8.756 9.401 26.335 1.00 93.94 358 LYS A C 1
ATOM 2796 O O . LYS A 1 358 ? -9.410 9.206 25.304 1.00 93.94 358 LYS A O 1
ATOM 2801 N N . SER A 1 359 ? -8.602 10.623 26.837 1.00 92.88 359 SER A N 1
ATOM 2802 C CA . SER A 1 359 ? -9.033 11.839 26.154 1.00 92.88 359 SER A CA 1
ATOM 2803 C C . SER A 1 359 ? -8.088 13.022 26.332 1.00 92.88 359 SER A C 1
ATOM 2805 O O . SER A 1 359 ? -7.315 13.121 27.280 1.00 92.88 359 SER A O 1
ATOM 2807 N N . ASP A 1 360 ? -8.195 13.949 25.385 1.00 91.06 360 ASP A N 1
ATOM 2808 C CA . ASP A 1 360 ? -7.480 15.232 25.383 1.00 91.06 360 ASP A CA 1
ATOM 2809 C C . ASP A 1 360 ? -8.465 16.398 25.622 1.00 91.06 360 ASP A C 1
ATOM 2811 O O . ASP A 1 360 ? -8.153 17.560 25.374 1.00 91.06 360 ASP A O 1
ATOM 2815 N N . LYS A 1 361 ? -9.709 16.076 26.015 1.00 90.88 361 LYS A N 1
ATOM 2816 C CA . LYS A 1 361 ? -10.813 17.011 26.267 1.00 90.88 361 LYS A CA 1
ATOM 2817 C C . LYS A 1 361 ? -11.734 16.464 27.348 1.00 90.88 361 LYS A C 1
ATOM 2819 O O . LYS A 1 361 ? -12.129 15.303 27.266 1.00 90.88 361 LYS A O 1
ATOM 2824 N N . GLN A 1 362 ? -12.141 17.336 28.265 1.00 93.31 362 GLN A N 1
ATOM 2825 C CA . GLN A 1 362 ? -13.087 17.037 29.339 1.00 93.31 362 GLN A CA 1
ATOM 2826 C C . GLN A 1 362 ? -14.420 16.472 28.824 1.00 93.31 362 GLN A C 1
ATOM 2828 O O . GLN A 1 362 ? -14.995 16.968 27.848 1.00 93.31 362 GLN A O 1
ATOM 2833 N N . LYS A 1 363 ? -14.925 15.445 29.512 1.00 93.25 363 LYS A N 1
ATOM 2834 C CA . LYS A 1 363 ? -16.202 14.777 29.238 1.00 93.25 363 LYS A CA 1
ATOM 2835 C C . LYS A 1 363 ? -17.038 14.695 30.522 1.00 93.25 363 LYS A C 1
ATOM 2837 O O . LYS A 1 363 ? -17.064 13.636 31.134 1.00 93.25 363 LYS A O 1
ATOM 2842 N N . PRO A 1 364 ? -17.741 15.775 30.915 1.00 91.62 364 PRO A N 1
ATOM 2843 C CA . PRO A 1 364 ? -18.592 15.773 32.109 1.00 91.62 364 PRO A CA 1
ATOM 2844 C C . PRO A 1 364 ? -19.833 14.872 32.003 1.00 91.62 364 PRO A C 1
ATOM 2846 O O . PRO A 1 364 ? -20.340 14.415 33.019 1.00 91.62 364 PRO A O 1
ATOM 2849 N N . ASP A 1 365 ? -20.302 14.572 30.787 1.00 93.62 365 ASP A N 1
ATOM 2850 C CA . ASP A 1 365 ? -21.535 13.811 30.549 1.00 93.62 365 ASP A CA 1
ATOM 2851 C C . ASP A 1 365 ? -21.262 12.519 29.773 1.00 93.62 365 ASP A C 1
ATOM 2853 O O . ASP A 1 365 ? -20.490 12.520 28.806 1.00 93.62 365 ASP A O 1
ATOM 2857 N N . ILE A 1 366 ? -21.994 11.448 30.099 1.00 92.00 366 ILE A N 1
ATOM 2858 C CA . ILE A 1 366 ? -21.891 10.155 29.403 1.00 92.00 366 ILE A CA 1
ATOM 2859 C C . ILE A 1 366 ? -22.141 10.286 27.890 1.00 92.00 366 ILE A C 1
ATOM 2861 O O . ILE A 1 366 ? -21.488 9.616 27.095 1.00 92.00 366 ILE A O 1
ATOM 2865 N N . GLU A 1 367 ? -22.997 11.211 27.447 1.00 89.50 367 GLU A N 1
ATOM 2866 C CA . GLU A 1 367 ? -23.261 11.458 26.020 1.00 89.50 367 GLU A CA 1
ATOM 2867 C C . GLU A 1 367 ? -22.012 11.937 25.254 1.00 89.50 367 GLU A C 1
ATOM 2869 O O . GLU A 1 367 ? -21.820 11.606 24.081 1.00 89.50 367 GLU A O 1
ATOM 2874 N N . LYS A 1 368 ? -21.091 12.642 25.928 1.00 90.38 368 LYS A N 1
ATOM 2875 C CA . LYS A 1 368 ? -19.809 13.094 25.355 1.00 90.38 368 LYS A CA 1
ATOM 2876 C C . LYS A 1 368 ? -18.804 11.941 25.196 1.00 90.38 368 LYS A C 1
ATOM 2878 O O . LYS A 1 368 ? -17.761 12.104 24.553 1.00 90.38 368 LYS A O 1
ATOM 2883 N N . THR A 1 369 ? -19.104 10.748 25.720 1.00 90.56 369 THR A N 1
ATOM 2884 C CA . THR A 1 369 ? -18.325 9.518 25.475 1.00 90.56 369 THR A CA 1
ATOM 2885 C C . THR A 1 369 ? -18.622 8.869 24.111 1.00 90.56 369 THR A C 1
ATOM 2887 O O . THR A 1 369 ? -17.845 8.023 23.670 1.00 90.56 369 THR A O 1
ATOM 2890 N N . TYR A 1 370 ? -19.637 9.354 23.379 1.00 90.00 370 TYR A N 1
ATOM 2891 C CA . TYR A 1 370 ? -20.079 8.859 22.066 1.00 90.00 370 TYR A CA 1
ATOM 2892 C C . TYR A 1 370 ? -20.564 7.397 22.113 1.00 90.00 370 TYR A C 1
ATOM 2894 O O . TYR A 1 370 ? -21.439 7.072 22.906 1.00 90.00 370 TYR A O 1
ATOM 2902 N N . ASP A 1 371 ? -20.031 6.510 21.264 1.00 93.69 371 ASP A N 1
ATOM 2903 C CA . ASP A 1 371 ? -20.466 5.110 21.167 1.00 93.69 371 ASP A CA 1
ATOM 2904 C C . ASP A 1 371 ? -19.965 4.226 22.348 1.00 93.69 371 ASP A C 1
ATOM 2906 O O . ASP A 1 371 ? -20.260 3.035 22.370 1.00 93.69 371 ASP A O 1
ATOM 2910 N N . ALA A 1 372 ? -19.240 4.754 23.349 1.00 94.50 372 ALA A N 1
ATOM 2911 C CA . ALA A 1 372 ? -18.671 3.949 24.449 1.00 94.50 372 ALA A CA 1
ATOM 2912 C C . ALA A 1 372 ? -19.704 3.164 25.305 1.00 94.50 372 ALA A C 1
ATOM 2914 O O . ALA A 1 372 ? -19.455 1.990 25.577 1.00 94.50 372 ALA A O 1
ATOM 2915 N N . PRO A 1 373 ? -20.891 3.700 25.664 1.00 95.81 373 PRO A N 1
ATOM 2916 C CA . PRO A 1 373 ? -21.914 2.928 26.385 1.00 95.81 373 PRO A CA 1
ATOM 2917 C C . PRO A 1 373 ? -22.515 1.809 25.517 1.00 95.81 373 PRO A C 1
ATOM 2919 O O . PRO A 1 373 ? -22.898 0.746 26.010 1.00 95.81 373 PRO A O 1
ATOM 2922 N N . VAL A 1 374 ? -22.558 2.029 24.197 1.00 95.88 374 VAL A N 1
ATOM 2923 C CA . VAL A 1 374 ? -22.967 1.029 23.199 1.00 95.88 374 VAL A CA 1
ATOM 2924 C C . VAL A 1 374 ? -21.893 -0.058 23.070 1.00 95.88 374 VAL A C 1
ATOM 2926 O O . VAL A 1 374 ? -22.233 -1.231 22.957 1.00 95.88 374 VAL A O 1
ATOM 2929 N N . GLN A 1 375 ? -20.609 0.310 23.150 1.00 96.62 375 GLN A N 1
ATOM 2930 C CA . GLN A 1 375 ? -19.470 -0.611 23.145 1.00 96.62 375 GLN A CA 1
ATOM 2931 C C . GLN A 1 375 ? -19.471 -1.531 24.380 1.00 96.62 375 GLN A C 1
ATOM 2933 O O . GLN A 1 375 ? -19.453 -2.749 24.203 1.00 96.62 375 GLN A O 1
ATOM 2938 N N . ILE A 1 376 ? -19.614 -0.979 25.595 1.00 95.06 376 ILE A N 1
ATOM 2939 C CA . ILE A 1 376 ? -19.802 -1.767 26.831 1.00 95.06 376 ILE A CA 1
ATOM 2940 C C . ILE A 1 376 ? -20.970 -2.741 26.676 1.00 95.06 376 ILE A C 1
ATOM 2942 O O . ILE A 1 376 ? -20.829 -3.928 26.955 1.00 95.06 376 ILE A O 1
ATOM 2946 N N . SER A 1 377 ? -22.122 -2.262 26.199 1.00 95.31 377 SER A N 1
ATOM 2947 C CA . SER A 1 377 ? -23.324 -3.097 26.083 1.00 95.31 377 SER A CA 1
ATOM 2948 C C . SER A 1 377 ? -23.152 -4.217 25.051 1.00 95.31 377 SER A C 1
ATOM 2950 O O . SER A 1 377 ? -23.593 -5.342 25.279 1.00 95.31 377 SER A O 1
ATOM 2952 N N . ALA A 1 378 ? -22.450 -3.945 23.946 1.00 96.62 378 ALA A N 1
ATOM 2953 C CA . ALA A 1 378 ? -22.081 -4.948 22.950 1.00 96.62 378 ALA A CA 1
ATOM 2954 C C . ALA A 1 378 ? -21.163 -6.036 23.533 1.00 96.62 378 ALA A C 1
ATOM 2956 O O . ALA A 1 378 ? -21.330 -7.219 23.229 1.00 96.62 378 ALA A O 1
ATOM 2957 N N . TYR A 1 379 ? -20.201 -5.653 24.374 1.00 95.88 379 TYR A N 1
ATOM 2958 C CA . TYR A 1 379 ? -19.305 -6.586 25.054 1.00 95.88 379 TYR A CA 1
ATOM 2959 C C . TYR A 1 379 ? -20.010 -7.400 26.145 1.00 95.88 379 TYR A C 1
ATOM 2961 O O . TYR A 1 379 ? -19.814 -8.611 26.211 1.00 95.88 379 TYR A O 1
ATOM 2969 N N . PHE A 1 380 ? -20.873 -6.763 26.937 1.00 93.31 380 PHE A N 1
ATOM 2970 C CA . PHE A 1 380 ? -21.710 -7.397 27.957 1.00 93.31 380 PHE A CA 1
ATOM 2971 C C . PHE A 1 380 ? -22.578 -8.502 27.337 1.00 93.31 380 PHE A C 1
ATOM 2973 O O . P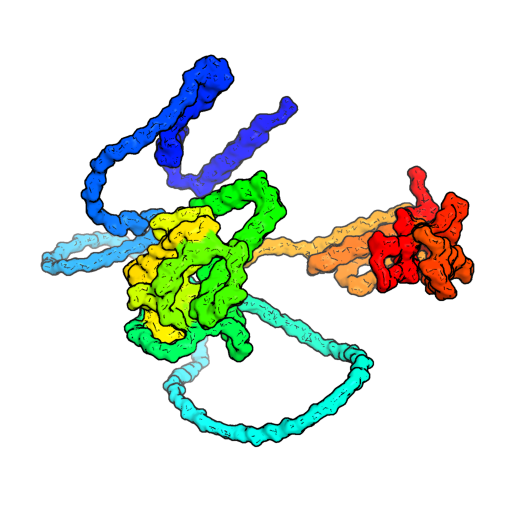HE A 1 380 ? -22.541 -9.647 27.783 1.00 93.31 380 PHE A O 1
ATOM 2980 N N . GLY A 1 381 ? -23.293 -8.192 26.248 1.00 92.62 381 GLY A N 1
ATOM 2981 C CA . GLY A 1 381 ? -24.078 -9.190 25.521 1.00 92.62 381 GLY A CA 1
ATOM 2982 C C . GLY A 1 381 ? -23.217 -10.306 24.926 1.00 92.62 381 GLY A C 1
ATOM 2983 O O . GLY A 1 381 ? -23.591 -11.469 25.011 1.00 92.62 381 GLY A O 1
ATOM 2984 N N . ALA A 1 382 ? -22.025 -10.002 24.399 1.00 93.00 382 ALA A N 1
ATOM 2985 C CA . ALA A 1 382 ? -21.127 -11.049 23.911 1.00 93.00 382 ALA A CA 1
ATOM 2986 C C . ALA A 1 382 ? -20.695 -12.001 25.037 1.00 93.00 382 ALA A C 1
ATOM 2988 O O . ALA A 1 382 ? -20.832 -13.208 24.888 1.00 93.00 382 ALA A O 1
ATOM 2989 N N . MET A 1 383 ? -20.258 -11.475 26.183 1.00 91.38 383 MET A N 1
ATOM 2990 C CA . MET A 1 383 ? -19.849 -12.266 27.350 1.00 91.38 383 MET A CA 1
ATOM 2991 C C . MET A 1 383 ? -20.980 -13.168 27.883 1.00 91.38 383 MET A C 1
ATOM 2993 O O . MET A 1 383 ? -20.749 -14.326 28.231 1.00 91.38 383 MET A O 1
ATOM 2997 N N . ASN A 1 384 ? -22.226 -12.685 27.879 1.00 90.19 384 ASN A N 1
ATOM 2998 C CA . ASN A 1 384 ? -23.383 -13.460 28.337 1.00 90.19 384 ASN A CA 1
ATOM 2999 C C . ASN A 1 384 ? -23.713 -14.668 27.440 1.00 90.19 384 ASN A C 1
ATOM 3001 O O . ASN A 1 384 ? -24.212 -15.673 27.950 1.00 90.19 384 ASN A O 1
ATOM 3005 N N . TYR A 1 385 ? -23.369 -14.624 26.149 1.00 88.75 385 TYR A N 1
ATOM 3006 C CA . TYR A 1 385 ? -23.593 -15.722 25.195 1.00 88.75 385 TYR A CA 1
ATOM 3007 C C . TYR A 1 385 ? -22.315 -16.472 24.771 1.00 88.75 385 TYR A C 1
ATOM 3009 O O . TYR A 1 385 ? -22.403 -17.493 24.092 1.00 88.75 385 TYR A O 1
ATOM 3017 N N . ASP A 1 386 ? -21.137 -16.024 25.210 1.00 87.88 386 ASP A N 1
ATOM 3018 C CA . ASP A 1 386 ? -19.857 -16.715 25.031 1.00 87.88 386 ASP A CA 1
ATOM 3019 C C . ASP A 1 386 ? -19.684 -17.814 26.099 1.00 87.88 386 ASP A C 1
ATOM 3021 O O . ASP A 1 386 ? -19.759 -17.549 27.302 1.00 87.88 386 ASP A O 1
ATOM 3025 N N . VAL A 1 387 ? -19.447 -19.059 25.679 1.00 83.94 387 VAL A N 1
ATOM 3026 C CA . VAL A 1 387 ? -19.280 -20.219 26.579 1.00 83.94 387 VAL A CA 1
ATOM 3027 C C . VAL A 1 387 ? -18.021 -20.145 27.452 1.00 83.94 387 VAL A C 1
ATOM 3029 O O . VAL A 1 387 ? -17.939 -20.840 28.459 1.00 83.94 387 VAL A O 1
ATOM 3032 N N . LYS A 1 388 ? -17.055 -19.281 27.111 1.00 84.06 388 LYS A N 1
ATOM 3033 C CA . LYS A 1 388 ? -15.820 -19.057 27.880 1.00 84.06 388 LYS A CA 1
ATOM 3034 C C . LYS A 1 388 ? -16.059 -18.417 29.260 1.00 84.06 388 LYS A C 1
ATOM 3036 O O . LYS A 1 388 ? -15.180 -18.485 30.115 1.00 84.06 388 LYS A O 1
ATOM 3041 N N . TYR A 1 389 ? -17.214 -17.785 29.479 1.00 84.69 389 TYR A N 1
ATOM 3042 C CA . TYR A 1 389 ? -17.514 -17.016 30.691 1.00 84.69 389 TYR A CA 1
ATOM 3043 C C . TYR A 1 389 ? -18.725 -17.613 31.409 1.00 84.69 389 TYR A C 1
ATOM 3045 O O . TYR A 1 389 ? -19.843 -17.533 30.909 1.00 84.69 389 TYR A O 1
ATOM 3053 N N . ASN A 1 390 ? -18.526 -18.195 32.589 1.00 81.56 390 ASN A N 1
ATOM 3054 C CA . ASN A 1 390 ? -19.586 -18.856 33.360 1.00 81.56 390 ASN A CA 1
ATOM 3055 C C . ASN A 1 390 ? -20.422 -17.906 34.244 1.00 81.56 390 ASN A C 1
ATOM 3057 O O . ASN A 1 390 ? -21.337 -18.368 34.912 1.00 81.56 390 ASN A O 1
ATOM 3061 N N . PHE A 1 391 ? -20.137 -16.601 34.241 1.00 81.12 391 PHE A N 1
ATOM 3062 C CA . PHE A 1 391 ? -20.789 -15.596 35.089 1.00 81.12 391 PHE A CA 1
ATOM 3063 C C . PHE A 1 391 ? -21.391 -14.442 34.270 1.00 81.12 391 PHE A C 1
ATOM 3065 O O . PHE A 1 391 ? -21.040 -14.234 33.105 1.00 81.12 391 PHE A O 1
ATOM 3072 N N . GLN A 1 392 ? -22.256 -13.650 34.910 1.00 81.44 392 GLN A N 1
ATOM 3073 C CA . GLN A 1 392 ? -22.747 -12.358 34.415 1.00 81.44 392 GLN A CA 1
ATOM 3074 C C . GLN A 1 392 ? -22.309 -11.219 35.351 1.00 81.44 392 GLN A C 1
ATOM 3076 O O . GLN A 1 392 ? -22.008 -11.451 36.520 1.00 81.44 392 GLN A O 1
ATOM 3081 N N . VAL A 1 393 ? -22.283 -9.978 34.854 1.00 81.31 393 VAL A N 1
ATOM 3082 C CA . VAL A 1 393 ? -21.935 -8.779 35.647 1.00 81.31 393 VAL A CA 1
ATOM 3083 C C . VAL A 1 393 ? -23.152 -7.877 35.851 1.00 81.31 393 VAL A C 1
ATOM 3085 O O . VAL A 1 393 ? -24.100 -7.903 35.069 1.00 81.31 393 VAL A O 1
ATOM 3088 N N . GLN A 1 394 ? -23.152 -7.069 36.912 1.00 82.38 394 GLN A N 1
ATOM 3089 C CA . GLN A 1 394 ? -24.339 -6.318 37.349 1.00 82.38 394 GLN A CA 1
ATOM 3090 C C . GLN A 1 394 ? -24.498 -4.950 36.661 1.00 82.38 394 GLN A C 1
ATOM 3092 O O . GLN A 1 394 ? -25.559 -4.328 36.753 1.00 82.38 394 GLN A O 1
ATOM 3097 N N . GLY A 1 395 ? -23.473 -4.487 35.945 1.00 91.06 395 GLY A N 1
ATOM 3098 C CA . GLY A 1 395 ? -23.493 -3.224 35.212 1.00 91.06 395 GLY A CA 1
ATOM 3099 C C . GLY A 1 395 ? -22.225 -2.998 34.392 1.00 91.06 395 GLY A C 1
ATOM 3100 O O . GLY A 1 395 ? -21.445 -3.922 34.149 1.00 91.06 395 GLY A O 1
ATOM 3101 N N . GLY A 1 396 ? -22.019 -1.752 33.978 1.00 94.94 396 GLY A N 1
ATOM 3102 C CA . GLY A 1 396 ? -20.813 -1.312 33.276 1.00 94.94 396 GLY A CA 1
ATOM 3103 C C . GLY A 1 396 ? -20.225 -0.037 33.874 1.00 94.94 396 GLY A C 1
ATOM 3104 O O . GLY A 1 396 ? -20.878 0.645 34.663 1.00 94.94 396 GLY A O 1
ATOM 3105 N N . LEU A 1 397 ? -18.999 0.299 33.482 1.00 96.62 397 LEU A N 1
ATOM 3106 C CA . LEU A 1 397 ? -18.301 1.510 33.906 1.00 96.62 397 LEU A CA 1
ATOM 3107 C C . LEU A 1 397 ? -17.485 2.076 32.736 1.00 96.62 397 LEU A C 1
ATOM 3109 O O . LEU A 1 397 ? -16.502 1.469 32.318 1.00 96.62 397 LEU A O 1
ATOM 3113 N N . VAL A 1 398 ? -17.864 3.246 32.212 1.00 97.12 398 VAL A N 1
ATOM 3114 C CA . VAL A 1 398 ? -16.980 3.998 31.300 1.00 97.12 398 VAL A CA 1
ATOM 3115 C C . VAL A 1 398 ? -16.088 4.898 32.146 1.00 97.12 398 VAL A C 1
ATOM 3117 O O . VAL A 1 398 ? -16.604 5.752 32.868 1.00 97.12 398 VAL A O 1
ATOM 3120 N N . VAL A 1 399 ? -14.769 4.750 32.035 1.00 97.06 399 VAL A N 1
ATOM 3121 C CA . VAL A 1 399 ? -13.795 5.626 32.705 1.00 97.06 399 VAL A CA 1
ATOM 3122 C C . VAL A 1 399 ? -13.099 6.493 31.663 1.00 97.06 399 VAL A C 1
ATOM 3124 O O . VAL A 1 399 ? -12.495 5.975 30.724 1.00 97.06 399 VAL A O 1
ATOM 3127 N N . VAL A 1 400 ? -13.168 7.815 31.813 1.00 96.94 400 VAL A N 1
ATOM 3128 C CA . VAL A 1 400 ? -12.493 8.773 30.927 1.00 96.94 400 VAL A CA 1
ATOM 3129 C C . VAL A 1 400 ? -11.309 9.403 31.650 1.00 96.94 400 VAL A C 1
ATOM 3131 O O . VAL A 1 400 ? -11.513 10.240 32.524 1.00 96.94 400 VAL A O 1
ATOM 3134 N N . ALA A 1 401 ? -10.094 9.033 31.249 1.00 96.44 401 ALA A N 1
ATOM 3135 C CA . ALA A 1 401 ? -8.844 9.596 31.756 1.00 96.44 401 ALA A CA 1
ATOM 3136 C C . ALA A 1 401 ? -8.317 10.704 30.835 1.00 96.44 401 ALA A C 1
ATOM 3138 O O . ALA A 1 401 ? -8.441 10.609 29.608 1.00 96.44 401 ALA A O 1
ATOM 3139 N N . TYR A 1 402 ? -7.690 11.730 31.404 1.00 95.94 402 TYR A N 1
ATOM 3140 C CA . TYR A 1 402 ? -7.273 12.930 30.681 1.00 95.94 402 TYR A CA 1
ATOM 3141 C C . TYR A 1 402 ? -5.757 13.101 30.614 1.00 95.94 402 TYR A C 1
ATOM 3143 O O . TYR A 1 402 ? -5.022 12.778 31.540 1.00 95.94 402 TYR A O 1
ATOM 3151 N N . SER A 1 403 ? -5.271 13.643 29.497 1.00 93.19 403 SER A N 1
ATOM 3152 C CA . SER A 1 403 ? -3.830 13.854 29.271 1.00 93.19 403 SER A CA 1
ATOM 3153 C C . SER A 1 403 ? -3.223 15.026 30.048 1.00 93.19 403 SER A C 1
ATOM 3155 O O . SER A 1 403 ? -2.015 15.223 29.974 1.00 93.19 403 SER A O 1
ATOM 3157 N N . ASP A 1 404 ? -4.045 15.798 30.756 1.00 93.12 404 ASP A N 1
ATOM 3158 C CA . ASP A 1 404 ? -3.670 16.982 31.537 1.00 93.12 404 ASP A CA 1
ATOM 3159 C C . ASP A 1 404 ? -3.470 16.691 33.040 1.00 93.12 404 ASP A C 1
ATOM 3161 O O . ASP A 1 404 ? -3.129 17.603 33.787 1.00 93.12 404 ASP A O 1
ATOM 3165 N N . GLY A 1 405 ? -3.668 15.443 33.488 1.00 93.12 405 GLY A N 1
ATOM 3166 C CA . GLY A 1 405 ? -3.574 15.063 34.904 1.00 93.12 405 GLY A CA 1
ATOM 3167 C C . GLY A 1 405 ? -4.842 15.320 35.725 1.00 93.12 405 GLY A C 1
ATOM 3168 O O . GLY A 1 405 ? -4.868 14.993 36.907 1.00 93.12 405 GLY A O 1
ATOM 3169 N N . SER A 1 406 ? -5.901 15.881 35.132 1.00 95.12 406 SER A N 1
ATOM 3170 C CA . SER A 1 406 ? -7.158 16.145 35.846 1.00 95.12 406 SER A CA 1
ATOM 3171 C C . SER A 1 406 ? -7.920 14.854 36.207 1.00 95.12 406 SER A C 1
ATOM 3173 O O . SER A 1 406 ? -7.810 13.866 35.475 1.00 95.12 406 SER A O 1
ATOM 3175 N N . PRO A 1 407 ? -8.723 14.830 37.291 1.00 96.38 407 PRO A N 1
ATOM 3176 C CA . PRO A 1 407 ? -9.408 13.617 37.745 1.00 96.38 407 PRO A CA 1
ATOM 3177 C C . PRO A 1 407 ? -10.304 12.965 36.682 1.00 96.38 407 PRO A C 1
ATOM 3179 O O . PRO A 1 407 ? -11.134 13.623 36.037 1.00 96.38 407 PRO A O 1
ATOM 3182 N N . ALA A 1 408 ? -10.147 11.653 36.504 1.00 96.56 408 ALA A N 1
ATOM 3183 C CA . ALA A 1 408 ? -10.917 10.880 35.542 1.00 96.56 408 ALA A CA 1
ATOM 3184 C C . ALA A 1 408 ? -12.418 10.908 35.859 1.00 96.56 408 ALA A C 1
ATOM 3186 O O . ALA A 1 408 ? -12.847 10.867 37.010 1.00 96.56 408 ALA A O 1
ATOM 3187 N N . HIS A 1 409 ? -13.239 10.940 34.811 1.00 96.88 409 HIS A N 1
ATOM 3188 C CA . HIS A 1 409 ? -14.691 10.876 34.958 1.00 96.88 409 HIS A CA 1
ATOM 3189 C C . HIS A 1 409 ? -15.191 9.434 34.838 1.00 96.88 409 HIS A C 1
ATOM 3191 O O . HIS A 1 409 ? -14.945 8.764 33.834 1.00 96.88 409 HIS A O 1
ATOM 3197 N N . THR A 1 410 ? -15.932 8.978 35.847 1.00 96.31 410 THR A N 1
ATOM 3198 C CA . THR A 1 410 ? -16.505 7.628 35.940 1.00 96.31 410 THR A CA 1
ATOM 3199 C C . THR A 1 410 ? -18.009 7.643 35.675 1.00 96.31 410 THR A C 1
ATOM 3201 O O . THR A 1 410 ? -18.762 8.290 36.404 1.00 96.31 410 THR A O 1
ATOM 3204 N N . PHE A 1 411 ? -18.468 6.879 34.685 1.00 96.75 411 PHE A N 1
ATOM 3205 C CA . PHE A 1 411 ? -19.885 6.729 34.351 1.00 96.75 411 PHE A CA 1
ATOM 3206 C C . PHE A 1 411 ? -20.357 5.303 34.625 1.00 96.75 411 PHE A C 1
ATOM 3208 O O . PHE A 1 411 ? -20.246 4.422 33.769 1.00 96.75 411 PHE A O 1
ATOM 3215 N N . THR A 1 412 ? -20.889 5.083 35.827 1.00 95.56 412 THR A N 1
ATOM 3216 C CA . THR A 1 412 ? -21.518 3.816 36.215 1.00 95.56 412 THR A CA 1
ATOM 3217 C C . THR A 1 412 ? -22.829 3.631 35.455 1.00 95.56 412 THR A C 1
ATOM 3219 O O . THR A 1 412 ? -23.738 4.452 35.555 1.00 95.56 412 THR A O 1
ATOM 3222 N N . MET A 1 413 ? -22.938 2.534 34.713 1.00 94.75 413 MET A N 1
ATOM 3223 C CA . MET A 1 413 ? -24.126 2.132 33.965 1.00 94.75 413 MET A CA 1
ATOM 3224 C C . MET A 1 413 ? -24.874 1.047 34.736 1.00 94.75 413 MET A C 1
ATOM 3226 O O . MET A 1 413 ? -24.311 -0.012 35.027 1.00 94.75 413 MET A O 1
ATOM 3230 N N . SER A 1 414 ? -26.149 1.287 35.049 1.00 94.44 414 SER A N 1
ATOM 3231 C CA . SER A 1 414 ? -27.005 0.266 35.656 1.00 94.44 414 SER A CA 1
ATOM 3232 C C . SER A 1 414 ? -27.369 -0.828 34.647 1.00 94.44 414 SER A C 1
ATOM 3234 O O . SER A 1 414 ? -27.279 -0.633 33.434 1.00 94.44 414 SER A O 1
ATOM 3236 N N . MET A 1 415 ? -27.887 -1.959 35.129 1.00 90.75 415 MET A N 1
ATOM 3237 C CA . MET A 1 415 ? -28.474 -2.995 34.272 1.00 90.75 415 MET A CA 1
ATOM 3238 C C . MET A 1 415 ? -29.546 -2.442 33.308 1.00 90.75 415 MET A C 1
ATOM 3240 O O . MET A 1 415 ? -29.670 -2.906 32.174 1.00 90.75 415 MET A O 1
ATOM 3244 N N . THR A 1 416 ? -30.302 -1.423 33.728 1.00 93.88 416 THR A N 1
ATOM 3245 C CA . THR A 1 416 ? -31.307 -0.741 32.896 1.00 93.88 416 THR A CA 1
ATOM 3246 C C . THR A 1 416 ? -30.654 0.074 31.777 1.00 93.88 416 THR A C 1
ATOM 3248 O O . THR A 1 416 ? -31.129 0.048 30.641 1.00 93.88 416 THR A O 1
ATOM 3251 N N . ASP A 1 417 ? -29.528 0.736 32.057 1.00 93.94 417 ASP A N 1
ATOM 3252 C CA . ASP A 1 417 ? -28.746 1.456 31.047 1.00 93.94 417 ASP A CA 1
ATOM 3253 C C . ASP A 1 417 ? -28.098 0.488 30.057 1.00 93.94 417 ASP A C 1
ATOM 3255 O O . ASP A 1 417 ? -28.204 0.694 28.849 1.00 93.94 417 ASP A O 1
ATOM 3259 N N . CYS A 1 418 ? -27.511 -0.613 30.536 1.00 93.50 418 CYS A N 1
ATOM 3260 C CA . CYS A 1 418 ? -26.984 -1.671 29.674 1.00 93.50 418 CYS A CA 1
ATOM 3261 C C . CYS A 1 418 ? -28.079 -2.227 28.746 1.00 93.50 418 CYS A C 1
ATOM 3263 O O . CYS A 1 418 ? -27.856 -2.333 27.544 1.00 93.50 418 CYS A O 1
ATOM 3265 N N . LYS A 1 419 ? -29.300 -2.487 29.246 1.00 93.19 419 LYS A N 1
ATOM 3266 C CA . LYS A 1 419 ? -30.448 -2.908 28.409 1.00 93.19 419 LYS A CA 1
ATOM 3267 C C . LYS A 1 419 ? -30.854 -1.846 27.373 1.00 93.19 419 LYS A C 1
ATOM 3269 O O . LYS A 1 419 ? -31.128 -2.188 26.222 1.00 93.19 419 LYS A O 1
ATOM 3274 N N . LYS A 1 420 ? -30.843 -0.558 27.734 1.00 94.38 420 LYS A N 1
ATOM 3275 C CA . LYS A 1 420 ? -31.119 0.573 26.823 1.00 94.38 420 LYS A CA 1
ATOM 3276 C C . LYS A 1 420 ? -30.074 0.680 25.702 1.00 94.38 420 LYS A C 1
ATOM 3278 O O . LYS A 1 420 ? -30.433 0.749 24.526 1.00 94.38 420 LYS A O 1
ATOM 3283 N N . TYR A 1 421 ? -28.788 0.684 26.048 1.00 95.94 421 TYR A N 1
ATOM 3284 C CA . TYR A 1 421 ? -27.694 0.802 25.079 1.00 95.94 421 TYR A CA 1
ATOM 3285 C C . TYR A 1 421 ? -27.461 -0.496 24.284 1.00 95.94 421 TYR A C 1
ATOM 3287 O O . TYR A 1 421 ? -27.002 -0.428 23.144 1.00 95.94 421 TYR A O 1
ATOM 3295 N N . TRP A 1 422 ? -27.873 -1.656 24.805 1.00 95.88 422 TRP A N 1
ATOM 3296 C CA . TRP A 1 422 ? -27.979 -2.907 24.048 1.00 95.88 422 TRP A CA 1
ATOM 3297 C C . TRP A 1 422 ? -28.974 -2.794 22.891 1.00 95.88 422 TRP A C 1
ATOM 3299 O O . TRP A 1 422 ? -28.610 -3.083 21.756 1.00 95.88 422 TRP A O 1
ATOM 3309 N N . GLY A 1 423 ? -30.180 -2.262 23.120 1.00 94.12 423 GLY A N 1
ATOM 3310 C CA . GLY A 1 423 ? -31.132 -1.997 22.032 1.00 94.12 423 GLY A CA 1
ATOM 3311 C C . GLY A 1 423 ? -30.547 -1.088 20.938 1.00 94.12 423 GLY A C 1
ATOM 3312 O O . GLY A 1 423 ? -30.731 -1.334 19.746 1.00 94.12 423 GLY A O 1
ATOM 3313 N N . MET A 1 424 ? -29.751 -0.082 21.325 1.00 94.62 424 MET A N 1
ATOM 3314 C CA . MET A 1 424 ? -29.011 0.760 20.372 1.00 94.62 424 MET A CA 1
ATOM 3315 C C . MET A 1 424 ? -27.920 -0.019 19.617 1.00 94.62 424 MET A C 1
ATOM 3317 O O . MET A 1 424 ? -27.754 0.178 18.412 1.00 94.62 424 MET A O 1
ATOM 3321 N N . TRP A 1 425 ? -27.194 -0.914 20.295 1.00 96.94 425 TRP A N 1
ATOM 3322 C CA . TRP A 1 425 ? -26.208 -1.801 19.675 1.00 96.94 425 TRP A CA 1
ATOM 3323 C C . TRP A 1 425 ? -26.846 -2.729 18.636 1.00 96.94 425 TRP A C 1
ATOM 3325 O O . TRP A 1 425 ? -26.350 -2.798 17.514 1.00 96.94 425 TRP A O 1
ATOM 3335 N N . LEU A 1 426 ? -27.965 -3.383 18.960 1.00 95.50 426 LEU A N 1
ATOM 3336 C CA . LEU A 1 426 ? -28.662 -4.297 18.050 1.00 95.50 426 LEU A CA 1
ATOM 3337 C C . LEU A 1 426 ? -29.096 -3.596 16.753 1.00 95.50 426 LEU A C 1
ATOM 3339 O O . LEU A 1 426 ? -28.907 -4.137 15.664 1.00 95.50 426 LEU A O 1
ATOM 3343 N N . VAL A 1 427 ? -29.593 -2.357 16.840 1.00 94.62 427 VAL A N 1
ATOM 3344 C CA . VAL A 1 427 ? -29.918 -1.540 15.657 1.00 94.62 427 VAL A CA 1
ATOM 3345 C C . VAL A 1 427 ? -28.666 -1.244 14.816 1.00 94.62 427 VAL A C 1
ATOM 3347 O O . VAL A 1 427 ? -28.713 -1.350 13.590 1.00 94.62 427 VAL A O 1
ATOM 3350 N N . ARG A 1 428 ? -27.521 -0.928 15.440 1.00 95.38 428 ARG A N 1
ATOM 3351 C CA . ARG A 1 428 ? -26.244 -0.716 14.725 1.00 95.38 428 ARG A CA 1
ATOM 3352 C C . ARG A 1 428 ? -25.719 -2.020 14.104 1.00 95.38 428 ARG A C 1
ATOM 3354 O O . ARG A 1 428 ? -25.234 -2.002 12.976 1.00 95.38 428 ARG A O 1
ATOM 3361 N N . LEU A 1 429 ? -25.872 -3.160 14.776 1.00 95.12 429 LEU A N 1
ATOM 3362 C CA . LEU A 1 429 ? -25.509 -4.479 14.253 1.00 95.12 429 LEU A CA 1
ATOM 3363 C C . LEU A 1 429 ? -26.371 -4.864 13.036 1.00 95.12 429 LEU A C 1
ATOM 3365 O O . LEU A 1 429 ? -25.831 -5.255 12.001 1.00 95.12 429 LEU A O 1
ATOM 3369 N N . GLN A 1 430 ? -27.692 -4.678 13.115 1.00 94.12 430 GLN A N 1
ATOM 3370 C CA . GLN A 1 430 ? -28.615 -4.892 11.996 1.00 94.12 430 GLN A CA 1
ATOM 3371 C C . GLN A 1 430 ? -28.252 -4.004 10.792 1.00 94.12 430 GLN A C 1
ATOM 3373 O O . GLN A 1 430 ? -28.130 -4.497 9.670 1.00 94.12 430 GLN A O 1
ATOM 3378 N N . GLN A 1 431 ? -27.999 -2.709 11.021 1.00 93.50 431 GLN A N 1
ATOM 3379 C CA . GLN A 1 431 ? -27.553 -1.779 9.977 1.00 93.50 431 GLN A CA 1
ATOM 3380 C C . GLN A 1 431 ? -26.242 -2.220 9.310 1.00 93.50 431 GLN A C 1
ATOM 3382 O O . GLN A 1 431 ? -26.103 -2.077 8.095 1.00 93.50 431 GLN A O 1
ATOM 3387 N N . TYR A 1 432 ? -25.288 -2.768 10.070 1.00 94.69 432 TYR A N 1
ATOM 3388 C CA . TYR A 1 432 ? -24.027 -3.264 9.517 1.00 94.69 432 TYR A CA 1
ATOM 3389 C C . TYR A 1 432 ? -24.246 -4.442 8.559 1.00 94.69 432 TYR A C 1
ATOM 3391 O O . TYR A 1 432 ? -23.690 -4.436 7.457 1.00 94.69 432 TYR A O 1
ATOM 3399 N N . TRP A 1 433 ? -25.067 -5.424 8.943 1.00 92.31 433 TRP A N 1
ATOM 3400 C CA . TRP A 1 433 ? -25.321 -6.611 8.121 1.00 92.31 433 TRP A CA 1
ATOM 3401 C C . TRP A 1 433 ? -26.115 -6.292 6.851 1.00 92.31 433 TRP A C 1
ATOM 3403 O O . TRP A 1 433 ? -25.695 -6.706 5.770 1.00 92.31 433 TRP A O 1
ATOM 3413 N N . LEU A 1 434 ? -27.142 -5.439 6.939 1.00 91.25 434 LEU A N 1
ATOM 3414 C CA . LEU A 1 434 ? -27.850 -4.914 5.762 1.00 91.25 434 LEU A CA 1
ATOM 3415 C C . LEU A 1 434 ? -26.895 -4.190 4.789 1.00 91.25 434 LEU A C 1
ATOM 3417 O O . LEU A 1 434 ? -26.994 -4.348 3.571 1.00 91.25 434 LEU A O 1
ATOM 3421 N N . GLN A 1 435 ? -25.916 -3.437 5.307 1.00 90.44 435 GLN A N 1
ATOM 3422 C CA . GLN A 1 435 ? -24.880 -2.803 4.481 1.00 90.44 435 GLN A CA 1
ATOM 3423 C C . GLN A 1 435 ? -23.898 -3.812 3.863 1.00 90.44 435 GLN A C 1
ATOM 3425 O O . GLN A 1 435 ? -23.399 -3.552 2.767 1.00 90.44 435 GLN A O 1
ATOM 3430 N N . GLN A 1 436 ? -23.602 -4.946 4.517 1.00 88.81 436 GLN A N 1
ATOM 3431 C CA . GLN A 1 436 ? -22.776 -6.000 3.909 1.00 88.81 436 GLN A CA 1
ATOM 3432 C C . GLN A 1 436 ? -23.514 -6.665 2.741 1.00 88.81 436 GLN A C 1
ATOM 3434 O O . GLN A 1 436 ? -22.938 -6.748 1.655 1.00 88.81 436 GLN A O 1
ATOM 3439 N N . GLN A 1 437 ? -24.789 -7.028 2.926 1.00 85.50 437 GLN A N 1
ATOM 3440 C CA . GLN A 1 437 ? -25.640 -7.614 1.881 1.00 85.50 437 GLN A CA 1
ATOM 3441 C C . GLN A 1 437 ? -25.736 -6.710 0.646 1.00 85.50 437 GLN A C 1
ATOM 3443 O O . GLN A 1 437 ? -25.447 -7.144 -0.469 1.00 85.50 437 GLN A O 1
ATOM 3448 N N . GLN A 1 438 ? -26.030 -5.418 0.829 1.00 85.38 438 GLN A N 1
ATOM 3449 C CA . GLN A 1 438 ? -26.077 -4.455 -0.281 1.00 85.38 438 GLN A CA 1
ATOM 3450 C C . GLN A 1 438 ? -24.729 -4.335 -1.013 1.00 85.38 438 GLN A C 1
ATOM 3452 O O . GLN A 1 438 ? -24.687 -4.234 -2.240 1.00 85.38 438 GLN A O 1
ATOM 3457 N N . GLN A 1 439 ? -23.604 -4.387 -0.289 1.00 83.56 439 GLN A N 1
ATOM 3458 C CA . GLN A 1 439 ? -22.271 -4.371 -0.899 1.00 83.56 439 GLN A CA 1
ATOM 3459 C C . GLN A 1 439 ? -21.920 -5.679 -1.622 1.00 83.56 439 GLN A C 1
ATOM 3461 O O . GLN A 1 439 ? -21.192 -5.630 -2.612 1.00 83.56 439 GLN A O 1
ATOM 3466 N N . GLN A 1 440 ? -22.387 -6.835 -1.145 1.00 78.56 440 GLN A N 1
ATOM 3467 C CA . GLN A 1 440 ? -22.235 -8.130 -1.820 1.00 78.56 440 GLN A CA 1
ATOM 3468 C C . GLN A 1 440 ? -23.059 -8.153 -3.112 1.00 78.56 440 GLN A C 1
ATOM 3470 O O . GLN A 1 440 ? -22.505 -8.418 -4.179 1.00 78.56 440 GLN A O 1
ATOM 3475 N N . GLN A 1 441 ? -24.336 -7.767 -3.038 1.00 78.50 441 GLN A N 1
ATOM 3476 C CA . GLN A 1 441 ? -25.239 -7.700 -4.185 1.00 78.50 441 GLN A CA 1
ATOM 3477 C C . GLN A 1 441 ? -24.708 -6.741 -5.258 1.00 78.50 441 GLN A C 1
ATOM 3479 O O . GLN A 1 441 ? -24.540 -7.151 -6.403 1.00 78.50 441 GLN A O 1
ATOM 3484 N N . MET A 1 442 ? -24.308 -5.512 -4.894 1.00 77.12 442 MET A N 1
ATOM 3485 C CA . MET A 1 442 ? -23.687 -4.588 -5.856 1.00 77.12 442 MET A CA 1
ATOM 3486 C C . MET A 1 442 ? -22.431 -5.175 -6.514 1.00 77.12 442 MET A C 1
ATOM 3488 O O . MET A 1 442 ? -22.278 -5.027 -7.722 1.00 77.12 442 MET A O 1
ATOM 3492 N N . LYS A 1 443 ? -21.555 -5.874 -5.773 1.00 72.06 443 LYS A N 1
ATOM 3493 C CA . LYS A 1 443 ? -20.353 -6.520 -6.347 1.00 72.06 443 LYS A CA 1
ATOM 3494 C C . LYS A 1 443 ? -20.694 -7.628 -7.347 1.00 72.06 443 LYS A C 1
ATOM 3496 O O . LYS A 1 443 ? -19.944 -7.808 -8.304 1.00 72.06 443 LYS A O 1
ATOM 3501 N N . GLN A 1 444 ? -21.789 -8.358 -7.133 1.00 67.44 444 GLN A N 1
ATOM 3502 C CA . GLN A 1 444 ? -22.279 -9.377 -8.066 1.00 67.44 444 GLN A CA 1
ATOM 3503 C C . GLN A 1 444 ? -22.929 -8.742 -9.307 1.00 67.44 444 GLN A C 1
ATOM 3505 O O . GLN A 1 444 ? -22.664 -9.178 -10.424 1.00 67.44 444 GLN A O 1
ATOM 3510 N N . THR A 1 445 ? -23.726 -7.679 -9.138 1.00 65.38 445 THR A N 1
ATOM 3511 C CA . THR A 1 445 ? -24.391 -6.971 -10.247 1.00 65.38 445 THR A CA 1
ATOM 3512 C C . THR A 1 445 ? -23.427 -6.116 -11.080 1.00 65.38 445 THR A C 1
ATOM 3514 O O . THR A 1 445 ? -23.674 -5.897 -12.266 1.00 65.38 445 THR A O 1
ATOM 3517 N N . THR A 1 446 ? -22.300 -5.650 -10.523 1.00 57.78 446 THR A N 1
ATOM 3518 C CA . THR A 1 446 ? -21.253 -4.970 -11.305 1.00 57.78 446 THR A CA 1
ATOM 3519 C C . THR A 1 446 ? -20.514 -5.948 -12.216 1.00 57.78 446 THR A C 1
ATOM 3521 O O . THR A 1 446 ? -19.460 -6.481 -11.860 1.00 57.78 446 THR A O 1
ATOM 3524 N N . VAL A 1 447 ? -21.034 -6.133 -13.431 1.00 57.59 447 VAL A N 1
ATOM 3525 C CA . VAL A 1 447 ? -20.339 -6.817 -14.527 1.00 57.59 447 VAL A CA 1
ATOM 3526 C C . VAL A 1 447 ? -19.014 -6.099 -14.797 1.00 57.59 447 VAL A C 1
ATOM 3528 O O . VAL A 1 447 ? -18.978 -5.025 -15.399 1.00 57.59 447 VAL A O 1
ATOM 3531 N N . GLN A 1 448 ? -17.901 -6.678 -14.342 1.00 56.72 448 GLN A N 1
ATOM 3532 C CA . GLN A 1 448 ? -16.580 -6.135 -14.646 1.00 56.72 448 GLN A CA 1
ATOM 3533 C C . GLN A 1 448 ? -16.311 -6.286 -16.145 1.00 56.72 448 GLN A C 1
ATOM 3535 O O . GLN A 1 448 ? -16.238 -7.409 -16.648 1.00 56.72 448 GLN A O 1
ATOM 3540 N N . MET A 1 449 ? -16.129 -5.165 -16.850 1.00 64.88 449 MET A N 1
ATOM 3541 C CA . MET A 1 449 ? -15.701 -5.179 -18.250 1.00 64.88 449 MET A CA 1
ATOM 3542 C C . MET A 1 449 ? -14.342 -5.876 -18.363 1.00 64.88 449 MET A C 1
ATOM 3544 O O . MET A 1 449 ? -13.311 -5.341 -17.953 1.00 64.88 449 MET A O 1
ATOM 3548 N N . LYS A 1 450 ? -14.345 -7.093 -18.912 1.00 67.25 450 LYS A N 1
ATOM 3549 C CA . LYS A 1 450 ? -13.131 -7.862 -19.192 1.00 67.25 450 LYS A CA 1
ATOM 3550 C C . LYS A 1 450 ? -12.532 -7.368 -20.503 1.00 67.25 450 LYS A C 1
ATOM 3552 O O . LYS A 1 450 ? -13.205 -7.366 -21.529 1.00 67.25 450 LYS A O 1
ATOM 3557 N N . GLN A 1 451 ? -11.260 -6.984 -20.480 1.00 80.06 451 GLN A N 1
ATOM 3558 C CA . GLN A 1 451 ? -10.528 -6.605 -21.684 1.00 80.06 451 GLN A CA 1
ATOM 3559 C C . GLN A 1 451 ? -10.240 -7.861 -22.523 1.00 80.06 451 GLN A C 1
ATOM 3561 O O . GLN A 1 451 ? -9.328 -8.625 -22.215 1.00 80.06 451 GLN A O 1
ATOM 3566 N N . ILE A 1 452 ? -11.063 -8.095 -23.552 1.00 89.94 452 ILE A N 1
ATOM 3567 C CA . ILE A 1 452 ? -11.036 -9.312 -24.387 1.00 89.94 452 ILE A CA 1
ATOM 3568 C C . ILE A 1 452 ? -9.717 -9.435 -25.159 1.00 89.94 452 ILE A C 1
ATOM 3570 O O . ILE A 1 452 ? -9.138 -10.517 -25.223 1.00 89.94 452 ILE A O 1
ATOM 3574 N N . VAL A 1 453 ? -9.223 -8.324 -25.709 1.00 92.31 453 VAL A N 1
ATOM 3575 C CA . VAL A 1 453 ? -7.954 -8.258 -26.439 1.00 92.31 453 VAL A CA 1
ATOM 3576 C C . VAL A 1 453 ? -7.158 -7.030 -26.009 1.00 92.31 453 VAL A C 1
ATOM 3578 O O . VAL A 1 453 ? -7.711 -5.963 -25.737 1.00 92.31 453 VAL A O 1
ATOM 3581 N N . THR A 1 454 ? -5.839 -7.185 -25.946 1.00 93.50 454 THR A N 1
ATOM 3582 C CA . THR A 1 454 ? -4.881 -6.083 -25.821 1.00 93.50 454 THR A CA 1
ATOM 3583 C C . THR A 1 454 ? -3.872 -6.211 -26.943 1.00 93.50 454 THR A C 1
ATOM 3585 O O . THR A 1 454 ? -3.287 -7.280 -27.108 1.00 93.50 454 THR A O 1
ATOM 3588 N N . ASN A 1 455 ? -3.653 -5.143 -27.704 1.00 94.75 455 ASN A N 1
ATOM 3589 C CA . ASN A 1 455 ? -2.661 -5.117 -28.770 1.00 94.75 455 ASN A CA 1
ATOM 3590 C C . ASN A 1 455 ? -1.851 -3.817 -28.756 1.00 94.75 455 ASN A C 1
ATOM 3592 O O . ASN A 1 455 ? -2.281 -2.806 -28.202 1.00 94.75 455 ASN A O 1
ATOM 3596 N N . GLN A 1 456 ? -0.661 -3.876 -29.345 1.00 95.94 456 GLN A N 1
ATOM 3597 C CA . GLN A 1 456 ? 0.204 -2.731 -29.606 1.00 95.94 456 GLN A CA 1
ATOM 3598 C C . GLN A 1 456 ? 0.937 -2.966 -30.935 1.00 95.94 456 GLN A C 1
ATOM 3600 O O . GLN A 1 456 ? 1.231 -4.106 -31.308 1.00 95.94 456 GLN A O 1
ATOM 3605 N N . THR A 1 457 ? 1.205 -1.888 -31.671 1.00 95.56 457 THR A N 1
ATOM 3606 C CA . THR A 1 457 ? 1.883 -1.924 -32.971 1.00 95.56 457 THR A CA 1
ATOM 3607 C C . THR A 1 457 ? 3.245 -1.241 -32.916 1.00 95.56 457 THR A C 1
ATOM 3609 O O . THR A 1 457 ? 3.407 -0.192 -32.297 1.00 95.56 457 THR A O 1
ATOM 3612 N N . VAL A 1 458 ? 4.224 -1.836 -33.598 1.00 96.25 458 VAL A N 1
ATOM 3613 C CA . VAL A 1 458 ? 5.579 -1.310 -33.784 1.00 96.25 458 VAL A CA 1
ATOM 3614 C C . VAL A 1 458 ? 5.743 -0.909 -35.249 1.00 96.25 458 VAL A C 1
ATOM 3616 O O . VAL A 1 458 ? 5.550 -1.722 -36.160 1.00 96.25 458 VAL A O 1
ATOM 3619 N N . LYS A 1 459 ? 6.102 0.359 -35.477 1.00 94.69 459 LYS A N 1
ATOM 3620 C CA . LYS A 1 459 ? 6.403 0.906 -36.808 1.00 94.69 459 LYS A CA 1
ATOM 3621 C C . LYS A 1 459 ? 7.819 0.504 -37.222 1.00 94.69 459 LYS A C 1
ATOM 3623 O O . LYS A 1 459 ? 8.746 0.619 -36.424 1.00 94.69 459 LYS A O 1
ATOM 3628 N N . ILE A 1 460 ? 7.989 0.065 -38.466 1.00 95.06 460 ILE A N 1
ATOM 3629 C CA . ILE A 1 460 ? 9.278 -0.391 -39.003 1.00 95.06 460 ILE A CA 1
ATOM 3630 C C . ILE A 1 460 ? 9.817 0.668 -39.993 1.00 95.06 460 ILE A C 1
ATOM 3632 O O . ILE A 1 460 ? 9.090 1.025 -40.927 1.00 95.06 460 ILE A O 1
ATOM 3636 N N . PRO A 1 461 ? 11.051 1.189 -39.813 1.00 93.56 461 PRO A N 1
ATOM 3637 C CA . PRO A 1 461 ? 11.702 2.105 -40.758 1.00 93.56 461 PRO A CA 1
ATOM 3638 C C . PRO A 1 461 ? 11.910 1.498 -42.152 1.00 93.56 461 PRO A C 1
ATOM 3640 O O . PRO A 1 461 ? 11.932 0.279 -42.307 1.00 93.56 461 PRO A O 1
ATOM 3643 N N . LYS A 1 462 ? 12.113 2.344 -43.173 1.00 88.88 462 LYS A N 1
ATOM 3644 C CA 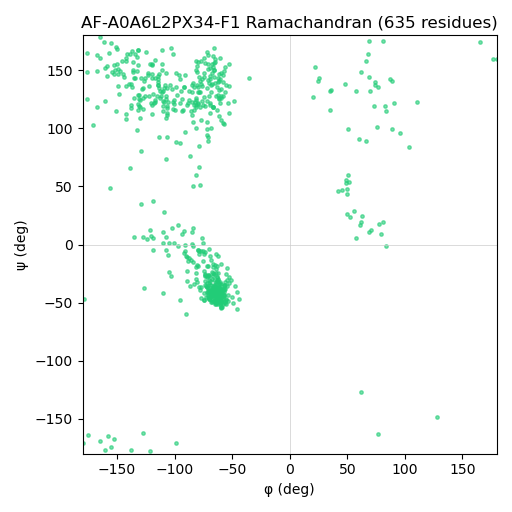. LYS A 1 462 ? 12.314 1.885 -44.562 1.00 88.88 462 LYS A CA 1
ATOM 3645 C C . LYS A 1 462 ? 13.562 1.004 -44.715 1.00 88.88 462 LYS A C 1
ATOM 3647 O O . LYS A 1 462 ? 13.530 0.086 -45.525 1.00 88.88 462 LYS A O 1
ATOM 3652 N N . GLU A 1 463 ? 14.628 1.265 -43.951 1.00 90.44 463 GLU A N 1
ATOM 3653 C CA . GLU A 1 463 ? 15.896 0.518 -44.050 1.00 90.44 463 GLU A CA 1
ATOM 3654 C C . GLU A 1 463 ? 15.886 -0.850 -43.340 1.00 90.44 463 GLU A C 1
ATOM 3656 O O . GLU A 1 463 ? 16.882 -1.573 -43.376 1.00 90.44 463 GLU A O 1
ATOM 3661 N N . VAL A 1 464 ? 14.801 -1.203 -42.638 1.00 95.00 464 VAL A N 1
ATOM 3662 C CA . VAL A 1 464 ? 14.784 -2.333 -41.700 1.00 95.00 464 VAL A CA 1
ATOM 3663 C C . VAL A 1 464 ? 13.807 -3.409 -42.156 1.00 95.00 464 VAL A C 1
ATOM 3665 O O . VAL A 1 464 ? 12.614 -3.171 -42.312 1.00 95.00 464 VAL A O 1
ATOM 3668 N N . THR A 1 465 ? 14.300 -4.637 -42.308 1.00 94.38 465 THR A N 1
ATOM 3669 C CA . THR A 1 465 ? 13.467 -5.808 -42.616 1.00 94.38 465 THR A CA 1
ATOM 3670 C C . THR A 1 465 ? 13.228 -6.621 -41.349 1.00 94.38 465 THR A C 1
ATOM 3672 O O . THR A 1 465 ? 14.163 -7.189 -40.780 1.00 94.38 465 THR A O 1
ATOM 3675 N N . VAL A 1 466 ? 11.969 -6.722 -40.917 1.00 96.00 466 VAL A N 1
ATOM 3676 C CA . VAL A 1 466 ? 11.557 -7.577 -39.793 1.00 96.00 466 VAL A CA 1
ATOM 3677 C C . VAL A 1 466 ? 10.867 -8.829 -40.324 1.00 96.00 466 VAL A C 1
ATOM 3679 O O . VAL A 1 466 ? 10.029 -8.764 -41.216 1.00 96.00 466 VAL A O 1
ATOM 3682 N N . SER A 1 467 ? 11.195 -9.979 -39.745 1.00 95.12 467 SER A N 1
ATOM 3683 C CA . SER A 1 467 ? 10.541 -11.258 -40.026 1.00 95.12 467 SER A CA 1
ATOM 3684 C C . SER A 1 467 ? 10.226 -11.985 -38.721 1.00 95.12 467 SER A C 1
ATOM 3686 O O . SER A 1 467 ? 10.991 -11.914 -37.757 1.00 95.12 467 SER A O 1
ATOM 3688 N N . VAL A 1 468 ? 9.084 -12.672 -38.676 1.00 95.06 468 VAL A N 1
ATOM 3689 C CA . VAL A 1 468 ? 8.604 -13.381 -37.483 1.00 95.06 468 VAL A CA 1
ATOM 3690 C C . VAL A 1 468 ? 8.184 -14.792 -37.873 1.00 95.06 468 VAL A C 1
ATOM 3692 O O . VAL A 1 468 ? 7.405 -14.968 -38.806 1.00 95.06 468 VAL A O 1
ATOM 3695 N N . LYS A 1 469 ? 8.691 -15.804 -37.163 1.00 93.81 469 LYS A N 1
ATOM 3696 C CA . LYS A 1 469 ? 8.285 -17.210 -37.320 1.00 93.81 469 LYS A CA 1
ATOM 3697 C C . LYS A 1 469 ? 8.152 -17.851 -35.939 1.00 93.81 469 LYS A C 1
ATOM 3699 O O . LYS A 1 469 ? 9.136 -17.928 -35.215 1.00 93.81 469 LYS A O 1
ATOM 3704 N N . SER A 1 470 ? 6.957 -18.312 -35.552 1.00 91.62 470 SER A N 1
ATOM 3705 C CA . SER A 1 470 ? 6.718 -19.006 -34.265 1.00 91.62 470 SER A CA 1
ATOM 3706 C C . SER A 1 470 ? 7.308 -18.256 -33.046 1.00 91.62 470 SER A C 1
ATOM 3708 O O . SER A 1 470 ? 8.149 -18.783 -32.318 1.00 91.62 470 SER A O 1
ATOM 3710 N N . ARG A 1 471 ? 6.933 -16.977 -32.864 1.00 94.00 471 ARG A N 1
ATOM 3711 C CA . ARG A 1 471 ? 7.463 -16.050 -31.830 1.00 94.00 471 ARG A CA 1
ATOM 3712 C C . ARG A 1 471 ? 8.992 -15.808 -31.834 1.00 94.00 471 ARG A C 1
ATOM 3714 O O . ARG A 1 471 ? 9.489 -15.089 -30.967 1.00 94.00 471 ARG A O 1
ATOM 3721 N N . LEU A 1 472 ? 9.745 -16.330 -32.807 1.00 96.06 472 LEU A N 1
ATOM 3722 C CA . LEU A 1 472 ? 11.123 -15.918 -33.085 1.00 96.06 472 LEU A CA 1
ATOM 3723 C C . LEU A 1 472 ? 11.093 -14.695 -34.011 1.00 96.06 472 LEU A C 1
ATOM 3725 O O . LEU A 1 472 ? 10.650 -14.794 -35.156 1.00 96.06 472 LEU A O 1
ATOM 3729 N N . VAL A 1 473 ? 11.563 -13.552 -33.515 1.00 96.88 473 VAL A N 1
ATOM 3730 C CA . VAL A 1 473 ? 11.677 -12.299 -34.273 1.00 96.88 473 VAL A CA 1
ATOM 3731 C C . VAL A 1 473 ? 13.112 -12.160 -34.775 1.00 96.88 473 VAL A C 1
ATOM 3733 O O . VAL A 1 473 ? 14.060 -12.272 -33.998 1.00 96.88 473 VAL A O 1
ATOM 3736 N N . THR A 1 474 ? 13.278 -11.916 -36.073 1.00 96.75 474 THR A N 1
ATOM 3737 C CA . THR A 1 474 ? 14.565 -11.603 -36.708 1.00 96.75 474 THR A CA 1
ATOM 3738 C C . THR A 1 474 ? 14.473 -10.237 -37.375 1.00 96.75 474 THR A C 1
ATOM 3740 O O . THR A 1 474 ? 13.631 -10.030 -38.249 1.00 96.75 474 THR A O 1
ATOM 3743 N N . VAL A 1 475 ? 15.348 -9.321 -36.968 1.00 97.06 475 VAL A N 1
ATOM 3744 C CA . VAL A 1 475 ? 15.434 -7.942 -37.460 1.00 97.06 475 VAL A CA 1
ATOM 3745 C C . VAL A 1 475 ? 16.750 -7.789 -38.222 1.00 97.06 475 VAL A C 1
ATOM 3747 O O . VAL A 1 475 ? 17.807 -8.112 -37.681 1.00 97.06 475 VAL A O 1
ATOM 3750 N N . LYS A 1 476 ? 16.692 -7.317 -39.470 1.00 96.50 476 LYS A N 1
ATOM 3751 C CA . LYS A 1 476 ? 17.854 -6.979 -40.306 1.00 96.50 476 LYS A CA 1
ATOM 3752 C C . LYS A 1 476 ? 17.871 -5.476 -40.587 1.00 96.50 476 LYS A C 1
ATOM 3754 O O . LYS A 1 476 ? 16.825 -4.925 -40.922 1.00 96.50 476 LYS A O 1
ATOM 3759 N N . GLY A 1 477 ? 19.036 -4.845 -40.508 1.00 94.94 477 GLY A N 1
ATOM 3760 C CA . GLY A 1 477 ? 19.261 -3.441 -40.869 1.00 94.94 477 GLY A CA 1
ATOM 3761 C C . GLY A 1 477 ? 20.730 -3.193 -41.240 1.00 94.94 477 GLY A C 1
ATOM 3762 O O . GLY A 1 477 ? 21.500 -4.155 -41.300 1.00 94.94 477 GLY A O 1
ATOM 3763 N N . PRO A 1 478 ? 21.141 -1.936 -41.482 1.00 94.06 478 PRO A N 1
ATOM 3764 C CA . PRO A 1 478 ? 22.461 -1.619 -42.037 1.00 94.06 478 PRO A CA 1
ATOM 3765 C C . PRO A 1 478 ? 23.639 -2.093 -41.171 1.00 94.06 478 PRO A C 1
ATOM 3767 O O . PRO A 1 478 ? 24.658 -2.508 -41.711 1.00 94.06 478 PRO A O 1
ATOM 3770 N N . ARG A 1 479 ? 23.502 -2.116 -39.836 1.00 92.81 479 ARG A N 1
ATOM 3771 C CA . ARG A 1 479 ? 24.553 -2.601 -38.920 1.00 92.81 479 ARG A CA 1
ATOM 3772 C C . ARG A 1 479 ? 24.563 -4.123 -38.716 1.00 92.81 479 ARG A C 1
ATOM 3774 O O . ARG A 1 479 ? 25.396 -4.617 -37.959 1.00 92.81 479 ARG A O 1
ATOM 3781 N N . GLY A 1 480 ? 23.647 -4.875 -39.335 1.00 93.56 480 GLY A N 1
ATOM 3782 C CA . GLY A 1 480 ? 23.604 -6.341 -39.271 1.00 93.56 480 GLY A CA 1
ATOM 3783 C C . GLY A 1 480 ? 22.248 -6.929 -38.866 1.00 93.56 480 GLY A C 1
ATOM 3784 O O . GLY A 1 480 ? 21.184 -6.403 -39.201 1.00 93.56 480 GLY A O 1
ATOM 3785 N N . VAL A 1 481 ? 22.278 -8.077 -38.178 1.00 96.56 481 VAL A N 1
ATOM 3786 C CA . VAL A 1 481 ? 21.092 -8.912 -37.914 1.00 96.56 481 VAL A CA 1
ATOM 3787 C C . VAL A 1 481 ? 20.985 -9.291 -36.439 1.00 96.56 481 VAL A C 1
ATOM 3789 O O . VAL A 1 481 ? 21.913 -9.863 -35.876 1.00 96.56 481 VAL A O 1
ATOM 3792 N N . LEU A 1 482 ? 19.817 -9.056 -35.836 1.00 96.88 482 LEU A N 1
ATOM 3793 C CA . LEU A 1 482 ? 19.478 -9.482 -34.475 1.00 96.88 482 LEU A CA 1
ATOM 3794 C C . LEU A 1 482 ? 18.346 -10.518 -34.493 1.00 96.88 482 LEU A C 1
ATOM 3796 O O . LEU A 1 482 ? 17.402 -10.415 -35.278 1.00 96.88 482 LEU A O 1
ATOM 3800 N N . LYS A 1 483 ? 18.416 -11.509 -33.597 1.00 96.62 483 LYS A N 1
ATOM 3801 C CA . LYS A 1 483 ? 17.409 -12.572 -33.429 1.00 96.62 483 LYS A CA 1
ATOM 3802 C C . LYS A 1 483 ? 16.989 -12.655 -31.962 1.00 96.62 483 LYS A C 1
ATOM 3804 O O . LYS A 1 483 ? 17.853 -12.673 -31.091 1.00 96.62 483 LYS A O 1
ATOM 3809 N N . ARG A 1 484 ? 15.685 -12.736 -31.676 1.00 95.75 484 ARG A N 1
ATOM 3810 C CA . ARG A 1 484 ? 15.151 -12.839 -30.305 1.00 95.75 484 ARG A CA 1
ATOM 3811 C C . ARG A 1 484 ? 13.948 -13.773 -30.228 1.00 95.75 484 ARG A C 1
ATOM 3813 O O . ARG A 1 484 ? 13.070 -13.742 -31.087 1.00 95.75 484 ARG A O 1
ATOM 3820 N N . ASN A 1 485 ? 13.920 -14.616 -29.198 1.00 96.56 485 ASN A N 1
ATOM 3821 C CA . ASN A 1 485 ? 12.930 -15.675 -29.019 1.00 96.56 485 ASN A CA 1
ATOM 3822 C C . ASN A 1 485 ? 11.930 -15.329 -27.903 1.00 96.56 485 ASN A C 1
ATOM 3824 O O . ASN A 1 485 ? 12.293 -15.312 -26.728 1.00 96.56 485 ASN A O 1
ATOM 3828 N N . PHE A 1 486 ? 10.663 -15.121 -28.262 1.00 96.38 486 PHE A N 1
ATOM 3829 C CA . PHE A 1 486 ? 9.578 -14.846 -27.315 1.00 96.38 486 PHE A CA 1
ATOM 3830 C C . PHE A 1 486 ? 8.672 -16.061 -27.049 1.00 96.38 486 PHE A C 1
ATOM 3832 O O . PHE A 1 486 ? 7.596 -15.899 -26.481 1.00 96.38 486 PHE A O 1
ATOM 3839 N N . LYS A 1 487 ? 9.068 -17.289 -27.432 1.00 95.19 487 LYS A N 1
ATOM 3840 C CA . LYS A 1 487 ? 8.231 -18.502 -27.283 1.00 95.19 487 LYS A CA 1
ATOM 3841 C C . LYS A 1 487 ? 7.731 -18.769 -25.856 1.00 95.19 487 LYS A C 1
ATOM 3843 O O . LYS A 1 487 ? 6.681 -19.387 -25.723 1.00 95.19 487 LYS A O 1
ATOM 3848 N N . HIS A 1 488 ? 8.442 -18.276 -24.840 1.00 94.25 488 HIS A N 1
ATOM 3849 C CA . HIS A 1 488 ? 8.080 -18.360 -23.420 1.00 94.25 488 HIS A CA 1
ATOM 3850 C C . HIS A 1 488 ? 6.862 -17.497 -23.025 1.00 94.25 488 HIS A C 1
ATOM 3852 O O . HIS A 1 488 ? 6.359 -17.632 -21.914 1.00 94.25 488 HIS A O 1
ATOM 3858 N N . LEU A 1 489 ? 6.377 -16.616 -23.909 1.00 93.44 489 LEU A N 1
ATOM 3859 C CA . LEU A 1 489 ? 5.183 -15.798 -23.692 1.00 93.44 489 LEU A CA 1
ATOM 3860 C C . LEU A 1 489 ? 4.024 -16.309 -24.556 1.00 93.44 489 LEU A C 1
ATOM 3862 O O . LEU A 1 489 ? 4.146 -16.436 -25.776 1.00 93.44 489 LEU A O 1
ATOM 3866 N N . ALA A 1 490 ? 2.873 -16.557 -23.930 1.00 91.75 490 ALA A N 1
ATOM 3867 C CA . ALA A 1 490 ? 1.642 -16.980 -24.597 1.00 91.75 490 ALA A CA 1
ATOM 3868 C C . ALA A 1 490 ? 0.917 -15.785 -25.250 1.00 91.75 490 ALA A C 1
ATOM 3870 O O . ALA A 1 490 ? -0.154 -15.379 -24.799 1.00 91.75 490 ALA A O 1
ATOM 3871 N N . LEU A 1 491 ? 1.542 -15.201 -26.274 1.00 93.69 491 LEU A N 1
ATOM 3872 C CA . LEU A 1 491 ? 1.053 -14.057 -27.053 1.00 93.69 491 LEU A CA 1
ATOM 3873 C C . LEU A 1 491 ? 1.282 -14.253 -28.557 1.00 93.69 491 LEU A C 1
ATOM 3875 O O . LEU A 1 491 ? 2.043 -15.132 -28.975 1.00 93.69 491 LEU A O 1
ATOM 3879 N N . ASP A 1 492 ? 0.643 -13.413 -29.360 1.00 94.56 492 ASP A N 1
ATOM 3880 C CA . ASP A 1 492 ? 0.656 -13.501 -30.815 1.00 94.56 492 ASP A CA 1
ATOM 3881 C C . ASP A 1 492 ? 1.461 -12.340 -31.403 1.00 94.56 492 ASP A C 1
ATOM 3883 O O . ASP A 1 492 ? 1.300 -11.185 -31.011 1.00 94.56 492 ASP A O 1
ATOM 3887 N N . ILE A 1 493 ? 2.370 -12.655 -32.331 1.00 96.12 493 ILE A N 1
ATOM 3888 C CA . ILE A 1 493 ? 3.227 -11.679 -33.015 1.00 96.12 493 ILE A CA 1
ATOM 3889 C C . ILE A 1 493 ? 3.125 -11.940 -34.514 1.00 96.12 493 ILE A C 1
ATOM 3891 O O . ILE A 1 493 ? 3.517 -13.012 -34.978 1.00 96.12 493 ILE A O 1
ATOM 3895 N N . HIS A 1 494 ? 2.638 -10.960 -35.270 1.00 94.19 494 HIS A N 1
ATOM 3896 C CA . HIS A 1 494 ? 2.522 -11.040 -36.726 1.00 94.19 494 HIS A CA 1
ATOM 3897 C C . HIS A 1 494 ? 2.766 -9.675 -37.380 1.00 94.19 494 HIS A C 1
ATOM 3899 O O . HIS A 1 494 ? 2.632 -8.627 -36.747 1.00 94.19 494 HIS A O 1
ATOM 3905 N N . LEU A 1 495 ? 3.133 -9.671 -38.663 1.00 92.88 495 LEU A N 1
ATOM 3906 C CA . LEU A 1 495 ? 3.130 -8.448 -39.462 1.00 92.88 495 LEU A CA 1
ATOM 3907 C C . LEU A 1 495 ? 1.718 -8.248 -40.019 1.00 92.88 495 LEU A C 1
ATOM 3909 O O . LEU A 1 495 ? 1.204 -9.122 -40.707 1.00 92.88 495 LEU A O 1
ATOM 3913 N N . VAL A 1 496 ? 1.102 -7.102 -39.723 1.00 91.25 496 VAL A N 1
ATOM 3914 C CA . VAL A 1 496 ? -0.173 -6.682 -40.343 1.00 91.25 496 VAL A CA 1
ATOM 3915 C C . VAL A 1 496 ? 0.094 -6.055 -41.713 1.00 91.25 496 VAL A C 1
ATOM 3917 O O . VAL A 1 496 ? -0.718 -6.131 -42.627 1.00 91.25 496 VAL A O 1
ATOM 3920 N N . HIS A 1 497 ? 1.265 -5.439 -41.861 1.00 87.75 497 HIS A N 1
ATOM 3921 C CA . HIS A 1 497 ? 1.772 -4.861 -43.097 1.00 87.75 497 HIS A CA 1
ATOM 3922 C C . HIS A 1 497 ? 3.310 -4.954 -43.063 1.00 87.75 497 HIS A C 1
ATOM 3924 O O . HIS A 1 497 ? 3.868 -4.939 -41.962 1.00 87.75 497 HIS A O 1
ATOM 3930 N N . PRO A 1 498 ? 4.044 -4.979 -44.194 1.00 87.38 498 PRO A N 1
ATOM 3931 C CA . PRO A 1 498 ? 5.513 -5.061 -44.184 1.00 87.38 498 PRO A CA 1
ATOM 3932 C C . PRO A 1 498 ? 6.233 -3.982 -43.351 1.00 87.38 498 PRO A C 1
ATOM 3934 O O . PRO A 1 498 ? 7.372 -4.186 -42.944 1.00 87.38 498 PRO A O 1
ATOM 3937 N N . LYS A 1 499 ? 5.565 -2.854 -43.060 1.00 90.81 499 LYS A N 1
ATOM 3938 C CA . LYS A 1 499 ? 6.073 -1.747 -42.223 1.00 90.81 499 LYS A CA 1
ATOM 3939 C C . LYS A 1 499 ? 5.418 -1.643 -40.830 1.00 90.81 499 LYS A C 1
ATOM 3941 O O . LYS A 1 499 ? 5.662 -0.675 -40.112 1.00 90.81 499 LYS A O 1
ATOM 3946 N N . CYS A 1 500 ? 4.568 -2.600 -40.447 1.00 93.19 500 CYS A N 1
ATOM 3947 C CA . CYS A 1 500 ? 3.818 -2.589 -39.187 1.00 93.19 500 CYS A CA 1
ATOM 3948 C C . CYS A 1 500 ? 3.707 -4.000 -38.583 1.00 93.19 500 CYS A C 1
ATOM 3950 O O . CYS A 1 500 ? 2.961 -4.855 -39.076 1.00 93.19 500 CYS A O 1
ATOM 3952 N N . LEU A 1 501 ? 4.436 -4.225 -37.490 1.00 95.62 501 LEU A N 1
ATOM 3953 C CA . LEU A 1 501 ? 4.345 -5.434 -36.673 1.00 95.62 501 LEU A CA 1
ATOM 3954 C C . LEU A 1 501 ? 3.332 -5.207 -35.547 1.00 95.62 501 LEU A C 1
ATOM 3956 O O . LEU A 1 501 ? 3.360 -4.169 -34.891 1.00 95.62 501 LEU A O 1
ATOM 3960 N N . LYS A 1 502 ? 2.457 -6.181 -35.299 1.00 96.44 502 LYS A N 1
ATOM 3961 C CA . LYS A 1 502 ? 1.480 -6.171 -34.206 1.00 96.44 502 LYS A CA 1
ATOM 3962 C C . LYS A 1 502 ? 1.829 -7.270 -33.207 1.00 96.44 502 LYS A C 1
ATOM 3964 O O . LYS A 1 502 ? 2.116 -8.404 -33.594 1.00 96.44 502 LYS A O 1
ATOM 3969 N N . VAL A 1 503 ? 1.792 -6.919 -31.926 1.00 96.88 503 VAL A N 1
ATOM 3970 C CA . VAL A 1 503 ? 1.811 -7.865 -30.807 1.00 96.88 503 VAL A CA 1
ATOM 3971 C C . VAL A 1 503 ? 0.439 -7.813 -30.157 1.00 96.88 503 VAL A C 1
ATOM 3973 O O . VAL A 1 503 ? -0.059 -6.721 -29.874 1.00 96.88 503 VAL A O 1
ATOM 3976 N N . GLU A 1 504 ? -0.178 -8.963 -29.903 1.00 95.69 504 GLU A N 1
ATOM 3977 C CA . GLU A 1 504 ? -1.442 -9.009 -29.175 1.00 95.69 504 GLU A CA 1
ATOM 3978 C C . GLU A 1 504 ? -1.590 -10.187 -28.218 1.00 95.69 504 GLU A C 1
ATOM 3980 O O . GLU A 1 504 ? -0.882 -11.192 -28.290 1.00 95.69 504 GLU A O 1
ATOM 3985 N N . LYS A 1 505 ? -2.517 -10.016 -27.276 1.00 95.44 505 LYS A N 1
ATOM 3986 C CA . LYS A 1 505 ? -2.901 -11.007 -26.282 1.00 95.44 505 LYS A CA 1
ATOM 3987 C C . LYS A 1 505 ? -4.417 -11.019 -26.128 1.00 95.44 505 LYS A C 1
ATOM 3989 O O . LYS A 1 505 ? -5.016 -10.025 -25.709 1.00 95.44 505 LYS A O 1
ATOM 3994 N N . TRP A 1 506 ? -5.004 -12.177 -26.395 1.00 93.81 506 TRP A N 1
ATOM 3995 C CA . TRP A 1 506 ? -6.396 -12.495 -26.094 1.00 93.81 506 TRP A CA 1
ATOM 3996 C C . TRP A 1 506 ? -6.539 -12.973 -24.642 1.00 93.81 506 TRP A C 1
ATOM 3998 O O . TRP A 1 506 ? -5.685 -13.705 -24.138 1.00 93.81 506 TRP A O 1
ATOM 4008 N N . PHE A 1 507 ? -7.600 -12.523 -23.964 1.00 90.88 507 PHE A N 1
ATOM 4009 C CA . PHE A 1 507 ? -8.012 -12.898 -22.600 1.00 90.88 507 PHE A CA 1
ATOM 4010 C C . PHE A 1 507 ? -6.915 -12.837 -21.514 1.00 90.88 507 PHE A C 1
ATOM 4012 O O . PHE A 1 507 ? -6.980 -13.550 -20.513 1.00 90.88 507 PHE A O 1
ATOM 4019 N N . GLY A 1 508 ? -5.893 -11.996 -21.697 1.00 87.06 508 GLY A N 1
ATOM 4020 C CA . GLY A 1 508 ? -4.719 -11.978 -20.825 1.00 87.06 508 GLY A CA 1
ATOM 4021 C C . GLY A 1 508 ? -4.973 -11.420 -19.424 1.00 87.06 508 GLY A C 1
ATOM 4022 O O . GLY A 1 508 ? -5.656 -10.413 -19.231 1.00 87.06 508 GLY A O 1
ATOM 4023 N N . THR A 1 509 ? -4.336 -12.039 -18.434 1.00 89.06 509 THR A N 1
ATOM 4024 C CA . THR A 1 509 ? -4.208 -11.488 -17.081 1.00 89.06 509 THR A CA 1
ATOM 4025 C C . THR A 1 509 ? -3.368 -10.206 -17.091 1.00 89.06 509 THR A C 1
ATOM 4027 O O . THR A 1 509 ? -2.545 -9.993 -17.982 1.00 89.06 509 THR A O 1
ATOM 4030 N N . LYS A 1 510 ? -3.491 -9.358 -16.057 1.00 87.88 510 LYS A N 1
ATOM 4031 C CA . LYS A 1 510 ? -2.759 -8.073 -15.968 1.00 87.88 510 LYS A CA 1
ATOM 4032 C C . LYS A 1 510 ? -1.237 -8.191 -16.187 1.00 87.88 510 LYS A C 1
ATOM 4034 O O . LYS A 1 510 ? -0.638 -7.253 -16.704 1.00 87.88 510 LYS A O 1
ATOM 4039 N N . LYS A 1 511 ? -0.618 -9.327 -15.827 1.00 89.38 511 LYS A N 1
ATOM 4040 C CA . LYS A 1 511 ? 0.810 -9.601 -16.084 1.00 89.38 511 LYS A CA 1
ATOM 4041 C C . LYS A 1 511 ? 1.093 -9.835 -17.575 1.00 89.38 511 LYS A C 1
ATOM 4043 O O . LYS A 1 511 ? 2.044 -9.279 -18.113 1.00 89.38 511 LYS A O 1
ATOM 4048 N N . GLU A 1 512 ? 0.249 -10.605 -18.257 1.00 90.25 512 GLU A N 1
ATOM 4049 C CA . GLU A 1 512 ? 0.372 -10.869 -19.698 1.00 90.25 512 GLU A CA 1
ATOM 4050 C C . GLU A 1 512 ? 0.052 -9.628 -20.543 1.00 90.25 512 GLU A C 1
ATOM 4052 O O . GLU A 1 512 ? 0.683 -9.416 -21.575 1.00 90.25 512 GLU A O 1
ATOM 4057 N N . LEU A 1 513 ? -0.869 -8.768 -20.088 1.00 90.50 513 LEU A N 1
ATOM 4058 C CA . LEU A 1 513 ? -1.153 -7.496 -20.765 1.00 90.50 513 LEU A CA 1
ATOM 4059 C C . LEU A 1 513 ? 0.059 -6.552 -20.732 1.00 90.50 513 LEU A C 1
ATOM 4061 O O . LEU A 1 513 ? 0.350 -5.888 -21.724 1.00 90.50 513 LEU A O 1
ATOM 4065 N N . ALA A 1 514 ? 0.814 -6.533 -19.627 1.00 92.75 514 ALA A N 1
ATOM 4066 C CA . ALA A 1 514 ? 2.081 -5.806 -19.556 1.00 92.75 514 ALA A CA 1
ATOM 4067 C C . ALA A 1 514 ? 3.146 -6.403 -20.500 1.00 92.75 514 ALA A C 1
ATOM 4069 O O . ALA A 1 514 ? 3.886 -5.654 -21.140 1.00 92.75 514 ALA A O 1
ATOM 4070 N N . ALA A 1 515 ? 3.179 -7.733 -20.652 1.00 94.88 515 ALA A N 1
ATOM 4071 C CA . ALA A 1 515 ? 4.139 -8.416 -21.519 1.00 94.88 515 ALA A CA 1
ATOM 4072 C C . ALA A 1 515 ? 4.004 -8.031 -23.008 1.00 94.88 515 ALA A C 1
ATOM 4074 O O . ALA A 1 515 ? 5.020 -7.964 -23.698 1.00 94.88 515 ALA A O 1
ATOM 4075 N N . VAL A 1 516 ? 2.799 -7.695 -23.496 1.00 95.75 516 VAL A N 1
ATOM 4076 C CA . VAL A 1 516 ? 2.590 -7.150 -24.859 1.00 95.75 516 VAL A CA 1
ATOM 4077 C C . VAL A 1 516 ? 3.456 -5.905 -25.091 1.00 95.75 516 VAL A C 1
ATOM 4079 O O . VAL A 1 516 ? 4.186 -5.828 -26.083 1.00 95.75 516 VAL A O 1
ATOM 4082 N N . ARG A 1 517 ? 3.439 -4.961 -24.140 1.00 95.12 517 ARG A N 1
ATOM 4083 C CA . ARG A 1 517 ? 4.246 -3.732 -24.194 1.00 95.12 517 ARG A CA 1
ATOM 4084 C C . ARG A 1 517 ? 5.740 -4.030 -24.082 1.00 95.12 517 ARG A C 1
ATOM 4086 O O . ARG A 1 517 ? 6.528 -3.460 -24.832 1.00 95.12 517 ARG A O 1
ATOM 4093 N N . THR A 1 518 ? 6.131 -4.950 -23.199 1.00 96.38 518 THR A N 1
ATOM 4094 C CA . THR A 1 518 ? 7.529 -5.391 -23.053 1.00 96.38 518 THR A CA 1
ATOM 4095 C C . THR A 1 518 ? 8.085 -5.960 -24.361 1.00 96.38 518 THR A C 1
ATOM 4097 O O . THR A 1 518 ? 9.177 -5.575 -24.774 1.00 96.38 518 THR A O 1
ATOM 4100 N N . VAL A 1 519 ? 7.334 -6.820 -25.062 1.00 96.81 519 VAL A N 1
ATOM 4101 C CA . VAL A 1 519 ? 7.749 -7.363 -26.368 1.00 96.81 519 VAL A CA 1
ATOM 4102 C C . VAL A 1 519 ? 7.875 -6.261 -27.418 1.00 96.81 519 VAL A C 1
ATOM 4104 O O . VAL A 1 519 ? 8.883 -6.235 -28.123 1.00 96.81 519 VAL A O 1
ATOM 4107 N N . CYS A 1 520 ? 6.925 -5.321 -27.488 1.00 96.62 520 CYS A N 1
ATOM 4108 C CA . CYS A 1 520 ? 7.026 -4.180 -28.405 1.00 96.62 520 CYS A CA 1
ATOM 4109 C C . CYS A 1 520 ? 8.324 -3.392 -28.181 1.00 96.62 520 CYS A C 1
ATOM 4111 O O . CYS A 1 520 ? 9.085 -3.207 -29.127 1.00 96.62 520 CYS A O 1
ATOM 4113 N N . SER A 1 521 ? 8.649 -3.042 -26.933 1.00 97.44 521 SER A N 1
ATOM 4114 C CA . SER A 1 521 ? 9.872 -2.287 -26.637 1.00 97.44 521 SER A CA 1
ATOM 4115 C C . SER A 1 521 ? 11.171 -3.080 -26.814 1.00 97.44 521 SER A C 1
ATOM 4117 O O . SER A 1 521 ? 12.194 -2.488 -27.159 1.00 97.44 521 SER A O 1
ATOM 4119 N N . HIS A 1 522 ? 11.171 -4.412 -26.683 1.00 97.38 522 HIS A N 1
ATOM 4120 C CA . HIS A 1 522 ? 12.318 -5.214 -27.139 1.00 97.38 522 HIS A CA 1
ATOM 4121 C C . HIS A 1 522 ? 12.492 -5.140 -28.666 1.00 97.38 522 HIS A C 1
ATOM 4123 O O . HIS A 1 522 ? 13.621 -5.028 -29.138 1.00 97.38 52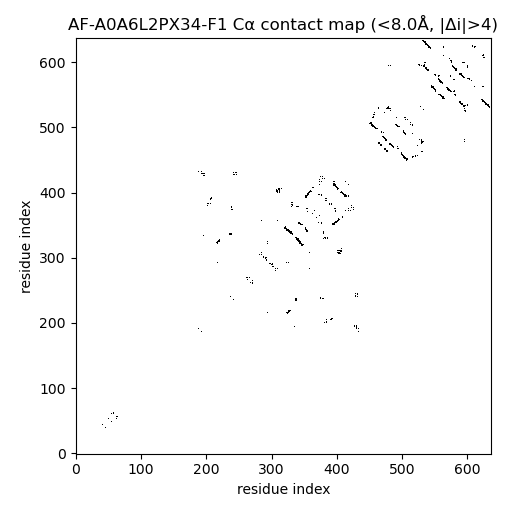2 HIS A O 1
ATOM 4129 N N . ILE A 1 523 ? 11.405 -5.174 -29.445 1.00 96.69 523 ILE A N 1
ATOM 4130 C CA . ILE A 1 523 ? 11.465 -5.091 -30.915 1.00 96.69 523 ILE A CA 1
ATOM 4131 C C . ILE A 1 523 ? 11.891 -3.683 -31.365 1.00 96.69 523 ILE A C 1
ATOM 4133 O O . ILE A 1 523 ? 12.760 -3.564 -32.224 1.00 96.69 523 ILE A O 1
ATOM 4137 N N . GLU A 1 524 ? 11.369 -2.623 -30.743 1.00 96.94 524 GLU A N 1
ATOM 4138 C CA . GLU A 1 524 ? 11.801 -1.230 -30.957 1.00 96.94 524 GLU A CA 1
ATOM 4139 C C . GLU A 1 524 ? 13.306 -1.058 -30.678 1.00 96.94 524 GLU A C 1
ATOM 4141 O O . GLU A 1 524 ? 14.028 -0.463 -31.482 1.00 96.94 524 GLU A O 1
ATOM 4146 N N . ASN A 1 525 ? 13.814 -1.656 -29.594 1.00 97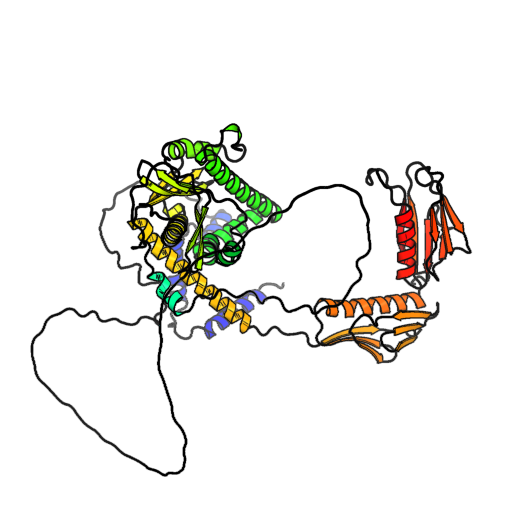.44 525 ASN A N 1
ATOM 4147 C CA . ASN A 1 525 ? 15.245 -1.664 -29.287 1.00 97.44 525 ASN A CA 1
ATOM 4148 C C . ASN A 1 525 ? 16.074 -2.481 -30.293 1.00 97.44 525 ASN A C 1
ATOM 4150 O O . ASN A 1 525 ? 17.163 -2.045 -30.657 1.00 97.44 525 ASN A O 1
ATOM 4154 N N . MET A 1 526 ? 15.580 -3.621 -30.791 1.00 97.12 526 MET A N 1
ATOM 4155 C CA . MET A 1 526 ? 16.257 -4.370 -31.863 1.00 97.12 526 MET A CA 1
ATOM 4156 C C . MET A 1 526 ? 16.327 -3.561 -33.166 1.00 97.12 526 MET A C 1
ATOM 4158 O O . MET A 1 526 ? 17.357 -3.577 -33.835 1.00 97.12 526 MET A O 1
ATOM 4162 N N . ILE A 1 527 ? 15.263 -2.825 -33.510 1.00 96.50 527 ILE A N 1
ATOM 4163 C CA . ILE A 1 527 ? 15.223 -1.921 -34.670 1.00 96.50 527 ILE A CA 1
ATOM 4164 C C . ILE A 1 527 ? 16.259 -0.799 -34.504 1.00 96.50 527 ILE A C 1
ATOM 4166 O O . ILE A 1 527 ? 17.098 -0.621 -35.385 1.00 96.50 527 ILE A O 1
ATOM 4170 N N . LYS A 1 528 ? 16.270 -0.100 -33.358 1.00 95.56 528 LYS A N 1
ATOM 4171 C CA . LYS A 1 528 ? 17.271 0.939 -33.039 1.00 95.56 528 LYS A CA 1
ATOM 4172 C C . LYS A 1 528 ? 18.707 0.388 -33.033 1.00 95.56 528 LYS A C 1
ATOM 4174 O O . LYS A 1 528 ? 19.638 1.077 -33.447 1.00 95.56 528 LYS A O 1
ATOM 4179 N N . GLY A 1 529 ? 18.878 -0.862 -32.611 1.00 95.88 529 GLY A N 1
ATOM 4180 C CA . GLY A 1 529 ? 20.153 -1.572 -32.589 1.00 95.88 529 GLY A CA 1
ATOM 4181 C C . GLY A 1 529 ? 20.747 -1.850 -33.968 1.00 95.88 529 GLY A C 1
ATOM 4182 O O . GLY A 1 529 ? 21.940 -1.630 -34.166 1.00 95.88 529 GLY A O 1
ATOM 4183 N N . VAL A 1 530 ? 19.934 -2.285 -34.940 1.00 96.38 530 VAL A N 1
ATOM 4184 C CA . VAL A 1 530 ? 20.420 -2.549 -36.311 1.00 96.38 530 VAL A CA 1
ATOM 4185 C C . VAL A 1 530 ? 20.564 -1.295 -37.177 1.00 96.38 530 VAL A C 1
ATOM 4187 O O . VAL A 1 530 ? 21.250 -1.363 -38.194 1.00 96.38 530 VAL A O 1
ATOM 4190 N N . THR A 1 531 ? 19.938 -0.170 -36.813 1.00 94.56 531 THR A N 1
ATOM 4191 C CA . THR A 1 531 ? 20.125 1.112 -37.515 1.00 94.56 531 THR A CA 1
ATOM 4192 C C . THR A 1 531 ? 21.276 1.914 -36.920 1.00 94.56 531 THR A C 1
ATOM 4194 O O . THR A 1 531 ? 22.257 2.177 -37.607 1.00 94.56 531 THR A O 1
ATOM 4197 N N . LYS A 1 532 ? 21.197 2.258 -35.630 1.00 94.88 532 LYS A N 1
ATOM 4198 C CA . LYS A 1 532 ? 22.108 3.219 -34.985 1.00 94.88 532 LYS A CA 1
ATOM 4199 C C . LYS A 1 532 ? 23.165 2.578 -34.087 1.00 94.88 532 LYS A C 1
ATOM 4201 O O . LYS A 1 532 ? 24.216 3.176 -33.867 1.00 94.88 532 LYS A O 1
ATOM 4206 N N . GLY A 1 533 ? 22.905 1.369 -33.583 1.00 95.69 533 GLY A N 1
ATOM 4207 C CA . GLY A 1 533 ? 23.728 0.723 -32.555 1.00 95.69 533 GLY A CA 1
ATOM 4208 C C . GLY A 1 533 ? 23.631 1.436 -31.201 1.00 95.69 533 GLY A C 1
ATOM 4209 O O . GLY A 1 533 ? 23.176 2.576 -31.116 1.00 95.69 533 GLY A O 1
ATOM 4210 N N . PHE A 1 534 ? 24.055 0.776 -30.127 1.00 97.31 534 PHE A N 1
ATOM 4211 C CA . PHE A 1 534 ? 24.069 1.344 -28.778 1.00 97.31 534 PHE A CA 1
ATOM 4212 C C . PHE A 1 534 ? 25.500 1.639 -28.334 1.00 97.31 534 PHE A C 1
ATOM 4214 O O . PHE A 1 534 ? 26.392 0.820 -28.549 1.00 97.31 534 PHE A O 1
ATOM 4221 N N . LEU A 1 535 ? 25.686 2.800 -27.703 1.00 96.06 535 LEU A N 1
ATOM 4222 C CA . LEU A 1 535 ? 26.958 3.280 -27.173 1.00 96.06 535 LEU A CA 1
ATOM 4223 C C . LEU A 1 535 ? 26.753 3.661 -25.704 1.00 96.06 535 LEU A C 1
ATOM 4225 O O . LEU A 1 535 ? 25.949 4.536 -25.382 1.00 96.06 535 LEU A O 1
ATOM 4229 N N . TYR A 1 536 ? 27.433 2.969 -24.796 1.00 97.38 536 TYR A N 1
ATOM 4230 C CA . TYR A 1 536 ? 27.413 3.257 -23.362 1.00 97.38 536 TYR A CA 1
ATOM 4231 C C . TYR A 1 536 ? 28.777 3.817 -22.966 1.00 97.38 536 TYR A C 1
ATOM 4233 O O . TYR A 1 536 ? 29.785 3.125 -23.101 1.00 97.38 536 TYR A O 1
ATOM 4241 N N . LYS A 1 537 ? 28.813 5.049 -22.450 1.00 96.25 537 LYS A N 1
ATOM 4242 C CA . LYS A 1 537 ? 30.029 5.602 -21.844 1.00 96.25 537 LYS 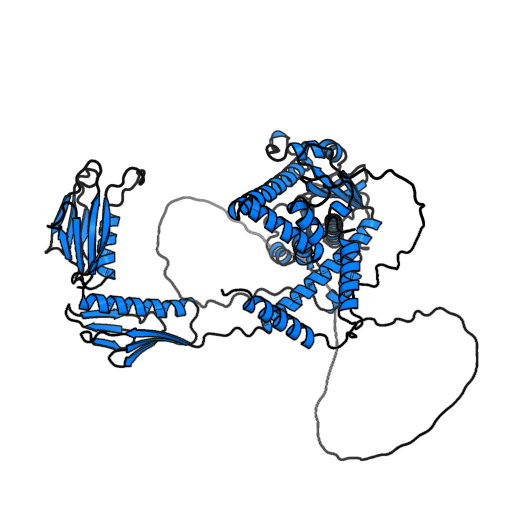A CA 1
ATOM 4243 C C . LYS A 1 537 ? 30.063 5.205 -20.376 1.00 96.25 537 LYS A C 1
ATOM 4245 O O . LYS A 1 537 ? 29.064 5.353 -19.667 1.00 96.25 537 LYS A O 1
ATOM 4250 N N . MET A 1 538 ? 31.201 4.708 -19.914 1.00 96.62 538 MET A N 1
ATOM 4251 C CA . MET A 1 538 ? 31.477 4.467 -18.500 1.00 96.62 538 MET A CA 1
ATOM 4252 C C . MET A 1 538 ? 32.677 5.296 -18.067 1.00 96.62 538 MET A C 1
ATOM 4254 O O . MET A 1 538 ? 33.593 5.493 -18.855 1.00 96.62 538 MET A O 1
ATOM 4258 N N . ARG A 1 539 ? 32.709 5.764 -16.821 1.00 95.44 539 ARG A N 1
ATOM 4259 C CA . ARG A 1 539 ? 33.864 6.479 -16.262 1.00 95.44 539 ARG A CA 1
ATOM 4260 C C . ARG A 1 539 ? 34.380 5.773 -15.025 1.00 95.44 539 ARG A C 1
ATOM 4262 O O . ARG A 1 539 ? 33.583 5.358 -14.182 1.00 95.44 539 ARG A O 1
ATOM 4269 N N . ALA A 1 540 ? 35.699 5.650 -14.935 1.00 94.81 540 ALA A N 1
ATOM 4270 C CA . ALA A 1 540 ? 36.378 5.255 -13.716 1.00 94.81 540 ALA A CA 1
ATOM 4271 C C . ALA A 1 540 ? 36.476 6.469 -12.785 1.00 94.81 540 ALA A C 1
ATOM 4273 O O . ALA A 1 540 ? 37.042 7.500 -13.140 1.00 94.81 540 ALA A O 1
ATOM 4274 N N . VAL A 1 541 ? 35.903 6.336 -11.594 1.00 94.12 541 VAL A N 1
ATOM 4275 C CA . VAL A 1 541 ? 35.980 7.314 -10.509 1.00 94.12 541 VAL A CA 1
ATOM 4276 C C . VAL A 1 541 ? 36.867 6.717 -9.424 1.00 94.12 541 VAL A C 1
ATOM 4278 O O . VAL A 1 541 ? 36.718 5.543 -9.089 1.00 94.12 541 VAL A O 1
ATOM 4281 N N . TYR A 1 542 ? 37.800 7.501 -8.890 1.00 93.06 542 TYR A N 1
ATOM 4282 C CA . TYR A 1 542 ? 38.701 7.085 -7.816 1.00 93.06 542 TYR A CA 1
ATOM 4283 C C . TYR A 1 542 ? 39.083 8.274 -6.930 1.00 93.06 542 TYR A C 1
ATOM 4285 O O . TYR A 1 542 ? 39.129 9.408 -7.404 1.00 93.06 542 TYR A O 1
ATOM 4293 N N . ALA A 1 543 ? 39.365 8.015 -5.652 1.00 89.25 543 ALA A N 1
ATOM 4294 C CA . ALA A 1 543 ? 39.776 9.035 -4.686 1.00 89.25 543 ALA A CA 1
ATOM 4295 C C . ALA A 1 543 ? 41.305 9.131 -4.540 1.00 89.25 543 ALA A C 1
ATOM 4297 O O . ALA A 1 543 ? 41.864 10.222 -4.600 1.00 89.25 543 ALA A O 1
ATOM 4298 N N . HIS A 1 544 ? 41.986 7.990 -4.372 1.00 89.38 544 HIS A N 1
ATOM 4299 C CA . HIS A 1 544 ? 43.438 7.943 -4.116 1.00 89.38 544 HIS A CA 1
ATOM 4300 C C . HIS A 1 544 ? 44.228 7.044 -5.076 1.00 89.38 544 HIS A C 1
ATOM 4302 O O . HIS A 1 544 ? 45.348 7.391 -5.439 1.00 89.38 544 HIS A O 1
ATOM 4308 N N . PHE A 1 545 ? 43.676 5.900 -5.494 1.00 92.25 545 PHE A N 1
ATOM 4309 C CA . PHE A 1 545 ? 44.379 4.927 -6.338 1.00 92.25 545 PHE A CA 1
ATOM 4310 C C . PHE A 1 545 ? 43.834 4.969 -7.774 1.00 92.25 545 PHE A C 1
ATOM 4312 O O . PHE A 1 545 ? 42.692 4.557 -7.979 1.00 92.25 545 PHE A O 1
ATOM 4319 N N . PRO A 1 546 ? 44.611 5.433 -8.776 1.00 92.94 546 PRO A N 1
ATOM 4320 C CA . PRO A 1 546 ? 44.154 5.476 -10.163 1.00 92.94 546 PRO A CA 1
ATOM 4321 C C . PRO A 1 546 ? 43.796 4.085 -10.691 1.00 92.94 546 PRO A C 1
ATOM 4323 O O . PRO A 1 546 ? 44.609 3.158 -10.629 1.00 92.94 546 PRO A O 1
ATOM 4326 N N . ILE A 1 547 ? 42.576 3.940 -11.210 1.00 95.06 547 ILE A N 1
ATOM 4327 C CA . ILE A 1 547 ? 42.054 2.668 -11.719 1.00 95.06 547 ILE A CA 1
ATOM 4328 C C . ILE A 1 547 ? 42.502 2.491 -13.173 1.00 95.06 547 ILE A C 1
ATOM 4330 O O . ILE A 1 547 ? 42.030 3.184 -14.072 1.00 95.06 547 ILE A O 1
ATOM 4334 N N . ASN A 1 548 ? 43.390 1.530 -13.414 1.00 92.81 548 ASN A N 1
ATOM 4335 C CA . ASN A 1 548 ? 43.955 1.288 -14.738 1.00 92.81 548 ASN A CA 1
ATOM 4336 C C . ASN A 1 548 ? 43.085 0.295 -15.520 1.00 92.81 548 ASN A C 1
ATOM 4338 O O . ASN A 1 548 ? 42.918 -0.850 -15.098 1.00 92.81 548 ASN A O 1
ATOM 4342 N N . CYS A 1 549 ? 42.562 0.726 -16.668 1.00 93.44 549 CYS A N 1
ATOM 4343 C CA . CYS A 1 549 ? 41.691 -0.073 -17.532 1.00 93.44 549 CYS A CA 1
ATOM 4344 C C . CYS A 1 549 ? 42.410 -0.443 -18.835 1.00 93.44 549 CYS A C 1
ATOM 4346 O O . CYS A 1 549 ? 42.732 0.433 -19.641 1.00 93.44 549 CYS A O 1
ATOM 4348 N N . VAL A 1 550 ? 42.658 -1.738 -19.041 1.00 93.06 550 VAL A N 1
ATOM 4349 C CA . VAL A 1 550 ? 43.369 -2.276 -20.212 1.00 93.06 550 VAL A CA 1
ATOM 4350 C C . VAL A 1 550 ? 42.414 -3.151 -21.018 1.00 93.06 550 VAL A C 1
ATOM 4352 O O . VAL A 1 550 ? 41.798 -4.056 -20.457 1.00 93.06 550 VAL A O 1
ATOM 4355 N N . THR A 1 551 ? 42.288 -2.913 -22.323 1.00 93.06 551 THR A N 1
ATOM 4356 C CA . THR A 1 551 ? 41.508 -3.781 -23.217 1.00 93.06 551 THR A CA 1
ATOM 4357 C C . THR A 1 551 ? 42.399 -4.865 -23.827 1.00 93.06 551 THR A C 1
ATOM 4359 O O . THR A 1 551 ? 43.603 -4.694 -24.017 1.00 93.06 551 THR A O 1
ATOM 4362 N N . THR A 1 552 ? 41.842 -6.053 -24.046 1.00 89.56 552 THR A N 1
ATOM 4363 C CA . THR A 1 552 ? 42.570 -7.259 -24.477 1.00 89.56 552 THR A CA 1
ATOM 4364 C C . THR A 1 552 ? 41.631 -8.143 -25.313 1.00 89.56 552 THR A C 1
ATOM 4366 O O . THR A 1 552 ? 40.428 -7.880 -25.384 1.00 89.56 552 THR A O 1
ATOM 4369 N N . GLU A 1 553 ? 42.169 -9.157 -26.002 1.00 87.25 553 GLU A N 1
ATOM 4370 C CA . GLU A 1 553 ? 41.418 -10.046 -26.910 1.00 87.25 553 GLU A CA 1
ATOM 4371 C C . GLU A 1 553 ? 40.574 -9.259 -27.936 1.00 87.25 553 GLU A C 1
ATOM 4373 O O . GLU A 1 553 ? 39.348 -9.355 -27.954 1.00 87.25 553 GLU A O 1
ATOM 4378 N N . ASN A 1 554 ? 41.220 -8.429 -28.766 1.00 88.19 554 ASN A N 1
ATOM 4379 C CA . ASN A 1 554 ? 40.568 -7.604 -29.798 1.00 88.19 554 ASN A CA 1
ATOM 4380 C C . ASN A 1 554 ? 39.369 -6.789 -29.269 1.00 88.19 554 ASN A C 1
ATOM 4382 O O . ASN A 1 554 ? 38.293 -6.787 -29.866 1.00 88.19 554 ASN A O 1
ATOM 4386 N N . ASN A 1 555 ? 39.558 -6.104 -28.135 1.00 91.50 555 ASN A N 1
ATOM 4387 C CA . ASN A 1 555 ? 38.536 -5.294 -27.460 1.00 91.50 555 ASN A CA 1
ATOM 4388 C C . ASN A 1 555 ? 37.305 -6.092 -26.969 1.00 91.50 555 ASN A C 1
ATOM 4390 O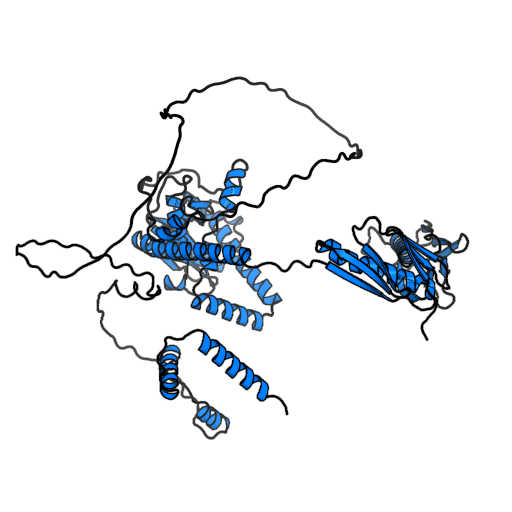 O . ASN A 1 555 ? 36.231 -5.516 -26.791 1.00 91.50 555 ASN A O 1
ATOM 4394 N N . THR A 1 556 ? 37.448 -7.401 -26.714 1.00 92.88 556 THR A N 1
ATOM 4395 C CA . THR A 1 556 ? 36.382 -8.256 -26.144 1.00 92.88 556 THR A CA 1
ATOM 4396 C C . THR A 1 556 ? 36.590 -8.622 -24.670 1.00 92.88 556 THR A C 1
ATOM 4398 O O . THR A 1 556 ? 35.672 -9.143 -24.036 1.00 92.88 556 THR A O 1
ATOM 4401 N N . VAL A 1 557 ? 37.751 -8.322 -24.083 1.00 95.19 557 VAL A N 1
ATOM 4402 C CA . VAL A 1 557 ? 38.021 -8.454 -22.643 1.00 95.19 557 VAL A CA 1
ATOM 4403 C C . VAL A 1 557 ? 38.550 -7.129 -22.105 1.00 95.19 557 VAL A C 1
ATOM 4405 O O . VAL A 1 557 ? 39.347 -6.460 -22.761 1.00 95.19 557 VAL A O 1
ATOM 4408 N N . ILE A 1 558 ? 38.126 -6.761 -20.896 1.00 95.50 558 ILE A N 1
ATOM 4409 C CA . ILE A 1 558 ? 38.733 -5.681 -20.116 1.00 95.50 558 ILE A CA 1
ATOM 4410 C C . ILE A 1 558 ? 39.388 -6.238 -18.854 1.00 95.50 558 ILE A C 1
ATOM 4412 O O . ILE A 1 558 ? 38.821 -7.076 -18.149 1.00 95.50 558 ILE A O 1
ATOM 4416 N N . GLU A 1 559 ? 40.582 -5.739 -18.561 1.00 95.56 559 GLU A N 1
ATOM 4417 C CA . GLU A 1 559 ? 41.263 -5.911 -17.290 1.00 95.56 559 GLU A CA 1
ATOM 4418 C C . GLU A 1 559 ? 41.222 -4.601 -16.504 1.00 95.56 559 GLU A C 1
ATOM 4420 O O . GLU A 1 559 ? 41.800 -3.595 -16.922 1.00 95.56 559 GLU A O 1
ATOM 4425 N N . VAL A 1 560 ? 40.576 -4.622 -15.340 1.00 95.75 560 VAL A N 1
ATOM 4426 C CA . VAL A 1 560 ? 40.647 -3.526 -14.372 1.00 95.75 560 VAL A CA 1
ATOM 4427 C C . VAL A 1 560 ? 41.729 -3.857 -13.343 1.00 95.75 560 VAL A C 1
ATOM 4429 O O . VAL A 1 560 ? 41.687 -4.901 -12.686 1.00 95.75 560 VAL A O 1
ATOM 4432 N N . ARG A 1 561 ? 42.723 -2.976 -13.220 1.00 95.12 561 ARG A N 1
ATOM 4433 C CA . ARG A 1 561 ? 43.918 -3.127 -12.375 1.00 95.12 561 ARG A CA 1
ATOM 4434 C C . ARG A 1 561 ? 44.007 -1.969 -11.369 1.00 95.12 561 ARG A C 1
ATOM 4436 O O . ARG A 1 561 ? 43.508 -0.878 -11.640 1.00 95.12 561 ARG A O 1
ATOM 4443 N N . ASN A 1 562 ? 44.682 -2.187 -10.235 1.00 93.81 562 ASN A N 1
ATOM 4444 C CA . ASN A 1 562 ? 44.907 -1.186 -9.174 1.00 93.81 562 ASN A CA 1
ATOM 4445 C C . ASN A 1 562 ? 43.627 -0.641 -8.492 1.00 93.81 562 ASN A C 1
ATOM 4447 O O . ASN A 1 562 ? 43.645 0.411 -7.854 1.00 93.81 562 ASN A O 1
ATOM 4451 N N . PHE A 1 563 ? 42.501 -1.354 -8.597 1.00 94.25 563 PHE A N 1
ATOM 4452 C CA . PHE A 1 563 ? 41.255 -0.970 -7.929 1.00 94.25 563 PHE A CA 1
ATOM 4453 C C . PHE A 1 563 ? 41.450 -0.939 -6.404 1.00 94.25 563 PHE A C 1
ATOM 4455 O O . PHE A 1 563 ? 41.859 -1.940 -5.826 1.00 94.25 563 PHE A O 1
ATOM 4462 N N . LEU A 1 564 ? 41.206 0.209 -5.757 1.00 91.25 564 LEU A N 1
ATOM 4463 C CA . LEU A 1 564 ? 41.496 0.445 -4.328 1.00 91.25 564 LEU A CA 1
ATOM 4464 C C . LEU A 1 564 ? 42.944 0.108 -3.889 1.00 91.25 564 LEU A C 1
ATOM 4466 O O . LEU A 1 564 ? 43.173 -0.159 -2.709 1.00 91.25 564 LEU A O 1
ATOM 4470 N N . GLY A 1 565 ? 43.913 0.105 -4.813 1.00 89.69 565 GLY A N 1
ATOM 4471 C CA . GLY A 1 565 ? 45.299 -0.302 -4.539 1.00 89.69 565 GLY A CA 1
ATOM 4472 C C . GLY A 1 565 ? 45.524 -1.823 -4.488 1.00 89.69 565 GLY A C 1
ATOM 4473 O O . GLY A 1 565 ? 46.599 -2.280 -4.100 1.00 89.69 565 GLY A O 1
ATOM 4474 N N . GLU A 1 566 ? 44.534 -2.636 -4.868 1.00 90.81 566 GLU A N 1
ATOM 4475 C CA . GLU A 1 566 ? 44.671 -4.092 -4.935 1.00 90.81 566 GLU A CA 1
ATOM 4476 C C . GLU A 1 566 ? 45.629 -4.528 -6.058 1.00 90.81 566 GLU A C 1
ATOM 4478 O O . GLU A 1 566 ? 45.522 -4.089 -7.206 1.00 90.81 566 GLU A O 1
ATOM 4483 N N . LYS A 1 567 ? 46.496 -5.507 -5.761 1.00 91.88 567 LYS A N 1
ATOM 4484 C CA . LYS A 1 567 ? 47.313 -6.215 -6.769 1.00 91.88 567 LYS A CA 1
ATOM 4485 C C . LYS A 1 567 ? 46.504 -7.200 -7.635 1.00 91.88 567 LYS A C 1
ATOM 4487 O O . LYS A 1 567 ? 47.053 -7.784 -8.565 1.00 91.88 567 LYS A O 1
ATOM 4492 N N . TYR A 1 568 ? 45.225 -7.422 -7.326 1.00 93.50 568 TYR A N 1
ATOM 4493 C CA . TYR A 1 568 ? 44.362 -8.370 -8.032 1.00 93.50 568 TYR A CA 1
ATOM 4494 C C . TYR A 1 568 ? 43.824 -7.777 -9.344 1.00 93.50 568 TYR A C 1
ATOM 4496 O O . TYR A 1 568 ? 43.296 -6.665 -9.365 1.00 93.50 568 TYR A O 1
ATOM 4504 N N . ILE A 1 569 ? 43.933 -8.530 -10.443 1.00 95.06 569 ILE A N 1
ATOM 4505 C CA . ILE A 1 569 ? 43.466 -8.107 -11.770 1.00 95.06 569 ILE A CA 1
ATOM 4506 C C . ILE A 1 569 ? 42.034 -8.601 -11.992 1.00 95.06 569 ILE A C 1
ATOM 4508 O O . ILE A 1 569 ? 41.770 -9.801 -12.068 1.00 95.06 569 ILE A O 1
ATOM 4512 N N . ARG A 1 570 ? 41.097 -7.663 -12.133 1.00 94.88 570 ARG A N 1
ATOM 4513 C CA . ARG A 1 570 ? 39.665 -7.931 -12.305 1.00 94.88 570 ARG A CA 1
ATOM 4514 C C . ARG A 1 570 ? 39.355 -8.025 -13.803 1.00 94.88 570 ARG A C 1
ATOM 4516 O O . ARG A 1 570 ? 39.199 -7.010 -14.476 1.00 94.88 570 ARG A O 1
ATOM 4523 N N . ARG A 1 571 ? 39.319 -9.253 -14.335 1.00 95.44 571 ARG A N 1
ATOM 4524 C CA . ARG A 1 571 ? 38.997 -9.548 -15.746 1.00 95.44 571 ARG A CA 1
ATOM 4525 C C . ARG A 1 571 ? 37.486 -9.646 -15.968 1.00 95.44 571 ARG A C 1
ATOM 4527 O O . ARG A 1 571 ? 36.814 -10.393 -15.261 1.00 95.44 571 ARG A O 1
ATOM 4534 N N . VAL A 1 572 ? 36.965 -8.957 -16.984 1.00 96.06 572 VAL A N 1
ATOM 4535 C CA . VAL A 1 572 ? 35.562 -9.054 -17.428 1.00 96.06 572 VAL A CA 1
ATOM 4536 C C . VAL A 1 572 ? 35.517 -9.268 -18.941 1.00 96.06 572 VAL A C 1
ATOM 4538 O O . VAL A 1 572 ? 36.064 -8.475 -19.705 1.00 96.06 572 VAL A O 1
ATOM 4541 N N . LYS A 1 573 ? 34.850 -10.339 -19.384 1.00 95.44 573 LYS A N 1
ATOM 4542 C CA . LYS A 1 573 ? 34.647 -10.647 -20.807 1.00 95.44 573 LYS A CA 1
ATOM 4543 C C . LYS A 1 573 ? 33.334 -10.045 -21.307 1.00 95.44 573 LYS A C 1
ATOM 4545 O O . LYS A 1 573 ? 32.314 -10.115 -20.620 1.00 95.44 573 LYS A O 1
ATOM 4550 N N . MET A 1 574 ? 33.368 -9.431 -22.485 1.00 95.38 574 MET A N 1
ATOM 4551 C CA . MET A 1 574 ? 32.199 -8.827 -23.119 1.00 95.38 574 MET A CA 1
ATOM 4552 C C . MET A 1 574 ? 31.255 -9.898 -23.678 1.00 95.38 574 MET A C 1
ATOM 4554 O O . MET A 1 574 ? 31.654 -11.029 -23.964 1.00 95.38 574 MET A O 1
ATOM 4558 N N . ALA A 1 575 ? 29.982 -9.539 -23.830 1.00 94.88 575 ALA A N 1
ATOM 4559 C CA . ALA A 1 575 ? 29.008 -10.380 -24.510 1.00 94.88 575 ALA A CA 1
ATOM 4560 C C . ALA A 1 575 ? 29.282 -10.431 -26.035 1.00 94.88 575 ALA A C 1
ATOM 4562 O O . ALA A 1 575 ? 29.888 -9.506 -26.581 1.00 94.88 575 ALA A O 1
ATOM 4563 N N . PRO A 1 576 ? 28.850 -11.487 -26.754 1.00 92.19 576 PRO A N 1
ATOM 4564 C CA . PRO A 1 576 ? 29.129 -11.627 -28.184 1.00 92.19 576 PRO A CA 1
ATOM 4565 C C . PRO A 1 576 ? 28.611 -10.439 -29.009 1.00 92.19 576 PRO A C 1
ATOM 4567 O O . PRO A 1 576 ? 27.436 -10.088 -28.929 1.00 92.19 576 PRO A O 1
ATOM 4570 N N . GLY A 1 577 ? 29.482 -9.835 -29.823 1.00 90.88 577 GLY A N 1
ATOM 4571 C CA . GLY A 1 577 ? 29.136 -8.654 -30.624 1.00 90.88 577 GLY A CA 1
ATOM 4572 C C . GLY A 1 577 ? 29.098 -7.331 -29.844 1.00 90.88 577 GLY A C 1
ATOM 4573 O O . GLY A 1 577 ? 28.506 -6.368 -30.334 1.00 90.88 577 GLY A O 1
ATOM 4574 N N . VAL A 1 578 ? 29.712 -7.286 -28.656 1.00 95.94 578 VAL A N 1
ATOM 4575 C CA . VAL A 1 578 ? 30.000 -6.063 -27.892 1.00 95.94 578 VAL A CA 1
ATOM 4576 C C . VAL A 1 578 ? 31.511 -5.849 -27.833 1.00 95.94 578 VAL A C 1
ATOM 4578 O O . VAL A 1 578 ? 32.253 -6.772 -27.492 1.00 95.94 578 VAL A O 1
ATOM 4581 N N . THR A 1 579 ? 31.960 -4.633 -28.132 1.00 95.56 579 THR A N 1
ATOM 4582 C CA . THR A 1 579 ? 33.360 -4.202 -28.015 1.00 95.56 579 THR A CA 1
ATOM 4583 C C . THR A 1 579 ? 33.508 -3.145 -26.926 1.00 95.56 579 THR A C 1
ATOM 4585 O O . THR A 1 579 ? 32.607 -2.336 -26.705 1.00 95.56 579 THR A O 1
ATOM 4588 N N . VAL A 1 580 ? 34.653 -3.144 -26.240 1.00 95.94 580 VAL A N 1
ATOM 4589 C CA . VAL A 1 580 ? 35.020 -2.138 -25.232 1.00 95.94 580 VAL A CA 1
ATOM 4590 C C . VAL A 1 580 ? 36.328 -1.451 -25.617 1.00 95.94 580 VAL A C 1
ATOM 4592 O O . VAL A 1 580 ? 37.322 -2.117 -25.897 1.00 95.94 580 VAL A O 1
ATOM 4595 N N . THR A 1 581 ? 36.333 -0.121 -25.642 1.00 94.75 581 THR A N 1
ATOM 4596 C CA . THR A 1 581 ? 37.492 0.714 -25.996 1.00 94.75 581 THR A CA 1
ATOM 4597 C C . THR A 1 581 ? 37.701 1.822 -24.964 1.00 94.75 581 THR A C 1
ATOM 4599 O O . THR A 1 581 ? 36.764 2.250 -24.291 1.00 94.75 581 THR A O 1
ATOM 4602 N N . ASN A 1 582 ? 38.936 2.310 -24.836 1.00 92.75 582 ASN A N 1
ATOM 4603 C CA . ASN A 1 582 ? 39.230 3.498 -24.033 1.00 92.75 582 ASN A CA 1
ATOM 4604 C C . ASN A 1 582 ? 38.944 4.755 -24.880 1.00 92.75 582 ASN A C 1
ATOM 4606 O O . ASN A 1 582 ? 39.314 4.805 -26.054 1.00 92.75 582 ASN A O 1
ATOM 4610 N N . SER A 1 583 ? 38.286 5.764 -24.305 1.00 91.81 583 SER A N 1
ATOM 4611 C CA . SER A 1 583 ? 37.889 6.994 -25.005 1.00 91.81 583 SER A CA 1
ATOM 4612 C C . SER A 1 583 ? 39.120 7.848 -25.349 1.00 91.81 583 SER A C 1
ATOM 4614 O O . SER A 1 583 ? 39.818 8.294 -24.439 1.00 91.81 583 SER A O 1
ATOM 4616 N N . PRO A 1 584 ? 39.398 8.154 -26.633 1.00 88.44 584 PRO A N 1
ATOM 4617 C CA . PRO A 1 584 ? 40.501 9.047 -26.998 1.00 88.44 584 PRO A CA 1
ATOM 4618 C C . PRO A 1 584 ? 40.170 10.524 -26.727 1.00 88.44 584 PRO A C 1
ATOM 4620 O O . PRO A 1 584 ? 41.059 11.368 -26.749 1.00 88.44 584 PRO A O 1
ATOM 4623 N N . LYS A 1 585 ? 38.889 10.850 -26.495 1.00 88.94 585 LYS A N 1
ATOM 4624 C CA . LYS A 1 585 ? 38.408 12.222 -26.261 1.00 88.94 585 LYS A CA 1
ATOM 4625 C C . LYS A 1 585 ? 38.440 12.628 -24.787 1.00 88.94 585 LYS A C 1
ATOM 4627 O O . LYS A 1 585 ? 38.450 13.820 -24.499 1.00 88.94 585 LYS A O 1
ATOM 4632 N N . GLN A 1 586 ? 38.426 11.666 -23.862 1.00 90.75 586 GLN A N 1
ATOM 4633 C CA . GLN A 1 586 ? 38.421 11.938 -22.427 1.00 90.75 586 GLN A CA 1
ATOM 4634 C C . GLN A 1 586 ? 39.153 10.844 -21.635 1.00 90.75 586 GLN A C 1
ATOM 4636 O O . GLN A 1 586 ? 38.852 9.659 -21.753 1.00 90.75 586 GLN A O 1
ATOM 4641 N N . LYS A 1 587 ? 40.078 11.271 -20.765 1.00 90.81 587 LYS A N 1
ATOM 4642 C CA . LYS A 1 587 ? 40.776 10.408 -19.802 1.00 90.81 587 LYS A CA 1
ATOM 4643 C C . LYS A 1 587 ? 39.779 9.697 -18.870 1.00 90.81 587 LYS A C 1
ATOM 4645 O O . LYS A 1 587 ? 38.757 10.270 -18.496 1.00 90.81 587 LYS A O 1
ATOM 4650 N N . ASP A 1 588 ? 40.116 8.466 -18.484 1.00 91.38 588 ASP A N 1
ATOM 4651 C CA . ASP A 1 588 ? 39.372 7.610 -17.543 1.00 91.38 588 ASP A CA 1
ATOM 4652 C C . ASP A 1 588 ? 37.937 7.248 -17.986 1.00 91.38 588 ASP A C 1
ATOM 4654 O O . ASP A 1 588 ? 37.125 6.774 -17.187 1.00 91.38 588 ASP A O 1
ATOM 4658 N N . GLU A 1 589 ? 37.623 7.428 -19.273 1.00 94.88 589 GLU A N 1
ATOM 4659 C CA . GLU A 1 589 ? 36.355 7.041 -19.888 1.00 94.88 589 GLU A CA 1
ATOM 4660 C C . GLU A 1 589 ? 36.522 5.807 -20.793 1.00 94.88 589 GLU A C 1
ATOM 4662 O O . GLU A 1 589 ? 37.445 5.717 -21.603 1.00 94.88 589 GLU A O 1
ATOM 4667 N N . LEU A 1 590 ? 35.596 4.860 -20.664 1.00 95.00 590 LEU A N 1
ATOM 4668 C CA . LEU A 1 590 ? 35.430 3.694 -21.524 1.00 95.00 590 LEU A CA 1
ATOM 4669 C C . LEU A 1 590 ? 34.192 3.863 -22.396 1.00 95.00 590 LEU A C 1
ATOM 4671 O O . LEU A 1 590 ? 33.176 4.403 -21.954 1.00 95.00 590 LEU A O 1
ATOM 4675 N N . ILE A 1 591 ? 34.248 3.310 -23.599 1.00 96.50 591 ILE A N 1
ATOM 4676 C CA . ILE A 1 591 ? 33.136 3.244 -24.536 1.00 96.50 591 ILE A CA 1
ATOM 4677 C C . ILE A 1 591 ? 32.816 1.766 -24.767 1.00 96.50 591 ILE A C 1
ATOM 4679 O O . ILE A 1 591 ? 33.684 0.987 -25.156 1.00 96.50 591 ILE A O 1
ATOM 4683 N N . LEU A 1 592 ? 31.574 1.367 -24.491 1.00 96.44 592 LEU A N 1
ATOM 4684 C CA . LEU A 1 592 ? 31.044 0.047 -24.825 1.00 96.44 592 LEU A CA 1
ATOM 4685 C C . LEU A 1 592 ? 30.078 0.187 -25.999 1.00 96.44 592 LEU A C 1
ATOM 4687 O O . LEU A 1 592 ? 29.052 0.863 -25.879 1.00 96.44 592 LEU A O 1
ATOM 4691 N N . GLU A 1 593 ? 30.381 -0.479 -27.108 1.00 95.75 593 GLU A N 1
ATOM 4692 C CA . GLU A 1 593 ? 29.583 -0.437 -28.332 1.00 95.75 593 GLU A CA 1
ATOM 4693 C C . GLU A 1 593 ? 29.019 -1.811 -28.687 1.00 95.75 593 GLU A C 1
ATOM 4695 O O . GLU A 1 593 ? 29.673 -2.840 -28.522 1.00 95.75 593 GLU A O 1
ATOM 4700 N N . GLY A 1 594 ? 27.797 -1.839 -29.216 1.00 95.88 594 GLY A N 1
ATOM 4701 C CA . GLY A 1 594 ? 27.201 -3.068 -29.731 1.00 95.88 594 GLY A CA 1
ATOM 4702 C C . GLY A 1 594 ? 25.796 -2.865 -30.281 1.00 95.88 594 GLY A C 1
ATOM 4703 O O . GLY A 1 594 ? 25.102 -1.898 -29.966 1.00 95.88 594 GLY A O 1
ATOM 4704 N N . ASN A 1 595 ? 25.344 -3.795 -31.121 1.00 96.38 595 ASN A N 1
ATOM 4705 C CA . ASN A 1 595 ? 24.026 -3.685 -31.752 1.00 96.38 595 ASN A CA 1
ATOM 4706 C C . ASN A 1 595 ? 22.878 -4.152 -30.832 1.00 96.38 595 ASN A C 1
ATOM 4708 O O . ASN A 1 595 ? 21.752 -3.695 -31.002 1.00 96.38 595 ASN A O 1
ATOM 4712 N N . ASN A 1 596 ? 23.124 -5.028 -29.848 1.00 96.25 596 ASN A N 1
ATOM 4713 C CA . ASN A 1 596 ? 22.097 -5.460 -28.891 1.00 96.25 596 ASN A CA 1
ATOM 4714 C C . ASN A 1 596 ? 22.209 -4.700 -27.558 1.00 96.25 596 ASN A C 1
ATOM 4716 O O . ASN A 1 596 ? 23.174 -4.884 -26.816 1.00 96.25 596 ASN A O 1
ATOM 4720 N N . ILE A 1 597 ? 21.181 -3.913 -27.215 1.00 96.00 597 ILE A N 1
ATOM 4721 C CA . ILE A 1 597 ? 21.123 -3.149 -25.958 1.00 96.00 597 ILE A CA 1
ATOM 4722 C C . ILE A 1 597 ? 21.291 -4.030 -24.714 1.00 96.00 597 ILE A C 1
ATOM 4724 O O . ILE A 1 597 ? 21.888 -3.586 -23.737 1.00 96.00 597 ILE A O 1
ATOM 4728 N N . GLU A 1 598 ? 20.784 -5.265 -24.727 1.00 96.00 598 GLU A N 1
ATOM 4729 C CA . GLU A 1 598 ? 20.830 -6.154 -23.560 1.00 96.00 598 GLU A CA 1
ATOM 4730 C C . GLU A 1 598 ? 22.232 -6.710 -23.319 1.00 96.00 598 GLU A C 1
ATOM 4732 O O . GLU A 1 598 ? 22.650 -6.821 -22.170 1.00 96.00 598 GLU A O 1
ATOM 4737 N N . ASP A 1 599 ? 22.984 -6.979 -24.385 1.00 96.56 599 ASP A N 1
ATOM 4738 C CA . ASP A 1 599 ? 24.373 -7.422 -24.291 1.00 96.56 599 ASP A CA 1
ATOM 4739 C C . ASP A 1 599 ? 25.293 -6.273 -23.862 1.00 96.56 599 ASP A C 1
ATOM 4741 O O . ASP A 1 599 ? 26.053 -6.440 -22.910 1.00 96.56 599 ASP A O 1
ATOM 4745 N N . VAL A 1 600 ? 25.143 -5.080 -24.455 1.00 97.00 600 VAL A N 1
ATOM 4746 C CA . VAL A 1 600 ? 25.877 -3.866 -24.037 1.00 97.00 600 VAL A CA 1
ATOM 4747 C C . VAL A 1 600 ? 25.577 -3.521 -22.571 1.00 97.00 600 VAL A C 1
ATOM 4749 O O . VAL A 1 600 ? 26.494 -3.296 -21.780 1.00 97.00 600 VAL A O 1
ATOM 4752 N N . SER A 1 601 ? 24.300 -3.549 -22.168 1.00 96.94 601 SER A N 1
ATOM 4753 C CA . SER A 1 601 ? 23.888 -3.274 -20.781 1.00 96.94 601 SER A CA 1
ATOM 4754 C C . SER A 1 601 ? 24.418 -4.315 -19.797 1.00 96.94 601 SER A C 1
ATOM 4756 O O . SER A 1 601 ? 24.833 -3.956 -18.696 1.00 96.94 601 SER A O 1
ATOM 4758 N N . ARG A 1 602 ? 24.411 -5.599 -20.178 1.00 97.12 602 ARG A N 1
ATOM 4759 C CA . ARG A 1 602 ? 24.937 -6.699 -19.362 1.00 97.12 602 ARG A CA 1
ATOM 4760 C C . ARG A 1 602 ? 26.449 -6.588 -19.191 1.00 97.12 602 ARG A C 1
ATOM 4762 O O . ARG A 1 602 ? 26.928 -6.727 -18.072 1.00 97.12 602 ARG A O 1
ATOM 4769 N N . SER A 1 603 ? 27.185 -6.278 -20.255 1.00 97.25 603 SER A N 1
ATOM 4770 C CA . SER A 1 603 ? 28.626 -6.021 -20.185 1.00 97.25 603 SER A CA 1
ATOM 4771 C C . SER A 1 603 ? 28.960 -4.827 -19.287 1.00 97.25 603 SER A C 1
ATOM 4773 O O . SER A 1 603 ? 29.795 -4.966 -18.396 1.00 97.25 603 SER A O 1
ATOM 4775 N N . ALA A 1 604 ? 28.253 -3.701 -19.426 1.00 97.06 604 ALA A N 1
ATOM 4776 C CA . ALA A 1 604 ? 28.427 -2.545 -18.542 1.00 97.06 604 ALA A CA 1
ATOM 4777 C C . ALA A 1 604 ? 28.135 -2.884 -17.065 1.00 97.06 604 ALA A C 1
ATOM 4779 O O . ALA A 1 604 ? 28.895 -2.513 -16.170 1.00 97.06 604 ALA A O 1
ATOM 4780 N N . ALA A 1 605 ? 27.065 -3.644 -16.803 1.00 97.44 605 ALA A N 1
ATOM 4781 C CA . ALA A 1 605 ? 26.712 -4.084 -15.455 1.00 97.44 605 ALA A CA 1
ATOM 4782 C C . ALA A 1 605 ? 27.763 -5.030 -14.846 1.00 97.44 605 ALA A C 1
ATOM 4784 O O . ALA A 1 605 ? 28.072 -4.899 -13.665 1.00 97.44 605 ALA A O 1
ATOM 4785 N N . LEU A 1 606 ? 28.347 -5.941 -15.635 1.00 97.00 606 LEU A N 1
ATOM 4786 C CA . LEU A 1 606 ? 29.421 -6.831 -15.177 1.00 97.00 606 LEU A CA 1
ATOM 4787 C C . LEU A 1 606 ? 30.701 -6.059 -14.826 1.00 97.00 606 LEU A C 1
ATOM 4789 O O . LEU A 1 606 ? 31.324 -6.366 -13.810 1.00 97.00 606 LEU A O 1
ATOM 4793 N N . ILE A 1 607 ? 31.062 -5.026 -15.599 1.00 96.31 607 ILE A N 1
ATOM 4794 C CA . ILE A 1 607 ? 32.177 -4.125 -15.255 1.00 96.31 607 ILE A CA 1
ATOM 4795 C C . ILE A 1 607 ? 31.905 -3.445 -13.904 1.00 96.31 607 ILE A C 1
ATOM 4797 O O . ILE A 1 607 ? 32.711 -3.584 -12.984 1.00 96.31 607 ILE A O 1
ATOM 4801 N N . GLN A 1 608 ? 30.747 -2.795 -13.743 1.00 96.06 608 GLN A N 1
ATOM 4802 C CA . GLN A 1 608 ? 30.380 -2.090 -12.506 1.00 96.06 608 GLN A CA 1
ATOM 4803 C C . GLN A 1 608 ? 30.307 -3.031 -11.285 1.00 96.06 608 GLN A C 1
ATOM 4805 O O . GLN A 1 608 ? 30.767 -2.685 -10.194 1.00 96.06 608 GLN A O 1
ATOM 4810 N N . GLN A 1 609 ? 29.778 -4.247 -11.459 1.00 96.00 609 GLN A N 1
ATOM 4811 C CA . GLN A 1 609 ? 29.764 -5.280 -10.416 1.00 96.00 609 GLN A CA 1
ATOM 4812 C C . GLN A 1 609 ? 31.179 -5.750 -10.051 1.00 96.00 609 GLN A C 1
ATOM 4814 O O . GLN A 1 609 ? 31.463 -5.955 -8.869 1.00 96.00 609 GLN A O 1
ATOM 4819 N N . SER A 1 610 ? 32.088 -5.866 -11.027 1.00 94.75 610 SER A N 1
ATOM 4820 C CA . SER A 1 610 ? 33.485 -6.235 -10.763 1.00 94.75 610 SER A CA 1
ATOM 4821 C C . SER A 1 610 ? 34.223 -5.200 -9.904 1.00 94.75 610 SER A C 1
ATOM 4823 O O . SER A 1 610 ? 35.099 -5.583 -9.132 1.00 94.75 610 SER A O 1
ATOM 4825 N N . THR A 1 611 ? 33.830 -3.922 -9.966 1.00 93.75 611 THR A N 1
ATOM 4826 C CA . THR A 1 611 ? 34.382 -2.816 -9.161 1.00 93.75 611 THR A CA 1
ATOM 4827 C C . THR A 1 611 ? 33.416 -2.301 -8.093 1.00 93.75 611 THR A C 1
ATOM 4829 O O . THR A 1 611 ? 33.453 -1.130 -7.734 1.00 93.75 611 THR A O 1
ATOM 4832 N N . THR A 1 612 ? 32.511 -3.141 -7.588 1.00 93.00 612 THR A N 1
ATOM 4833 C CA . THR A 1 612 ? 31.663 -2.760 -6.450 1.00 93.00 612 THR A CA 1
ATOM 4834 C C . THR A 1 612 ? 32.435 -2.950 -5.144 1.00 93.00 612 THR A C 1
ATOM 4836 O O . THR A 1 612 ? 32.819 -4.073 -4.803 1.00 93.00 612 THR A O 1
ATOM 4839 N N . VAL A 1 613 ? 32.649 -1.858 -4.403 1.00 92.50 613 VAL A N 1
ATOM 4840 C CA . VAL A 1 613 ? 33.297 -1.870 -3.082 1.00 92.50 613 VAL A CA 1
ATOM 4841 C C . VAL A 1 613 ? 32.500 -2.746 -2.106 1.00 92.50 613 VAL A C 1
ATOM 4843 O O . VAL A 1 613 ? 31.279 -2.634 -2.008 1.00 92.50 613 VAL A O 1
ATOM 4846 N N . LYS A 1 614 ? 33.194 -3.612 -1.359 1.00 90.44 614 LYS A N 1
ATOM 4847 C CA . LYS A 1 614 ? 32.617 -4.461 -0.303 1.00 90.44 614 LYS A CA 1
ATOM 4848 C C . LYS A 1 614 ? 33.257 -4.140 1.046 1.00 90.44 614 LYS A C 1
ATOM 4850 O O . LYS A 1 614 ? 34.396 -3.683 1.094 1.00 90.44 614 LYS A O 1
ATOM 4855 N N . ASN A 1 615 ? 32.529 -4.409 2.130 1.00 91.81 615 ASN A N 1
ATOM 4856 C CA . ASN A 1 615 ? 32.996 -4.308 3.520 1.00 91.81 615 ASN A CA 1
ATOM 4857 C C . ASN A 1 615 ? 33.562 -2.920 3.914 1.00 91.81 615 ASN A C 1
ATOM 4859 O O . ASN A 1 615 ? 34.426 -2.821 4.781 1.00 91.81 615 ASN A O 1
ATOM 4863 N N . LYS A 1 616 ? 33.072 -1.844 3.280 1.00 89.81 616 LYS A N 1
ATOM 4864 C CA . LYS A 1 616 ? 33.390 -0.435 3.580 1.00 89.81 616 LYS A CA 1
ATOM 4865 C C . LYS A 1 616 ? 32.129 0.431 3.445 1.00 89.81 616 LYS A C 1
ATOM 4867 O O . LYS A 1 616 ? 31.155 0.005 2.826 1.00 89.81 616 LYS A O 1
ATOM 4872 N N . ASP A 1 617 ? 32.148 1.651 3.985 1.00 91.50 617 ASP A N 1
ATOM 4873 C CA . ASP A 1 617 ? 31.051 2.615 3.807 1.00 91.50 617 ASP A CA 1
ATOM 4874 C C . ASP A 1 617 ? 31.028 3.161 2.368 1.00 91.50 617 ASP A C 1
ATOM 4876 O O . ASP A 1 617 ? 31.840 4.012 1.993 1.00 91.50 617 ASP A O 1
ATOM 4880 N N . ILE A 1 618 ? 30.065 2.685 1.576 1.00 90.50 618 ILE A N 1
ATOM 4881 C CA . ILE A 1 618 ? 29.847 3.065 0.170 1.00 90.50 618 ILE A CA 1
ATOM 4882 C C . ILE A 1 618 ? 29.508 4.551 -0.035 1.00 90.50 618 ILE A C 1
ATOM 4884 O O . ILE A 1 618 ? 29.486 5.016 -1.167 1.00 90.50 618 ILE A O 1
ATOM 4888 N N . ARG A 1 619 ? 29.238 5.313 1.035 1.00 90.31 619 ARG A N 1
ATOM 4889 C CA . ARG A 1 619 ? 29.032 6.773 0.973 1.00 90.31 619 ARG A CA 1
ATOM 4890 C C . ARG A 1 619 ? 30.347 7.555 1.045 1.00 90.31 619 ARG A C 1
ATOM 4892 O O . ARG A 1 619 ? 30.348 8.753 0.790 1.00 90.31 619 ARG A O 1
ATOM 4899 N N . LYS A 1 620 ? 31.444 6.890 1.430 1.00 87.75 620 LYS A N 1
ATOM 4900 C CA . LYS A 1 620 ? 32.803 7.453 1.503 1.00 87.75 620 LYS A CA 1
ATOM 4901 C C . LYS A 1 620 ? 33.714 6.872 0.422 1.00 87.75 620 LYS A C 1
ATOM 4903 O O . LYS A 1 620 ? 34.465 7.611 -0.199 1.00 87.75 620 LYS A O 1
ATOM 4908 N N . PHE A 1 621 ? 33.622 5.564 0.182 1.00 90.19 621 PHE A N 1
ATOM 4909 C CA . PHE A 1 621 ? 34.365 4.869 -0.870 1.00 90.19 621 PHE A CA 1
ATOM 4910 C C . PHE A 1 621 ? 33.495 4.756 -2.124 1.00 90.19 621 PHE A C 1
ATOM 4912 O O . PHE A 1 621 ? 32.762 3.783 -2.298 1.00 90.19 621 PHE A O 1
ATOM 4919 N N . LEU A 1 622 ? 33.565 5.795 -2.959 1.00 92.38 622 LEU A N 1
ATOM 4920 C CA . LEU A 1 622 ? 32.853 5.921 -4.238 1.00 92.38 622 LEU A CA 1
ATOM 4921 C C . LEU A 1 622 ? 33.698 5.446 -5.438 1.00 92.38 622 LEU A C 1
ATOM 4923 O O . LEU A 1 622 ? 33.325 5.674 -6.586 1.00 92.38 622 LEU A O 1
ATOM 4927 N N . ASP A 1 623 ? 34.851 4.823 -5.186 1.00 94.50 623 ASP A N 1
ATOM 4928 C CA . ASP A 1 623 ? 35.747 4.301 -6.214 1.00 94.50 623 ASP A CA 1
ATOM 4929 C C . ASP A 1 623 ? 35.074 3.168 -7.016 1.00 94.50 623 ASP A C 1
ATOM 4931 O O . ASP A 1 623 ? 34.600 2.183 -6.443 1.00 94.50 623 ASP A O 1
ATOM 4935 N N . GLY A 1 624 ? 35.068 3.265 -8.348 1.00 95.00 624 GLY A N 1
ATOM 4936 C CA . GLY A 1 624 ? 34.426 2.282 -9.227 1.00 95.00 624 GLY A CA 1
ATOM 4937 C C . GLY A 1 624 ? 34.225 2.768 -10.663 1.00 95.00 624 GLY A C 1
ATOM 4938 O O . GLY A 1 624 ? 34.486 3.926 -10.986 1.00 95.00 624 GLY A O 1
ATOM 4939 N N . LEU A 1 625 ? 33.754 1.876 -11.541 1.00 95.81 625 LEU A N 1
ATOM 4940 C CA . LEU A 1 625 ? 33.331 2.225 -12.898 1.00 95.81 625 LEU A CA 1
ATOM 4941 C C . LEU A 1 625 ? 31.807 2.332 -13.000 1.00 95.81 625 LEU A C 1
ATOM 4943 O O . LEU A 1 625 ? 31.086 1.372 -12.730 1.00 95.81 625 LEU A O 1
ATOM 4947 N N . TYR A 1 626 ? 31.325 3.487 -13.457 1.00 96.50 626 TYR A N 1
ATOM 4948 C CA . TYR A 1 626 ? 29.899 3.819 -13.532 1.00 96.50 626 TYR A CA 1
ATOM 4949 C C . TYR A 1 626 ? 29.503 4.243 -14.946 1.00 96.50 626 TYR A C 1
ATOM 4951 O O . TYR A 1 626 ? 30.270 4.927 -15.618 1.00 96.50 626 TYR A O 1
ATOM 4959 N N . VAL A 1 627 ? 28.297 3.880 -15.397 1.00 97.12 627 VAL A N 1
ATOM 4960 C CA . VAL A 1 627 ? 27.753 4.366 -16.679 1.00 97.12 627 VAL A CA 1
ATOM 4961 C C . VAL A 1 627 ? 27.431 5.857 -16.561 1.00 97.12 627 VAL A C 1
ATOM 4963 O O . VAL A 1 627 ? 26.524 6.227 -15.819 1.00 97.12 627 VAL A O 1
ATOM 4966 N N . SER A 1 628 ? 28.160 6.698 -17.295 1.00 95.19 628 SER A N 1
ATOM 4967 C CA . SER A 1 628 ? 27.969 8.152 -17.334 1.00 95.19 628 SER A CA 1
ATOM 4968 C C . SER A 1 628 ? 26.930 8.574 -18.373 1.00 95.19 628 SER A C 1
ATOM 4970 O O . SER A 1 628 ? 26.172 9.511 -18.137 1.00 95.19 628 SER A O 1
ATOM 4972 N N . GLU A 1 629 ? 26.867 7.883 -19.514 1.00 95.50 629 GLU A N 1
ATOM 4973 C CA . GLU A 1 629 ? 26.018 8.262 -20.646 1.00 95.50 629 GLU A CA 1
ATOM 4974 C C . GLU A 1 629 ? 25.516 7.028 -21.411 1.00 95.50 629 GLU A C 1
ATOM 4976 O O . GLU A 1 629 ? 26.196 6.002 -21.488 1.00 95.50 629 GLU A O 1
ATOM 4981 N N . LYS A 1 630 ? 24.319 7.132 -22.000 1.00 95.88 630 LYS A N 1
ATOM 4982 C CA . LYS A 1 630 ? 23.695 6.080 -22.814 1.00 95.88 630 LYS A CA 1
ATOM 4983 C C . LYS A 1 630 ? 23.162 6.669 -24.118 1.00 95.88 630 LYS A C 1
ATOM 4985 O O . LYS A 1 630 ? 22.065 7.224 -24.146 1.00 95.88 630 LYS A O 1
ATOM 4990 N N . THR A 1 631 ? 23.930 6.526 -25.187 1.00 95.25 631 THR A N 1
ATOM 4991 C CA . THR A 1 631 ? 23.667 7.106 -26.509 1.00 95.25 631 THR A CA 1
ATOM 4992 C C . THR A 1 631 ? 23.720 6.031 -27.607 1.00 95.25 631 THR A C 1
ATOM 4994 O O . THR A 1 631 ? 23.526 4.836 -27.347 1.00 95.25 631 THR A O 1
ATOM 4997 N N . THR A 1 632 ? 23.856 6.443 -28.863 1.00 94.62 632 THR A N 1
ATOM 4998 C CA . THR A 1 632 ? 23.940 5.571 -30.039 1.00 94.62 632 THR A CA 1
ATOM 4999 C C . THR A 1 632 ? 25.272 5.786 -30.747 1.00 94.62 632 THR A C 1
ATOM 5001 O O . THR A 1 632 ? 25.882 6.843 -30.599 1.00 94.62 632 THR A O 1
ATOM 5004 N N . VAL A 1 633 ? 25.737 4.775 -31.488 1.00 91.88 633 VAL A N 1
ATOM 5005 C CA . VAL A 1 633 ? 27.007 4.864 -32.235 1.00 91.88 633 VAL A CA 1
ATOM 5006 C C . VAL A 1 633 ? 26.853 5.828 -33.414 1.00 91.88 633 VAL A C 1
ATOM 5008 O O . VAL A 1 633 ? 27.666 6.727 -33.596 1.00 91.88 633 VAL A O 1
ATOM 5011 N N . VAL A 1 634 ? 25.767 5.683 -34.178 1.00 90.69 634 VAL A N 1
ATOM 5012 C CA . VAL A 1 634 ? 25.302 6.717 -35.113 1.00 90.69 634 VAL A CA 1
ATOM 5013 C C . VAL A 1 634 ? 24.486 7.735 -34.319 1.00 90.69 634 VAL A C 1
ATOM 5015 O O . VAL A 1 634 ? 23.514 7.351 -33.659 1.00 90.69 634 VAL A O 1
ATOM 5018 N N . GLN A 1 635 ? 24.878 9.006 -34.358 1.00 84.50 635 GLN A N 1
ATOM 5019 C CA . GLN A 1 635 ? 24.104 10.100 -33.764 1.00 84.50 635 GLN A CA 1
ATOM 5020 C C . GLN A 1 635 ? 22.989 10.534 -34.724 1.00 84.50 635 GLN A C 1
ATOM 5022 O O . GLN A 1 635 ? 23.045 10.241 -35.916 1.00 84.50 635 GLN A O 1
ATOM 5027 N N . ASP A 1 636 ? 21.953 11.167 -34.183 1.00 73.94 636 ASP A N 1
ATOM 5028 C CA . ASP A 1 636 ? 20.951 11.867 -34.987 1.00 73.94 636 ASP A CA 1
ATOM 5029 C C . ASP A 1 636 ? 21.460 13.284 -35.285 1.00 73.94 636 ASP A C 1
ATOM 5031 O O . ASP A 1 636 ? 22.027 13.913 -34.388 1.00 73.94 636 ASP A O 1
ATOM 5035 N N . GLU A 1 637 ? 21.274 13.739 -36.528 1.00 48.66 637 GLU A N 1
ATOM 5036 C CA . GLU A 1 637 ? 21.525 15.121 -36.981 1.00 48.66 637 GLU A CA 1
ATOM 5037 C C . GLU A 1 637 ? 20.410 16.081 -36.521 1.00 48.66 637 GLU A C 1
ATOM 5039 O O . GLU A 1 637 ? 19.229 15.652 -36.502 1.00 48.66 637 GLU A O 1
#

Mean predicted aligned error: 20.51 Å

Solvent-accessible surface area (backbone atoms only — not comparable to full-atom values): 39283 Å² total; per-residue (Å²): 137,86,72,75,67,64,62,57,55,51,54,52,53,54,57,52,55,60,61,73,77,57,93,84,69,86,87,69,55,72,68,55,54,51,51,48,53,53,50,52,48,37,72,77,69,42,79,81,90,70,53,74,69,53,47,53,29,34,76,68,73,69,48,80,78,83,82,79,87,77,84,86,81,88,82,91,80,82,90,85,82,88,73,94,70,70,82,84,73,80,90,75,70,87,90,77,73,81,83,78,80,80,87,78,91,85,88,81,90,85,82,88,83,90,82,85,90,78,89,82,84,90,88,89,85,89,80,91,86,81,89,79,89,86,79,84,90,82,85,89,84,91,83,88,88,83,87,87,86,83,89,82,88,91,82,91,82,89,84,89,86,85,86,83,91,79,93,78,84,85,77,84,80,88,79,85,84,72,86,82,67,82,76,82,76,93,72,80,55,68,72,55,52,73,47,40,63,72,62,76,62,72,44,90,93,48,58,79,60,79,84,71,81,87,71,80,60,50,58,63,72,96,62,79,91,51,56,66,66,47,60,56,58,64,70,34,51,38,54,72,56,39,52,65,72,53,52,51,68,70,60,50,52,47,52,51,52,50,53,54,50,44,32,74,75,44,36,67,65,46,34,52,54,52,51,48,57,53,50,51,48,48,54,44,49,55,51,40,51,52,39,51,75,69,70,49,62,74,90,76,47,80,40,92,86,40,49,26,33,51,55,7,32,52,76,61,54,76,41,50,44,78,60,49,35,34,64,23,76,35,41,19,74,96,75,57,34,28,46,67,44,57,32,29,28,24,47,81,88,40,46,24,42,40,46,81,37,86,35,91,65,91,57,96,46,73,76,70,58,59,66,50,62,30,49,51,18,50,46,51,35,14,36,46,61,19,87,91,45,82,57,60,65,65,30,35,32,45,34,40,21,24,62,83,38,47,79,41,42,76,44,78,34,47,54,68,49,37,54,54,26,30,47,54,33,27,49,41,52,34,53,38,52,55,52,48,52,54,53,52,52,50,60,68,70,53,76,74,86,73,65,58,65,48,72,53,75,45,81,47,59,94,76,41,52,72,47,72,57,89,49,32,40,36,41,35,25,87,74,38,77,50,76,51,78,46,67,93,49,98,59,47,65,49,68,82,41,97,49,32,38,37,31,34,32,70,69,48,54,78,69,54,55,51,46,43,54,54,52,47,53,52,50,54,45,49,54,47,11,18,66,32,24,32,26,37,34,30,33,61,42,61,89,85,39,74,66,46,78,44,68,37,77,92,27,33,28,38,38,42,31,31,54,90,64,36,93,62,72,48,74,46,72,46,39,93,75,28,40,43,46,75,40,92,89,42,87,62,30,35,38,35,36,21,40,49,60,66,44,39,50,47,36,53,50,52,51,27,59,74,38,55,80,71,100,64,64,66,91,76,54,68,45,30,45,44,80,77,46,84,53,44,68,50,73,86,134

Nearest PDB structures (foldseek):
  8q87-assembly1_BH  TM=9.807E-01  e=6.251E-30  Gallus gallus
  7zjx-assembly1_LK  TM=9.813E-01  e=2.896E-29  Oryctolagus cuniculus
  9cai-assembly1_CH  TM=9.786E-01  e=2.505E-28  Caenorhabditis elegans
  6xu8-assembly1_CH  TM=9.778E-01  e=1.376E-27  Drosophila melanogaster
  4v8p-assembly2_CE  TM=9.748E-01  e=8.630E-24  Tetrahymena thermophila

InterPro domains:
  IPR002359 Large ribosomal subunit protein uL6, conserved site-2 [PS00700] (609-630)
  IPR020040 Large ribosomal subunit protein uL6, alpha-beta domain [PF00347] (460-533)
  IPR020040 Large ribosomal subunit protein uL6, alpha-beta domain [PF00347] (545-624)
  IPR036789 Large ribosomal subunit protein uL6-like, alpha-beta domain superfamily [G3DSA:3.90.930.12] (449-533)
  IPR036789 Large ribosomal subunit protein uL6-like, alpha-beta domain superfamily [G3DSA:3.90.930.12] (534-637)
  IPR036789 Large ribosomal subunit protein uL6-like, alpha-beta domain superfamily [SSF56053] (449-533)
  IPR036789 Large ribosomal subunit protein uL6-like, alpha-beta domain superfamily [SSF56053] (534-630)